Protein AF-0000000077404110 (afdb_homodimer)

Sequence (418 aa):
MSSVDLGHNFLLLPRNCQVRELQTILRDKTTSRSDFKFYADRLIRLVIEEGLNQLPYTQTVVTTPTNCEYAGVVFEKGNCGVSIVRSGEAMEQGLRDCCRSIRIGKILVDSDHDTHDARVVYAKFPEDIAKRKILLMYPIMSTGNTVIRSVKVLKDHQVPEENIILVNLFCTPQAAHSVVEHFPAMKILTSELHAVAPNHFGQKYFGTEMSSVDLGHNFLLLPRNCQVRELQTILRDKTTSRSDFKFYADRLIRLVIEEGLNQLPYTQTVVTTPTNCEYAGVVFEKGNCGVSIVRSGEAMEQGLRDCCRSIRIGKILVDSDHDTHDARVVYAKFPEDIAKRKILLMYPIMSTGNTVIRSVKVLKDHQVPEENIILVNLFCTPQAAHSVVEHFPAMKILTSELHAVAPNHFGQKYFGTE

Structure (mmCIF, N/CA/C/O backbone):
data_AF-0000000077404110-model_v1
#
loop_
_entity.id
_entity.type
_entity.pdbx_description
1 polymer 'Uracil phosphoribosyltransferase homolog'
#
loop_
_atom_site.group_PDB
_atom_site.id
_atom_site.type_symbol
_atom_site.label_atom_id
_atom_site.label_alt_id
_atom_site.label_comp_id
_atom_site.label_asym_id
_atom_site.label_entity_id
_atom_site.label_seq_id
_atom_site.pdbx_PDB_ins_code
_atom_site.Cartn_x
_atom_site.Cartn_y
_atom_site.Cartn_z
_atom_site.occupancy
_atom_site.B_iso_or_equiv
_atom_site.auth_seq_id
_atom_site.auth_comp_id
_atom_site.auth_asym_id
_atom_site.auth_atom_id
_atom_site.pdbx_PDB_model_num
ATOM 1 N N . MET A 1 1 ? -14.492 -27.156 10.125 1 28.22 1 MET A N 1
ATOM 2 C CA . MET A 1 1 ? -13.602 -26.844 9.008 1 28.22 1 MET A CA 1
ATOM 3 C C . MET A 1 1 ? -12.148 -26.844 9.453 1 28.22 1 MET A C 1
ATOM 5 O O . MET A 1 1 ? -11.773 -26.141 10.391 1 28.22 1 MET A O 1
ATOM 9 N N . SER A 1 2 ? -11.414 -27.875 9.344 1 35.84 2 SER A N 1
ATOM 10 C CA . SER A 1 2 ? -10.156 -28.188 10.023 1 35.84 2 SER A CA 1
ATOM 11 C C . SER A 1 2 ? -9.18 -27.016 9.938 1 35.84 2 SER A C 1
ATOM 13 O O . SER A 1 2 ? -8.984 -26.453 8.867 1 35.84 2 SER A O 1
ATOM 15 N N . SER A 1 3 ? -8.984 -26.203 10.797 1 43.97 3 SER A N 1
ATOM 16 C CA . SER A 1 3 ? -7.988 -25.141 10.969 1 43.97 3 SER A CA 1
ATOM 17 C C . SER A 1 3 ? -6.625 -25.578 10.438 1 43.97 3 SER A C 1
ATOM 19 O O . SER A 1 3 ? -5.875 -26.266 11.125 1 43.97 3 SER A O 1
ATOM 21 N N . VAL A 1 4 ? -6.621 -26.219 9.133 1 52.28 4 VAL A N 1
ATOM 22 C CA . VAL A 1 4 ? -5.398 -26.781 8.578 1 52.28 4 VAL A CA 1
ATOM 23 C C . VAL A 1 4 ? -4.23 -25.828 8.805 1 52.28 4 VAL A C 1
ATOM 25 O O . VAL A 1 4 ? -4.344 -24.625 8.555 1 52.28 4 VAL A O 1
ATOM 28 N N . ASP A 1 5 ? -3.279 -26.188 9.641 1 71.88 5 ASP A N 1
ATOM 29 C CA . ASP A 1 5 ? -2.02 -25.547 10.008 1 71.88 5 ASP A CA 1
ATOM 30 C C . ASP A 1 5 ? -1.143 -25.328 8.773 1 71.88 5 ASP A C 1
ATOM 32 O O . ASP A 1 5 ? -0.544 -26.266 8.258 1 71.88 5 ASP A O 1
ATOM 36 N N . LEU A 1 6 ? -1.406 -24.391 7.934 1 83.81 6 LEU A N 1
ATOM 37 C CA . LEU A 1 6 ? -0.666 -24.078 6.711 1 83.81 6 LEU A CA 1
ATOM 38 C C . LEU A 1 6 ? 0.768 -23.672 7.035 1 83.81 6 LEU A C 1
ATOM 40 O O . LEU A 1 6 ? 1.587 -23.5 6.129 1 83.81 6 LEU A O 1
ATOM 44 N N . GLY A 1 7 ? 1.109 -23.797 8.328 1 83.94 7 GLY A N 1
ATOM 45 C CA . GLY A 1 7 ? 2.486 -23.562 8.727 1 83.94 7 GLY A CA 1
ATOM 46 C C . GLY A 1 7 ? 2.852 -22.078 8.758 1 83.94 7 GLY A C 1
ATOM 47 O O . GLY A 1 7 ? 2.031 -21.234 8.414 1 83.94 7 GLY A O 1
ATOM 48 N N . HIS A 1 8 ? 4.09 -21.75 9.156 1 87.94 8 HIS A N 1
ATOM 49 C CA . HIS A 1 8 ? 4.566 -20.391 9.367 1 87.94 8 HIS A CA 1
ATOM 50 C C . HIS A 1 8 ? 4.887 -19.703 8.047 1 87.94 8 HIS A C 1
ATOM 52 O O . HIS A 1 8 ? 5.004 -18.484 7.992 1 87.94 8 HIS A O 1
ATOM 58 N N . ASN A 1 9 ? 4.941 -20.484 6.984 1 92.25 9 ASN A N 1
ATOM 59 C CA . ASN A 1 9 ? 5.328 -19.906 5.703 1 92.25 9 ASN A CA 1
ATOM 60 C C . ASN A 1 9 ? 4.113 -19.453 4.902 1 92.25 9 ASN A C 1
ATOM 62 O O . ASN A 1 9 ? 4.254 -18.875 3.824 1 92.25 9 ASN A O 1
ATOM 66 N N . PHE A 1 10 ? 2.988 -19.75 5.484 1 95.69 10 PHE A N 1
ATOM 67 C CA . PHE A 1 10 ? 1.75 -19.25 4.898 1 95.69 10 PHE A CA 1
ATOM 68 C C . PHE A 1 10 ? 1.279 -17.984 5.609 1 95.69 10 PHE A C 1
ATOM 70 O O . PHE A 1 10 ? 0.949 -18.031 6.797 1 95.69 10 PHE A O 1
ATOM 77 N N . LEU A 1 11 ? 1.26 -16.922 4.836 1 95.06 11 LEU A N 1
ATOM 78 C CA . LEU A 1 11 ? 0.948 -15.625 5.43 1 95.06 11 LEU A CA 1
ATOM 79 C C . LEU A 1 11 ? -0.307 -15.031 4.801 1 95.06 11 LEU A C 1
ATOM 81 O O . LEU A 1 11 ? -0.448 -15.016 3.576 1 95.06 11 LEU A O 1
ATOM 85 N N . LEU A 1 12 ? -1.198 -14.57 5.648 1 94.94 12 LEU A N 1
ATOM 86 C CA . LEU A 1 12 ? -2.389 -13.836 5.234 1 94.94 12 LEU A CA 1
ATOM 87 C C . LEU A 1 12 ? -2.232 -12.344 5.516 1 94.94 12 LEU A C 1
ATOM 89 O O . LEU A 1 12 ? -1.74 -11.953 6.574 1 94.94 12 LEU A O 1
ATOM 93 N N . LEU A 1 13 ? -2.617 -11.523 4.484 1 93.69 13 LEU A N 1
ATOM 94 C CA . LEU A 1 13 ? -2.688 -10.102 4.801 1 93.69 13 LEU A CA 1
ATOM 95 C C . LEU A 1 13 ? -3.568 -9.852 6.02 1 93.69 13 LEU A C 1
ATOM 97 O O . LEU A 1 13 ? -4.578 -10.539 6.211 1 93.69 13 LEU A O 1
ATOM 101 N N . PRO A 1 14 ? -3.131 -8.906 6.781 1 87.62 14 PRO A N 1
ATOM 102 C CA . PRO A 1 14 ? -4.02 -8.562 7.895 1 87.62 14 PRO A CA 1
ATOM 103 C C . PRO A 1 14 ? -5.438 -8.234 7.441 1 87.62 14 PRO A C 1
ATOM 105 O O . PRO A 1 14 ? -5.625 -7.508 6.461 1 87.62 14 PRO A O 1
ATOM 108 N N . ARG A 1 15 ? -6.285 -8.828 8.148 1 85.12 15 ARG A N 1
ATOM 109 C CA . ARG A 1 15 ? -7.691 -8.617 7.812 1 85.12 15 ARG A CA 1
ATOM 110 C C . ARG A 1 15 ? -8.188 -7.277 8.344 1 85.12 15 ARG A C 1
ATOM 112 O O . ARG A 1 15 ? -8.219 -7.051 9.555 1 85.12 15 ARG A O 1
ATOM 119 N N . ASN A 1 16 ? -8.273 -6.332 7.457 1 90.62 16 ASN A N 1
ATOM 120 C CA . ASN A 1 16 ? -8.883 -5.055 7.812 1 90.62 16 ASN A CA 1
ATOM 121 C C . ASN A 1 16 ? -9.977 -4.66 6.824 1 90.62 16 ASN A C 1
ATOM 123 O O . ASN A 1 16 ? -10.219 -5.371 5.848 1 90.62 16 ASN A O 1
ATOM 127 N N . CYS A 1 17 ? -10.695 -3.674 7.188 1 90.75 17 CYS A N 1
ATOM 128 C CA . CYS A 1 17 ? -11.867 -3.312 6.398 1 90.75 17 CYS A CA 1
ATOM 129 C C . CYS A 1 17 ? -11.469 -2.873 4.996 1 90.75 17 CYS A C 1
ATOM 131 O O . CYS A 1 17 ? -12.203 -3.107 4.031 1 90.75 17 CYS A O 1
ATOM 133 N N . GLN A 1 18 ? -10.391 -2.299 4.934 1 91 18 GLN A N 1
ATOM 134 C CA . GLN A 1 18 ? -9.922 -1.848 3.631 1 91 18 GLN A CA 1
ATOM 135 C C . GLN A 1 18 ? -9.672 -3.027 2.693 1 91 18 GLN A C 1
ATOM 137 O O . GLN A 1 18 ? -10.18 -3.051 1.57 1 91 18 GLN A O 1
ATOM 142 N N . VAL A 1 19 ? -8.984 -4.043 3.148 1 95.25 19 VAL A N 1
ATOM 143 C CA . VAL A 1 19 ? -8.703 -5.23 2.35 1 95.25 19 VAL A CA 1
ATOM 144 C C . VAL A 1 19 ? -10.008 -5.973 2.043 1 95.25 19 VAL A C 1
ATOM 146 O O . VAL A 1 19 ? -10.234 -6.395 0.907 1 95.25 19 VAL A O 1
ATOM 149 N N . ARG A 1 20 ? -10.875 -6.066 3.02 1 96.12 20 ARG A N 1
ATOM 150 C CA . ARG A 1 20 ? -12.148 -6.762 2.854 1 96.12 20 ARG A CA 1
ATOM 151 C C . ARG A 1 20 ? -13.016 -6.074 1.805 1 96.12 20 ARG A C 1
ATOM 153 O O . ARG A 1 20 ? -13.75 -6.734 1.073 1 96.12 20 ARG A O 1
ATOM 160 N N . GLU A 1 21 ? -12.961 -4.762 1.838 1 96.38 21 GLU A N 1
ATOM 161 C CA . GLU A 1 21 ? -13.719 -4.027 0.829 1 96.38 21 GLU A CA 1
ATOM 162 C C . GLU A 1 21 ? -13.234 -4.363 -0.579 1 96.38 21 GLU A C 1
ATOM 164 O O . GLU A 1 21 ? -14.047 -4.562 -1.487 1 96.38 21 GLU A O 1
ATOM 169 N N . LEU A 1 22 ? -11.922 -4.383 -0.731 1 97.06 22 LEU A N 1
ATOM 170 C CA . LEU A 1 22 ? -11.359 -4.73 -2.031 1 97.06 22 LEU A CA 1
ATOM 171 C C . LEU A 1 22 ? -11.797 -6.133 -2.455 1 97.06 22 LEU A C 1
ATOM 173 O O . LEU A 1 22 ? -12.18 -6.344 -3.605 1 97.06 22 LEU A O 1
ATOM 177 N N . GLN A 1 23 ? -11.766 -7.086 -1.53 1 97.62 23 GLN A N 1
ATOM 178 C CA . GLN A 1 23 ? -12.211 -8.453 -1.793 1 97.62 23 GLN A CA 1
ATOM 179 C C . GLN A 1 23 ? -13.68 -8.492 -2.193 1 97.62 23 GLN A C 1
ATOM 181 O O . GLN A 1 23 ? -14.055 -9.195 -3.131 1 97.62 23 GLN A O 1
ATOM 186 N N . THR A 1 24 ? -14.461 -7.703 -1.502 1 97.62 24 THR A N 1
ATOM 187 C CA . THR A 1 24 ? -15.898 -7.633 -1.77 1 97.62 24 THR A CA 1
ATOM 188 C C . THR A 1 24 ? -16.156 -7.148 -3.193 1 97.62 24 THR A C 1
ATOM 190 O O . THR A 1 24 ? -16.922 -7.766 -3.932 1 97.62 24 THR A O 1
ATOM 193 N N . ILE A 1 25 ? -15.523 -6.09 -3.566 1 96.81 25 ILE A N 1
ATOM 194 C CA . ILE A 1 25 ? -15.711 -5.477 -4.875 1 96.81 25 ILE A CA 1
ATOM 195 C C . ILE A 1 25 ? -15.289 -6.453 -5.969 1 96.81 25 ILE A C 1
ATOM 197 O O . ILE A 1 25 ? -15.977 -6.602 -6.98 1 96.81 25 ILE A O 1
ATOM 201 N N . LEU A 1 26 ? -14.188 -7.195 -5.773 1 97.38 26 LEU A N 1
ATOM 202 C CA . LEU A 1 26 ? -13.633 -8.086 -6.785 1 97.38 26 LEU A CA 1
ATOM 203 C C . LEU A 1 26 ? -14.469 -9.352 -6.91 1 97.38 26 LEU A C 1
ATOM 205 O O . LEU A 1 26 ? -14.391 -10.055 -7.922 1 97.38 26 LEU A O 1
ATOM 209 N N . ARG A 1 27 ? -15.227 -9.633 -5.887 1 97.62 27 ARG A N 1
ATOM 210 C CA . ARG A 1 27 ? -16.078 -10.82 -5.91 1 97.62 27 ARG A CA 1
ATOM 211 C C . ARG A 1 27 ? -17.469 -10.477 -6.406 1 97.62 27 ARG A C 1
ATOM 213 O O . ARG A 1 27 ? -18.25 -11.367 -6.738 1 97.62 27 ARG A O 1
ATOM 220 N N . ASP A 1 28 ? -17.844 -9.195 -6.488 1 97 28 ASP A N 1
ATOM 221 C CA . ASP A 1 28 ? -19.172 -8.734 -6.887 1 97 28 ASP A CA 1
ATOM 222 C C . ASP A 1 28 ? -19.359 -8.844 -8.398 1 97 28 ASP A C 1
ATOM 224 O O . ASP A 1 28 ? -18.609 -8.234 -9.172 1 97 28 ASP A O 1
ATOM 228 N N . LYS A 1 29 ? -20.344 -9.484 -8.852 1 95.12 29 LYS A N 1
ATOM 229 C CA . LYS A 1 29 ? -20.562 -9.703 -10.273 1 95.12 29 LYS A CA 1
ATOM 230 C C . LYS A 1 29 ? -20.938 -8.406 -10.984 1 95.12 29 LYS A C 1
ATOM 232 O O . LYS A 1 29 ? -20.797 -8.289 -12.203 1 95.12 29 LYS A O 1
ATOM 237 N N . THR A 1 30 ? -21.406 -7.461 -10.211 1 95.75 30 THR A N 1
ATOM 238 C CA . THR A 1 30 ? -21.906 -6.238 -10.828 1 95.75 30 THR A CA 1
ATOM 239 C C . THR A 1 30 ? -20.797 -5.207 -10.977 1 95.75 30 THR A C 1
ATOM 241 O O . THR A 1 30 ? -21 -4.145 -11.57 1 95.75 30 THR A O 1
ATOM 244 N N . THR A 1 31 ? -19.594 -5.531 -10.43 1 95.56 31 THR A N 1
ATOM 245 C CA . THR A 1 31 ? -18.5 -4.59 -10.562 1 95.56 31 THR A CA 1
ATOM 246 C C . THR A 1 31 ? -18.094 -4.414 -12.023 1 95.56 31 THR A C 1
ATOM 248 O O . THR A 1 31 ? -17.875 -5.395 -12.734 1 95.56 31 THR A O 1
ATOM 251 N N . SER A 1 32 ? -18.062 -3.154 -12.453 1 95.38 32 SER A N 1
ATOM 252 C CA . SER A 1 32 ? -17.656 -2.875 -13.828 1 95.38 32 SER A CA 1
ATOM 253 C C . SER A 1 32 ? -16.203 -3.264 -14.055 1 95.38 32 SER A C 1
ATOM 255 O O . SER A 1 32 ? -15.422 -3.377 -13.102 1 95.38 32 SER A O 1
ATOM 257 N N . ARG A 1 33 ? -15.836 -3.445 -15.312 1 94.88 33 ARG A N 1
ATOM 258 C CA . ARG A 1 33 ? -14.469 -3.818 -15.656 1 94.88 33 ARG A CA 1
ATOM 259 C C . ARG A 1 33 ? -13.477 -2.766 -15.18 1 94.88 33 ARG A C 1
ATOM 261 O O . ARG A 1 33 ? -12.43 -3.1 -14.625 1 94.88 33 ARG A O 1
ATOM 268 N N . SER A 1 34 ? -13.797 -1.526 -15.438 1 95 34 SER A N 1
ATOM 269 C CA . SER A 1 34 ? -12.914 -0.432 -15.039 1 95 34 SER A CA 1
ATOM 270 C C . SER A 1 34 ? -12.695 -0.42 -13.523 1 95 34 SER A C 1
ATOM 272 O O . SER A 1 34 ? -11.562 -0.3 -13.062 1 95 34 SER A O 1
ATOM 274 N N . ASP A 1 35 ? -13.805 -0.582 -12.836 1 95.12 35 ASP A N 1
ATOM 275 C CA . ASP A 1 35 ? -13.703 -0.635 -11.383 1 95.12 35 ASP A CA 1
ATOM 276 C C . ASP A 1 35 ? -12.93 -1.874 -10.93 1 95.12 35 ASP A C 1
ATOM 278 O O . ASP A 1 35 ? -12.117 -1.805 -10.008 1 95.12 35 ASP A O 1
ATOM 282 N N . PHE A 1 36 ? -13.203 -2.982 -11.609 1 97 36 PHE A N 1
ATOM 283 C CA . PHE A 1 36 ? -12.516 -4.219 -11.258 1 97 36 PHE A CA 1
ATOM 284 C C . PHE A 1 36 ? -11.008 -4.047 -11.359 1 97 36 PHE A C 1
ATOM 286 O O . PHE A 1 36 ? -10.273 -4.371 -10.43 1 97 36 PHE A O 1
ATOM 293 N N . LYS A 1 37 ? -10.57 -3.477 -12.445 1 97.06 37 LYS A N 1
ATOM 294 C CA . LYS A 1 37 ? -9.141 -3.271 -12.664 1 97.06 37 LYS A CA 1
ATOM 295 C C . LYS A 1 37 ? -8.555 -2.332 -11.617 1 97.06 37 LYS A C 1
ATOM 297 O O . LYS A 1 37 ? -7.48 -2.596 -11.07 1 97.06 37 LYS A O 1
ATOM 302 N N . PHE A 1 38 ? -9.266 -1.293 -11.336 1 96.62 38 PHE A N 1
ATOM 303 C CA . PHE A 1 38 ? -8.812 -0.293 -10.375 1 96.62 38 PHE A CA 1
ATOM 304 C C . PHE A 1 38 ? -8.594 -0.921 -9 1 96.62 38 PHE A C 1
ATOM 306 O O . PHE A 1 38 ? -7.527 -0.758 -8.398 1 96.62 38 PHE A O 1
ATOM 313 N N . TYR A 1 39 ? -9.531 -1.637 -8.531 1 96.88 39 TYR A N 1
ATOM 314 C CA . TYR A 1 39 ? -9.469 -2.18 -7.18 1 96.88 39 TYR A CA 1
ATOM 315 C C . TYR A 1 39 ? -8.57 -3.408 -7.129 1 96.88 39 TYR A C 1
ATOM 317 O O . TYR A 1 39 ? -7.93 -3.672 -6.105 1 96.88 39 TYR A O 1
ATOM 325 N N . ALA A 1 40 ? -8.547 -4.141 -8.234 1 97.88 40 ALA A N 1
ATOM 326 C CA . ALA A 1 40 ? -7.586 -5.242 -8.312 1 97.88 40 ALA A CA 1
ATOM 327 C C . ALA A 1 40 ? -6.156 -4.727 -8.188 1 97.88 40 ALA A C 1
ATOM 329 O O . ALA A 1 40 ? -5.344 -5.301 -7.461 1 97.88 40 ALA A O 1
ATOM 330 N N . ASP A 1 41 ? -5.863 -3.633 -8.867 1 97.56 41 ASP A N 1
ATOM 331 C CA . ASP A 1 41 ? -4.531 -3.039 -8.812 1 97.56 41 ASP A CA 1
ATOM 332 C C . ASP A 1 41 ? -4.18 -2.602 -7.391 1 97.56 41 ASP A C 1
ATOM 334 O O . ASP A 1 41 ? -3.029 -2.725 -6.965 1 97.56 41 ASP A O 1
ATOM 338 N N . ARG A 1 42 ? -5.141 -2.053 -6.742 1 97 42 ARG A N 1
ATOM 339 C CA . ARG A 1 42 ? -4.918 -1.649 -5.355 1 97 42 ARG A CA 1
ATOM 340 C C . ARG A 1 42 ? -4.578 -2.854 -4.484 1 97 42 ARG A C 1
ATOM 342 O O . ARG A 1 42 ? -3.633 -2.807 -3.693 1 97 42 ARG A O 1
ATOM 349 N N . LEU A 1 43 ? -5.367 -3.914 -4.602 1 97.62 43 LEU A N 1
ATOM 350 C CA . LEU A 1 43 ? -5.125 -5.117 -3.812 1 97.62 43 LEU A CA 1
ATOM 351 C C . LEU A 1 43 ? -3.773 -5.734 -4.164 1 97.62 43 LEU A C 1
ATOM 353 O O . LEU A 1 43 ? -3.035 -6.168 -3.275 1 97.62 43 LEU A O 1
ATOM 357 N N . ILE A 1 44 ? -3.457 -5.777 -5.438 1 98.12 44 ILE A N 1
ATOM 358 C CA . ILE A 1 44 ? -2.178 -6.297 -5.91 1 98.12 44 ILE A CA 1
ATOM 359 C C . ILE A 1 44 ? -1.033 -5.539 -5.242 1 98.12 44 ILE A C 1
ATOM 361 O O . ILE A 1 44 ? -0.08 -6.148 -4.75 1 98.12 44 ILE A O 1
ATOM 365 N N . ARG A 1 45 ? -1.183 -4.266 -5.242 1 96.44 45 ARG A N 1
ATOM 366 C CA . ARG A 1 45 ? -0.124 -3.453 -4.652 1 96.44 45 ARG A CA 1
ATOM 367 C C . ARG A 1 45 ? 0.055 -3.773 -3.174 1 96.44 45 ARG A C 1
ATOM 369 O O . ARG A 1 45 ? 1.184 -3.859 -2.684 1 96.44 45 ARG A O 1
ATOM 376 N N . LEU A 1 46 ? -1.014 -3.914 -2.469 1 96.19 46 LEU A N 1
ATOM 377 C CA . LEU A 1 46 ? -0.94 -4.238 -1.049 1 96.19 46 LEU A CA 1
ATOM 378 C C . LEU A 1 46 ? -0.224 -5.566 -0.83 1 96.19 46 LEU A C 1
ATOM 380 O O . LEU A 1 46 ? 0.621 -5.68 0.061 1 96.19 46 LEU A O 1
ATOM 384 N N . VAL A 1 47 ? -0.504 -6.527 -1.627 1 97.19 47 VAL A N 1
ATOM 385 C CA . VAL A 1 47 ? 0.082 -7.855 -1.479 1 97.19 47 VAL A CA 1
ATOM 386 C C . VAL A 1 47 ? 1.559 -7.816 -1.868 1 97.19 47 VAL A C 1
ATOM 388 O O . VAL A 1 47 ? 2.396 -8.438 -1.213 1 97.19 47 VAL A O 1
ATOM 391 N N . ILE A 1 48 ? 1.854 -7.066 -2.928 1 96.88 48 ILE A N 1
ATOM 392 C CA . ILE A 1 48 ? 3.234 -6.941 -3.383 1 96.88 48 ILE A CA 1
ATOM 393 C C . ILE A 1 48 ? 4.078 -6.285 -2.295 1 96.88 48 ILE A C 1
ATOM 395 O O . ILE A 1 48 ? 5.188 -6.742 -1.999 1 96.88 48 ILE A O 1
ATOM 399 N N . GLU A 1 49 ? 3.549 -5.246 -1.7 1 95.06 49 GLU A N 1
ATOM 400 C CA . GLU A 1 49 ? 4.266 -4.582 -0.616 1 95.06 49 GLU A CA 1
ATOM 401 C C . GLU A 1 49 ? 4.555 -5.551 0.529 1 95.06 49 GLU A C 1
ATOM 403 O O . GLU A 1 49 ? 5.652 -5.547 1.09 1 95.06 49 GLU A O 1
ATOM 408 N N . GLU A 1 50 ? 3.607 -6.336 0.838 1 94 50 GLU A N 1
ATOM 409 C CA . GLU A 1 50 ? 3.822 -7.332 1.883 1 94 50 GLU A CA 1
ATOM 410 C C . GLU A 1 50 ? 4.855 -8.367 1.453 1 94 50 GLU A C 1
ATOM 412 O O . GLU A 1 50 ? 5.645 -8.844 2.273 1 94 50 GLU A O 1
ATOM 417 N N . GLY A 1 51 ? 4.801 -8.773 0.192 1 94.69 51 GLY A N 1
ATOM 418 C CA . GLY A 1 51 ? 5.816 -9.664 -0.342 1 94.69 51 GLY A CA 1
ATOM 419 C C . GLY A 1 51 ? 7.227 -9.117 -0.215 1 94.69 51 GLY A C 1
ATOM 420 O O . GLY A 1 51 ? 8.148 -9.844 0.16 1 94.69 51 GLY A O 1
ATOM 421 N N . LEU A 1 52 ? 7.348 -7.844 -0.501 1 93.19 52 LEU A N 1
ATOM 422 C CA . LEU A 1 52 ? 8.648 -7.191 -0.402 1 93.19 52 LEU A CA 1
ATOM 423 C C . LEU A 1 52 ? 9.141 -7.172 1.042 1 93.19 52 LEU A C 1
ATOM 425 O O . LEU A 1 52 ? 10.344 -7.258 1.295 1 93.19 52 LEU A O 1
ATOM 429 N N . ASN A 1 53 ? 8.219 -7.109 1.934 1 92.44 53 ASN A N 1
ATOM 430 C CA . ASN A 1 53 ? 8.555 -7.133 3.354 1 92.44 53 ASN A CA 1
ATOM 431 C C . ASN A 1 53 ? 9.188 -8.469 3.756 1 92.44 53 ASN A C 1
ATOM 433 O O . ASN A 1 53 ? 9.828 -8.562 4.805 1 92.44 53 ASN A O 1
ATOM 437 N N . GLN A 1 54 ? 8.961 -9.508 2.975 1 92.69 54 GLN A N 1
ATOM 438 C CA . GLN A 1 54 ? 9.469 -10.844 3.291 1 92.69 54 GLN A CA 1
ATOM 439 C C . GLN A 1 54 ? 10.891 -11.023 2.77 1 92.69 54 GLN A C 1
ATOM 441 O O . GLN A 1 54 ? 11.523 -12.047 3.029 1 92.69 54 GLN A O 1
ATOM 446 N N . LEU A 1 55 ? 11.383 -10.078 2.027 1 92.31 55 LEU A N 1
ATOM 447 C CA . LEU A 1 55 ? 12.711 -10.156 1.433 1 92.31 55 LEU A CA 1
ATOM 448 C C . LEU A 1 55 ? 13.773 -9.688 2.418 1 92.31 55 LEU A C 1
ATOM 450 O O . LEU A 1 55 ? 13.461 -9.016 3.402 1 92.31 55 LEU A O 1
ATOM 454 N N . PRO A 1 56 ? 14.977 -10.086 2.174 1 91.56 56 PRO A N 1
ATOM 455 C CA . PRO A 1 56 ? 16.031 -9.75 3.131 1 91.56 56 PRO A CA 1
ATOM 456 C C . PRO A 1 56 ? 16.438 -8.281 3.068 1 91.56 56 PRO A C 1
ATOM 458 O O . PRO A 1 56 ? 16.453 -7.684 1.988 1 91.56 56 PRO A O 1
ATOM 461 N N . TYR A 1 57 ? 16.766 -7.727 4.211 1 94.31 57 TYR A N 1
ATOM 462 C CA . TYR A 1 57 ? 17.25 -6.359 4.398 1 94.31 57 TYR A CA 1
ATOM 463 C C . TYR A 1 57 ? 18.547 -6.348 5.195 1 94.31 57 TYR A C 1
ATOM 465 O O . TYR A 1 57 ? 18.828 -7.273 5.961 1 94.31 57 TYR A O 1
ATOM 473 N N . THR A 1 58 ? 19.344 -5.41 4.988 1 95.81 58 THR A N 1
ATOM 474 C CA . THR A 1 58 ? 20.578 -5.246 5.734 1 95.81 58 THR A CA 1
ATOM 475 C C . THR A 1 58 ? 20.609 -3.904 6.457 1 95.81 58 THR A C 1
ATOM 477 O O . THR A 1 58 ? 20.172 -2.891 5.914 1 95.81 58 THR A O 1
ATOM 480 N N . GLN A 1 59 ? 21.172 -3.924 7.699 1 95.81 59 GLN A N 1
ATOM 481 C CA . GLN A 1 59 ? 21.312 -2.682 8.453 1 95.81 59 GLN A CA 1
ATOM 482 C C . GLN A 1 59 ? 22.281 -1.729 7.766 1 95.81 59 GLN A C 1
ATOM 484 O O . GLN A 1 59 ? 23.281 -2.166 7.18 1 95.81 59 GLN A O 1
ATOM 489 N N . THR A 1 60 ? 21.938 -0.461 7.773 1 96.44 60 THR A N 1
ATOM 490 C CA . THR A 1 60 ? 22.812 0.562 7.207 1 96.44 60 THR A CA 1
ATOM 491 C C . THR A 1 60 ? 22.672 1.874 7.977 1 96.44 60 THR A C 1
ATOM 493 O O . THR A 1 60 ? 21.766 2.033 8.781 1 96.44 60 THR A O 1
ATOM 496 N N . VAL A 1 61 ? 23.672 2.684 7.914 1 97.38 61 VAL A N 1
ATOM 497 C CA . VAL A 1 61 ? 23.625 4.031 8.469 1 97.38 61 VAL A CA 1
ATOM 498 C C . VAL A 1 61 ? 23.781 5.059 7.352 1 97.38 61 VAL A C 1
ATOM 500 O O . VAL A 1 61 ? 24.672 4.945 6.516 1 97.38 61 VAL A O 1
ATOM 503 N N . VAL A 1 62 ? 22.859 5.957 7.27 1 96.88 62 VAL A N 1
ATOM 504 C CA . VAL A 1 62 ? 22.953 6.98 6.234 1 96.88 62 VAL A CA 1
ATOM 505 C C . VAL A 1 62 ? 23.141 8.352 6.879 1 96.88 62 VAL A C 1
ATOM 507 O O . VAL A 1 62 ? 22.859 8.531 8.07 1 96.88 62 VAL A O 1
ATOM 510 N N . THR A 1 63 ? 23.641 9.289 6.102 1 97.19 63 THR A N 1
ATOM 511 C CA . THR A 1 63 ? 23.781 10.672 6.535 1 97.19 63 THR A CA 1
ATOM 512 C C . THR A 1 63 ? 22.625 11.523 6.012 1 97.19 63 THR A C 1
ATOM 514 O O . THR A 1 63 ? 22.312 11.477 4.82 1 97.19 63 THR A O 1
ATOM 517 N N . THR A 1 64 ? 22 12.227 6.895 1 95.06 64 THR A N 1
ATOM 518 C CA . THR A 1 64 ? 20.875 13.062 6.527 1 95.06 64 THR A CA 1
ATOM 519 C C . THR A 1 64 ? 21.344 14.414 6 1 95.06 64 THR A C 1
ATOM 521 O O . THR A 1 64 ? 22.516 14.773 6.16 1 95.06 64 THR A O 1
ATOM 524 N N . PRO A 1 65 ? 20.453 15.102 5.371 1 91.69 65 PRO A N 1
ATOM 525 C CA . PRO A 1 65 ? 20.844 16.422 4.859 1 91.69 65 PRO A CA 1
ATOM 526 C C . PRO A 1 65 ? 21.344 17.359 5.961 1 91.69 65 PR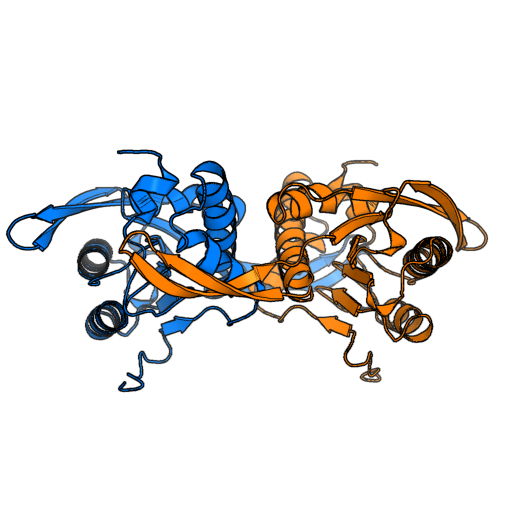O A C 1
ATOM 528 O O . PRO A 1 65 ? 22.094 18.297 5.684 1 91.69 65 PRO A O 1
ATOM 531 N N . THR A 1 66 ? 20.906 17.188 7.211 1 90.25 66 THR A N 1
ATOM 532 C CA . THR A 1 66 ? 21.375 17.969 8.352 1 90.25 66 THR A CA 1
ATOM 533 C C . THR A 1 66 ? 22.703 17.406 8.883 1 90.25 66 THR A C 1
ATOM 535 O O . THR A 1 66 ? 23.156 17.797 9.961 1 90.25 66 THR A O 1
ATOM 538 N N . ASN A 1 67 ? 23.219 16.406 8.281 1 92.81 67 ASN A N 1
ATOM 539 C CA . ASN A 1 67 ? 24.516 15.789 8.578 1 92.81 67 ASN A CA 1
ATOM 540 C C . ASN A 1 67 ? 24.438 14.914 9.828 1 92.81 67 ASN A C 1
ATOM 542 O O . ASN A 1 67 ? 25.453 14.727 10.516 1 92.81 67 ASN A O 1
ATOM 546 N N . CYS A 1 68 ? 23.359 14.508 10.164 1 92.62 68 CYS A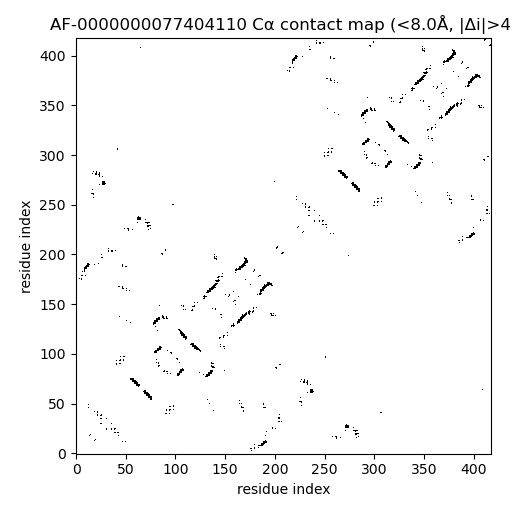 N 1
ATOM 547 C CA . CYS A 1 68 ? 23.172 13.547 11.242 1 92.62 68 CYS A CA 1
ATOM 548 C C . CYS A 1 68 ? 23.078 12.125 10.703 1 92.62 68 CYS A C 1
ATOM 550 O O . CYS A 1 68 ? 22.672 11.914 9.555 1 92.62 68 CYS A O 1
ATOM 552 N N . GLU A 1 69 ? 23.484 11.25 11.547 1 95.81 69 GLU A N 1
ATOM 553 C CA . GLU A 1 69 ? 23.391 9.844 11.172 1 95.81 69 GLU A CA 1
ATOM 554 C C . GLU A 1 69 ? 22 9.281 11.461 1 95.81 69 GLU A C 1
ATOM 556 O O . GLU A 1 69 ? 21.375 9.641 12.453 1 95.81 69 GLU A O 1
ATOM 561 N N . TYR A 1 70 ? 21.594 8.469 10.578 1 96.12 70 TYR A N 1
ATOM 562 C CA . TYR A 1 70 ? 20.328 7.762 10.734 1 96.12 70 TYR A CA 1
ATOM 563 C C . TYR A 1 70 ? 20.516 6.266 10.523 1 96.12 70 TYR A C 1
ATOM 565 O O . TYR A 1 70 ? 20.969 5.828 9.469 1 96.12 70 TYR A O 1
ATOM 573 N N . ALA A 1 71 ? 20.188 5.48 11.547 1 96.25 71 ALA A N 1
ATOM 574 C CA . ALA A 1 71 ? 20.281 4.027 11.469 1 96.25 71 ALA A CA 1
ATOM 575 C C . ALA A 1 71 ? 19.047 3.428 10.82 1 96.25 71 ALA A C 1
ATOM 577 O O . ALA A 1 71 ? 17.953 3.473 11.398 1 96.25 71 ALA A O 1
ATOM 578 N N . GLY A 1 72 ? 19.234 2.879 9.578 1 96.06 72 GLY A N 1
ATOM 579 C CA . GLY A 1 72 ? 18.109 2.301 8.836 1 96.06 72 GLY A CA 1
ATOM 580 C C . GLY A 1 72 ? 18.438 0.95 8.227 1 96.06 72 GLY A C 1
ATOM 581 O O . GLY A 1 72 ? 19.219 0.181 8.797 1 96.06 72 GLY A O 1
ATOM 582 N N . VAL A 1 73 ? 17.688 0.583 7.266 1 95.5 73 VAL A N 1
ATOM 583 C CA . VAL A 1 73 ? 17.891 -0.682 6.566 1 95.5 73 VAL A CA 1
ATOM 584 C C . VAL A 1 73 ? 17.844 -0.449 5.055 1 95.5 73 VAL A C 1
ATOM 586 O O . VAL A 1 73 ? 17.359 0.585 4.594 1 95.5 73 VAL A O 1
ATOM 589 N N . VAL A 1 74 ? 18.422 -1.352 4.324 1 93.44 74 VAL A N 1
ATOM 590 C CA . VAL A 1 74 ? 18.422 -1.282 2.867 1 93.44 74 VAL A CA 1
ATOM 591 C C . VAL A 1 74 ? 18.031 -2.639 2.287 1 93.44 74 VAL A C 1
ATOM 593 O O . VAL A 1 74 ? 18.422 -3.684 2.814 1 93.44 74 VAL A O 1
ATOM 596 N N . PHE A 1 75 ? 17.266 -2.523 1.25 1 88.44 75 PHE A N 1
ATOM 597 C CA . PHE A 1 75 ? 16.781 -3.684 0.507 1 88.44 75 PHE A CA 1
ATOM 598 C C . PHE A 1 75 ? 17.953 -4.422 -0.144 1 88.44 75 PHE A C 1
ATOM 600 O O . PHE A 1 75 ? 18.844 -3.801 -0.731 1 88.44 75 PHE A O 1
ATOM 607 N N . GLU A 1 76 ? 17.953 -5.73 0.05 1 88 76 GLU A N 1
ATOM 608 C CA . GLU A 1 76 ? 19 -6.5 -0.619 1 88 76 GLU A CA 1
ATOM 609 C C . GLU A 1 76 ? 18.688 -6.691 -2.1 1 88 76 GLU A C 1
ATOM 611 O O . GLU A 1 76 ? 17.547 -7.043 -2.457 1 88 76 GLU A O 1
ATOM 616 N N . LYS A 1 77 ? 19.703 -6.469 -2.9 1 83.19 77 LYS A N 1
ATOM 617 C CA . LYS A 1 77 ? 19.531 -6.617 -4.344 1 83.19 77 LYS A CA 1
ATOM 618 C C . LYS A 1 77 ? 19.469 -8.086 -4.742 1 83.19 77 LYS A C 1
ATOM 620 O O . LYS A 1 77 ? 19.766 -8.969 -3.936 1 83.19 77 LYS A O 1
ATOM 625 N N . GLY A 1 78 ? 19.047 -8.305 -5.98 1 88.81 78 GLY A N 1
ATOM 626 C CA . GLY A 1 78 ? 19.016 -9.656 -6.52 1 88.81 78 GLY A CA 1
ATOM 627 C C . GLY A 1 78 ? 17.656 -10.305 -6.453 1 88.81 78 GLY A C 1
ATOM 628 O O . GLY A 1 78 ? 17.531 -11.508 -6.227 1 88.81 78 GLY A O 1
ATOM 629 N N . ASN A 1 79 ? 16.672 -9.5 -6.488 1 93.56 79 ASN A N 1
ATOM 630 C CA . ASN A 1 79 ? 15.312 -10.016 -6.531 1 93.56 79 ASN A CA 1
ATOM 631 C C . ASN A 1 79 ? 14.773 -10.055 -7.957 1 93.56 79 ASN A C 1
ATOM 633 O O . ASN A 1 79 ? 15.234 -9.305 -8.82 1 93.56 79 ASN A O 1
ATOM 637 N N . CYS A 1 80 ? 13.906 -10.961 -8.195 1 97.5 80 CYS A N 1
ATOM 638 C CA . CYS A 1 80 ? 13.297 -11.125 -9.508 1 97.5 80 CYS A CA 1
ATOM 639 C C . CYS A 1 80 ? 11.812 -11.453 -9.383 1 97.5 80 CYS A C 1
ATOM 641 O O . CYS A 1 80 ? 11.422 -12.242 -8.523 1 97.5 80 CYS A O 1
ATOM 643 N N . GLY A 1 81 ? 11.016 -10.68 -10.148 1 98.19 81 GLY A N 1
ATOM 644 C CA . GLY A 1 81 ? 9.633 -11.109 -10.305 1 98.19 81 GLY A CA 1
ATOM 645 C C . GLY A 1 81 ? 9.453 -12.156 -11.391 1 98.19 81 GLY A C 1
ATOM 646 O O . GLY A 1 81 ? 10.086 -12.078 -12.445 1 98.19 81 GLY A O 1
ATOM 647 N N . VAL A 1 82 ? 8.648 -13.133 -11.125 1 98.69 82 VAL A N 1
ATOM 648 C CA . VAL A 1 82 ? 8.289 -14.102 -12.148 1 98.69 82 VAL A CA 1
ATOM 649 C C . VAL A 1 82 ? 6.77 -14.211 -12.25 1 98.69 82 VAL A C 1
ATOM 651 O O . VAL A 1 82 ? 6.094 -14.516 -11.266 1 98.69 82 VAL A O 1
ATOM 654 N N . SER A 1 83 ? 6.254 -13.961 -13.375 1 98.31 83 SER A N 1
ATOM 655 C CA . SER A 1 83 ? 4.812 -14 -13.578 1 98.31 83 SER A CA 1
ATOM 656 C C . SER A 1 83 ? 4.371 -15.312 -14.211 1 98.31 83 SER A C 1
ATOM 658 O O . SER A 1 83 ? 4.973 -15.773 -15.18 1 98.31 83 SER A O 1
ATOM 660 N N . ILE A 1 84 ? 3.414 -15.906 -13.602 1 97.44 84 ILE A N 1
ATOM 661 C CA . ILE A 1 84 ? 2.756 -17.016 -14.273 1 97.44 84 ILE A CA 1
ATOM 662 C C . ILE A 1 84 ? 1.713 -16.484 -15.258 1 97.44 84 ILE A C 1
ATOM 664 O O . ILE A 1 84 ? 0.687 -15.938 -14.844 1 97.44 84 ILE A O 1
ATOM 668 N N . VAL A 1 85 ? 2.014 -16.641 -16.484 1 94.75 85 VAL A N 1
ATOM 669 C CA . VAL A 1 85 ? 1.168 -16.109 -17.547 1 94.75 85 VAL A CA 1
ATOM 670 C C . VAL A 1 85 ? -0.06 -17 -17.734 1 94.75 85 VAL A C 1
ATOM 672 O O . VAL A 1 85 ? 0.035 -18.234 -17.641 1 94.75 85 VAL A O 1
ATOM 675 N N . ARG A 1 86 ? -1.286 -16.297 -17.953 1 92.62 86 ARG A N 1
ATOM 676 C CA . ARG A 1 86 ? -1.481 -14.914 -18.344 1 92.62 86 ARG A CA 1
ATOM 677 C C . ARG A 1 86 ? -1.851 -14.047 -17.141 1 92.62 86 ARG A C 1
ATOM 679 O O . ARG A 1 86 ? -1.369 -12.922 -17.016 1 92.62 86 ARG A O 1
ATOM 686 N N . SER A 1 87 ? -2.551 -14.547 -16.062 1 94.44 87 SER A N 1
ATOM 687 C CA . SER A 1 87 ? -3.105 -13.766 -14.969 1 94.44 87 SER A CA 1
ATOM 688 C C . SER A 1 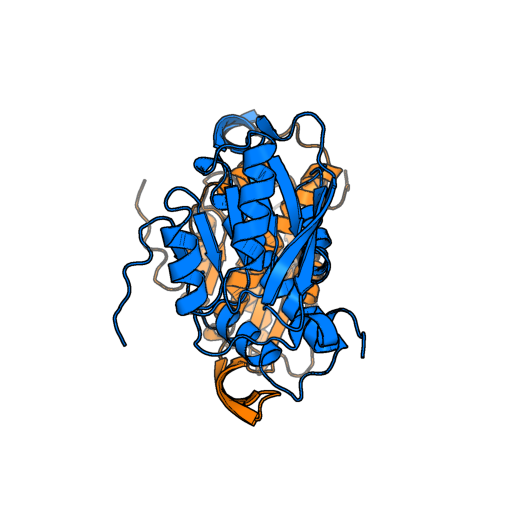87 ? -2.002 -13.094 -14.156 1 94.44 87 SER A C 1
ATOM 690 O O . SER A 1 87 ? -2.189 -12 -13.633 1 94.44 87 SER A O 1
ATOM 692 N N . GLY A 1 88 ? -0.867 -13.75 -14.109 1 97.19 88 GLY A N 1
ATOM 693 C CA . GLY A 1 88 ? 0.246 -13.18 -13.359 1 97.19 88 GLY A CA 1
ATOM 694 C C . GLY A 1 88 ? 0.729 -11.859 -13.922 1 97.19 88 GLY A C 1
ATOM 695 O O . GLY A 1 88 ? 1.363 -11.07 -13.211 1 97.19 88 GLY A O 1
ATOM 696 N N . GLU A 1 89 ? 0.466 -11.617 -15.172 1 97.5 89 GLU A N 1
ATOM 697 C CA . GLU A 1 89 ? 0.897 -10.383 -15.82 1 97.5 89 GLU A CA 1
ATOM 698 C C . GLU A 1 89 ? 0.18 -9.172 -15.234 1 97.5 89 GLU A C 1
ATOM 700 O O . GLU A 1 89 ? 0.679 -8.047 -15.32 1 97.5 89 GLU A O 1
ATOM 705 N N . ALA A 1 90 ? -1.006 -9.375 -14.734 1 97.56 90 ALA A N 1
ATOM 706 C CA . ALA A 1 90 ? -1.769 -8.297 -14.109 1 97.56 90 ALA A CA 1
ATOM 707 C C . ALA A 1 90 ? -0.99 -7.676 -12.953 1 97.56 90 ALA A C 1
ATOM 709 O O . ALA A 1 90 ? -1.259 -6.539 -12.555 1 97.56 90 ALA A O 1
ATOM 710 N N . MET A 1 91 ? 0.029 -8.367 -12.43 1 98.38 91 MET A N 1
ATOM 711 C CA . MET A 1 91 ? 0.691 -7.941 -11.195 1 98.38 91 MET A CA 1
ATOM 712 C C . MET A 1 91 ? 2.041 -7.301 -11.5 1 98.38 91 MET A C 1
ATOM 714 O O . MET A 1 91 ? 2.701 -6.781 -10.594 1 98.38 91 MET A O 1
ATOM 718 N N . GLU A 1 92 ? 2.439 -7.336 -12.766 1 98.12 92 GLU A N 1
ATOM 719 C CA . GLU A 1 92 ? 3.781 -6.887 -13.133 1 98.12 92 GLU A CA 1
ATOM 720 C C . GLU A 1 92 ? 3.947 -5.391 -12.891 1 98.12 92 GLU A C 1
ATOM 722 O O . GLU A 1 92 ? 4.949 -4.957 -12.312 1 98.12 92 GLU A O 1
ATOM 727 N N . GLN A 1 93 ? 2.938 -4.691 -13.312 1 96.31 93 GLN A N 1
ATOM 728 C CA . GLN A 1 93 ? 3.045 -3.244 -13.141 1 96.31 93 GLN A CA 1
ATOM 729 C C . GLN A 1 93 ? 3.072 -2.863 -11.664 1 96.31 93 GLN A C 1
ATOM 731 O O . GLN A 1 93 ? 3.814 -1.966 -11.266 1 96.31 93 GLN A O 1
ATOM 736 N N . GLY A 1 94 ? 2.242 -3.486 -10.883 1 96.62 94 GLY A N 1
ATOM 737 C CA . GLY A 1 94 ? 2.281 -3.248 -9.453 1 96.62 94 GLY A CA 1
ATOM 738 C C . GLY A 1 94 ? 3.654 -3.477 -8.844 1 96.62 94 GLY A C 1
ATOM 739 O O . GLY A 1 94 ? 4.102 -2.697 -8 1 96.62 94 GLY A O 1
ATOM 740 N N . LEU A 1 95 ? 4.328 -4.516 -9.281 1 97.38 95 LEU A N 1
ATOM 741 C CA . LEU A 1 95 ? 5.668 -4.809 -8.789 1 97.38 95 LEU A CA 1
ATOM 742 C C . LEU A 1 95 ? 6.656 -3.736 -9.234 1 97.38 95 LEU A C 1
ATOM 744 O O . LEU A 1 95 ? 7.48 -3.277 -8.438 1 97.38 95 LEU A O 1
ATOM 748 N N . ARG A 1 96 ? 6.566 -3.287 -10.461 1 95.81 96 ARG A N 1
ATOM 749 C CA . ARG A 1 96 ? 7.465 -2.266 -10.984 1 95.81 96 ARG A CA 1
ATOM 750 C C . ARG A 1 96 ? 7.281 -0.945 -10.242 1 95.81 96 ARG A C 1
ATOM 752 O O . ARG A 1 96 ? 8.234 -0.182 -10.078 1 95.81 96 ARG A O 1
ATOM 759 N N . ASP A 1 97 ? 6.07 -0.714 -9.812 1 94.12 97 ASP A N 1
ATOM 760 C CA . ASP A 1 97 ? 5.762 0.507 -9.078 1 94.12 97 ASP A CA 1
ATOM 761 C C . ASP A 1 97 ? 6.352 0.465 -7.668 1 94.12 97 ASP A C 1
ATOM 763 O O . ASP A 1 97 ? 6.43 1.492 -6.992 1 94.12 97 ASP A O 1
ATOM 767 N N . CYS A 1 98 ? 6.734 -0.689 -7.207 1 93.56 98 CYS A N 1
ATOM 768 C CA . CYS A 1 98 ? 7.23 -0.836 -5.844 1 93.56 98 CYS A CA 1
ATOM 769 C C . CYS A 1 98 ? 8.734 -1.1 -5.832 1 93.56 98 CYS A C 1
ATOM 771 O O . CYS A 1 98 ? 9.391 -0.926 -4.805 1 93.56 98 CYS A O 1
ATOM 773 N N . CYS A 1 99 ? 9.25 -1.607 -6.883 1 90.56 99 CYS A N 1
ATOM 774 C CA . CYS A 1 99 ? 10.656 -1.953 -6.992 1 90.56 99 CYS A CA 1
ATOM 775 C C . CYS A 1 99 ? 11.242 -1.474 -8.32 1 90.56 99 CYS A C 1
ATOM 777 O O . CYS A 1 99 ? 10.961 -2.053 -9.367 1 90.56 99 CYS A O 1
ATOM 779 N N . ARG A 1 100 ? 12.188 -0.538 -8.117 1 84.81 100 ARG A N 1
ATOM 780 C CA . ARG A 1 100 ? 12.812 0.002 -9.32 1 84.81 100 ARG A CA 1
ATOM 781 C C . ARG A 1 100 ? 13.727 -1.026 -9.969 1 84.81 100 ARG A C 1
ATOM 783 O O . ARG A 1 100 ? 14.414 -1.781 -9.273 1 84.81 100 ARG A O 1
ATOM 790 N N . SER A 1 101 ? 13.828 -1.136 -11.242 1 83.94 101 SER A N 1
ATOM 791 C CA . SER A 1 101 ? 14.773 -1.925 -12.023 1 83.94 101 SER A CA 1
ATOM 792 C C . SER A 1 101 ? 14.617 -3.416 -11.742 1 83.94 101 SER A C 1
ATOM 794 O O . SER A 1 101 ? 15.594 -4.164 -11.773 1 83.94 101 SER A O 1
ATOM 796 N N . ILE A 1 102 ? 13.484 -3.842 -11.344 1 91.56 102 ILE A N 1
ATOM 797 C CA . ILE A 1 102 ? 13.273 -5.266 -11.102 1 91.56 102 ILE A CA 1
ATOM 798 C C . ILE A 1 102 ? 13.18 -6.004 -12.438 1 91.56 102 ILE A C 1
ATOM 800 O O . ILE A 1 102 ? 12.594 -5.496 -13.398 1 91.56 102 ILE A O 1
ATOM 804 N N . ARG A 1 103 ? 13.906 -7.156 -12.523 1 95.25 103 ARG A N 1
ATOM 805 C CA . ARG A 1 103 ? 13.758 -8.047 -13.672 1 95.25 103 ARG A CA 1
ATOM 806 C C . ARG A 1 103 ? 12.523 -8.922 -13.531 1 95.25 103 ARG A C 1
ATOM 808 O O . ARG A 1 103 ? 12.148 -9.305 -12.422 1 95.25 103 ARG A O 1
ATOM 815 N N . ILE A 1 104 ? 11.938 -9.156 -14.68 1 97.69 104 ILE A N 1
ATOM 816 C CA . ILE A 1 104 ? 10.727 -9.969 -14.68 1 97.69 104 ILE A CA 1
ATOM 817 C C . ILE A 1 104 ? 10.914 -11.188 -15.578 1 97.69 104 ILE A C 1
ATOM 819 O O . ILE A 1 104 ? 11.297 -11.047 -16.75 1 97.69 104 ILE A O 1
ATOM 823 N N . GLY A 1 105 ? 10.812 -12.344 -15.031 1 98.06 105 GLY A N 1
ATOM 824 C CA . GLY A 1 105 ? 10.68 -13.57 -15.805 1 98.06 105 GLY A CA 1
ATOM 825 C C . GLY A 1 105 ? 9.234 -13.984 -16.016 1 98.06 105 GLY A C 1
ATOM 826 O O . GLY A 1 105 ? 8.32 -13.398 -15.438 1 98.06 105 GLY A O 1
ATOM 827 N N . LYS A 1 106 ? 9.062 -15.016 -16.891 1 98.19 106 LYS A N 1
ATOM 828 C CA . LYS A 1 106 ? 7.711 -15.469 -17.203 1 98.19 106 LYS A CA 1
ATOM 829 C C . LYS A 1 106 ? 7.656 -16.984 -17.344 1 98.19 106 LYS A C 1
ATOM 831 O O . LYS A 1 106 ? 8.609 -17.609 -17.844 1 98.19 106 LYS A O 1
ATOM 836 N N . ILE A 1 107 ? 6.602 -17.547 -16.891 1 97.5 107 ILE A N 1
ATOM 837 C CA . ILE A 1 107 ? 6.297 -18.969 -17.062 1 97.5 107 ILE A CA 1
ATOM 838 C C . ILE A 1 107 ? 4.891 -19.125 -17.641 1 97.5 107 ILE A C 1
ATOM 840 O O . ILE A 1 107 ? 3.934 -18.531 -17.125 1 97.5 107 ILE A O 1
ATOM 844 N N . LEU A 1 108 ? 4.742 -19.812 -18.656 1 95.81 108 LEU A N 1
ATOM 845 C CA . LEU A 1 108 ? 3.443 -20.172 -19.203 1 95.81 108 LEU A CA 1
ATOM 846 C C . LEU A 1 108 ? 3.133 -21.641 -18.984 1 95.81 108 LEU A C 1
ATOM 848 O O . LEU A 1 108 ? 3.877 -22.516 -19.422 1 95.81 108 LEU A O 1
ATOM 852 N N . VAL A 1 109 ? 2.113 -21.797 -18.219 1 90.44 109 VAL A N 1
ATOM 853 C CA . VAL A 1 109 ? 1.659 -23.156 -17.906 1 90.44 109 VAL A CA 1
ATOM 854 C C . VAL A 1 109 ? 0.325 -23.422 -18.594 1 90.44 109 VAL A C 1
ATOM 856 O O . VAL A 1 109 ? -0.598 -22.594 -18.516 1 90.44 109 VAL A O 1
ATOM 859 N N . ASP A 1 110 ? 0.254 -24.312 -19.422 1 85.5 110 ASP A N 1
ATOM 860 C CA . ASP A 1 110 ? -0.976 -24.719 -20.094 1 85.5 110 ASP A CA 1
ATOM 861 C C . ASP A 1 110 ? -1.65 -25.875 -19.359 1 85.5 110 ASP A C 1
ATOM 863 O O . ASP A 1 110 ? -0.981 -26.812 -18.922 1 85.5 110 ASP A O 1
ATOM 867 N N . SER A 1 111 ? -2.877 -25.641 -19.016 1 76 111 SER A N 1
ATOM 868 C CA . SER A 1 111 ? -3.609 -26.734 -18.375 1 76 111 SER A CA 1
ATOM 869 C C . SER A 1 111 ? -4.441 -27.516 -19.391 1 76 111 SER A C 1
ATOM 871 O O . SER A 1 111 ? -5.109 -26.922 -20.234 1 76 111 SER A O 1
ATOM 873 N N . ASP A 1 112 ? -4.098 -28.844 -19.453 1 72 112 ASP A N 1
ATOM 874 C CA . ASP A 1 112 ? -4.895 -29.703 -20.328 1 72 112 ASP A CA 1
ATOM 875 C C . ASP A 1 112 ? -6.359 -29.719 -19.891 1 72 112 ASP A C 1
ATOM 877 O O . ASP A 1 112 ? -6.664 -29.984 -18.719 1 72 112 ASP A O 1
ATOM 881 N N . HIS A 1 113 ? -7.191 -29.391 -20.734 1 66 113 HIS A N 1
ATOM 882 C CA . HIS A 1 113 ? -8.617 -29.328 -20.469 1 66 113 HIS A CA 1
ATOM 883 C C . HIS A 1 113 ? -9.164 -30.672 -20.016 1 66 113 HIS A C 1
ATOM 885 O O . HIS A 1 113 ? -10.055 -30.734 -19.156 1 66 113 HIS A O 1
ATOM 891 N N . ASP A 1 114 ? -8.664 -31.75 -20.516 1 66.06 114 ASP A N 1
ATOM 892 C CA . ASP A 1 114 ? -9.195 -33.094 -20.25 1 66.06 114 ASP A CA 1
ATOM 893 C C . ASP A 1 114 ? -8.602 -33.656 -18.969 1 66.06 114 ASP A C 1
ATOM 895 O O . ASP A 1 114 ? -9.32 -34.25 -18.141 1 66.06 114 ASP A O 1
ATOM 899 N N . THR A 1 115 ? -7.328 -33.5 -18.719 1 64.69 115 THR A N 1
ATOM 900 C CA . THR A 1 115 ? -6.633 -34.188 -17.625 1 64.69 115 THR A CA 1
ATOM 901 C C . THR A 1 115 ? -6.355 -33.219 -16.469 1 64.69 115 THR A C 1
ATOM 903 O O . THR A 1 115 ? -6.02 -33.656 -15.367 1 64.69 115 THR A O 1
ATOM 906 N N . HIS A 1 116 ? -6.531 -32.031 -16.719 1 65 116 HIS A N 1
ATOM 907 C CA . HIS A 1 116 ? -6.246 -30.953 -15.789 1 65 116 HIS A CA 1
ATOM 908 C C . HIS A 1 116 ? -4.777 -30.938 -15.391 1 65 116 HIS A C 1
ATOM 910 O O . HIS A 1 116 ? -4.41 -30.359 -14.359 1 65 116 HIS A O 1
ATOM 916 N N . ASP A 1 117 ? -4.039 -31.703 -16.219 1 72.69 117 ASP A N 1
ATOM 917 C CA . ASP A 1 117 ? -2.6 -31.688 -15.977 1 72.69 117 ASP A CA 1
ATOM 918 C C . ASP A 1 117 ? -1.974 -30.406 -16.516 1 72.69 117 ASP A C 1
ATOM 920 O O . ASP A 1 117 ? -2.311 -29.953 -17.609 1 72.69 117 ASP A O 1
ATOM 924 N N . ALA A 1 118 ? -1.182 -29.719 -15.578 1 73.88 118 ALA A N 1
ATOM 925 C CA . ALA A 1 118 ? -0.486 -28.484 -15.969 1 73.88 118 ALA A CA 1
ATOM 926 C C . ALA A 1 118 ? 0.873 -28.812 -16.594 1 73.88 118 ALA A C 1
ATOM 928 O O . ALA A 1 118 ? 1.625 -29.625 -16.062 1 73.88 118 ALA A O 1
ATOM 929 N N . ARG A 1 119 ? 1.007 -28.328 -17.922 1 82.38 119 ARG A N 1
ATOM 930 C CA . ARG A 1 119 ? 2.303 -28.484 -18.578 1 82.38 119 ARG A CA 1
ATOM 931 C C . ARG A 1 119 ? 2.928 -27.125 -18.859 1 82.38 119 ARG A C 1
ATOM 933 O O . ARG A 1 119 ? 2.229 -26.188 -19.25 1 82.38 119 ARG A O 1
ATOM 940 N N . VAL A 1 120 ? 4.176 -27.062 -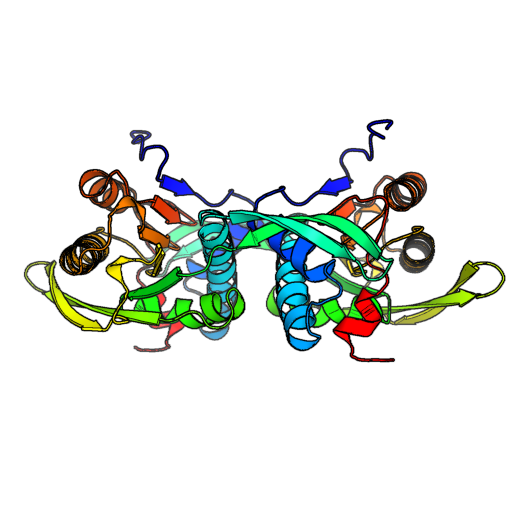18.625 1 84.38 120 VAL A N 1
ATOM 941 C CA . VAL A 1 120 ? 4.891 -25.828 -18.906 1 84.38 120 VAL A CA 1
ATOM 942 C C . VAL A 1 120 ? 5.086 -25.656 -20.406 1 84.38 120 VAL A C 1
ATOM 944 O O . VAL A 1 120 ? 5.633 -26.547 -21.078 1 84.38 120 VAL A O 1
ATOM 947 N N . VAL A 1 121 ? 4.602 -24.625 -20.922 1 86.31 121 VAL A N 1
ATOM 948 C CA . VAL A 1 121 ? 4.723 -24.328 -22.344 1 86.31 121 VAL A CA 1
ATOM 949 C C . VAL A 1 121 ? 6.023 -23.562 -22.609 1 86.31 121 VAL A C 1
ATOM 951 O O . VAL A 1 121 ? 6.766 -23.891 -23.531 1 86.31 121 VAL A O 1
ATOM 954 N N . TYR A 1 122 ? 6.25 -22.578 -21.766 1 91.88 122 TYR A N 1
ATOM 955 C CA . TYR A 1 122 ? 7.527 -21.875 -21.891 1 91.88 122 TYR A CA 1
ATOM 956 C C . TYR A 1 122 ? 7.926 -21.234 -20.578 1 91.88 122 TYR A C 1
ATOM 958 O O . TYR A 1 122 ? 7.078 -20.984 -19.719 1 91.88 122 TYR A O 1
ATOM 966 N N . ALA A 1 123 ? 9.297 -21.078 -20.406 1 94.81 123 ALA A N 1
ATOM 967 C CA . ALA A 1 123 ? 9.891 -20.375 -19.281 1 94.81 123 ALA A CA 1
ATOM 968 C C . ALA A 1 123 ? 11.047 -19.484 -19.734 1 94.81 123 ALA A C 1
ATOM 970 O O . ALA A 1 123 ? 11.945 -19.938 -20.453 1 94.81 123 ALA A O 1
ATOM 971 N N . LYS A 1 124 ? 10.969 -18.188 -19.438 1 96.62 124 LYS A N 1
ATOM 972 C CA . LYS A 1 124 ? 12.023 -17.219 -19.734 1 96.62 124 LYS A CA 1
ATOM 973 C C . LYS A 1 124 ? 12.477 -16.5 -18.469 1 96.62 124 LYS A C 1
ATOM 975 O O . LYS A 1 124 ? 11.688 -15.789 -17.828 1 96.62 124 LYS A O 1
ATOM 980 N N . PHE A 1 125 ? 13.773 -16.719 -18.094 1 97.56 125 PHE A N 1
ATOM 981 C CA . PHE A 1 125 ? 14.328 -16.141 -16.859 1 97.56 125 PHE A CA 1
ATOM 982 C C . PHE A 1 125 ? 15.625 -15.398 -17.156 1 97.56 125 PHE A C 1
ATOM 984 O O . PHE A 1 125 ? 16.297 -15.68 -18.156 1 97.56 125 PHE A O 1
ATOM 991 N N . PRO A 1 126 ? 15.914 -14.453 -16.297 1 96.12 126 PRO A N 1
ATOM 992 C CA . PRO A 1 126 ? 17.297 -13.953 -16.328 1 96.12 126 PRO A CA 1
ATOM 993 C C . PRO A 1 126 ? 18.328 -15.062 -16.125 1 96.12 126 PRO A C 1
ATOM 995 O O . PRO A 1 126 ? 18.031 -16.078 -15.484 1 96.12 126 PRO A O 1
ATOM 998 N N . GLU A 1 127 ? 19.484 -14.828 -16.641 1 95.38 127 GLU A N 1
ATOM 999 C CA . GLU A 1 127 ? 20.531 -15.844 -16.609 1 95.38 127 GLU A CA 1
ATOM 1000 C C . GLU A 1 127 ? 20.938 -16.188 -15.18 1 95.38 127 GLU A C 1
ATOM 1002 O O . GLU A 1 127 ? 21.312 -17.328 -14.891 1 95.38 127 GLU A O 1
ATOM 1007 N N . ASP A 1 128 ? 20.812 -15.266 -14.281 1 96.56 128 ASP A N 1
ATOM 1008 C CA . ASP A 1 128 ? 21.297 -15.477 -12.914 1 96.56 128 ASP A CA 1
ATOM 1009 C C . ASP A 1 128 ? 20.125 -15.734 -11.961 1 96.56 128 ASP A C 1
ATOM 1011 O O . ASP A 1 128 ? 20.203 -15.398 -10.781 1 96.56 128 ASP A O 1
ATOM 1015 N N . ILE A 1 129 ? 19.062 -16.375 -12.422 1 97.5 129 ILE A N 1
ATOM 1016 C CA . ILE A 1 129 ? 17.844 -16.562 -11.648 1 97.5 129 ILE A CA 1
ATOM 1017 C C . ILE A 1 129 ? 18.125 -17.438 -10.43 1 97.5 129 ILE A C 1
ATOM 1019 O O . ILE A 1 129 ? 17.484 -17.281 -9.391 1 97.5 129 ILE A O 1
ATOM 1023 N N . ALA A 1 130 ? 19.078 -18.281 -10.523 1 97.44 130 ALA A N 1
ATOM 1024 C CA . ALA A 1 130 ? 19.391 -19.234 -9.469 1 97.44 130 ALA A CA 1
ATOM 1025 C C . ALA A 1 130 ? 19.844 -18.531 -8.195 1 97.44 130 ALA A C 1
ATOM 1027 O O . ALA A 1 130 ? 19.703 -19.062 -7.094 1 97.44 130 ALA A O 1
ATOM 1028 N N . LYS A 1 131 ? 20.344 -17.328 -8.32 1 96.06 131 LYS A N 1
ATOM 1029 C CA . LYS A 1 131 ? 20.922 -16.594 -7.191 1 96.06 131 LYS A CA 1
ATOM 1030 C C . LYS A 1 131 ? 19.922 -15.57 -6.648 1 96.06 131 LYS A C 1
ATOM 1032 O O . LYS A 1 131 ? 20.219 -14.867 -5.676 1 96.06 131 LYS A O 1
ATOM 1037 N N . ARG A 1 132 ? 18.766 -15.523 -7.188 1 96.5 132 ARG A N 1
ATOM 1038 C CA . ARG A 1 132 ? 17.844 -14.438 -6.871 1 96.5 132 ARG A CA 1
ATOM 1039 C C . ARG A 1 132 ? 16.734 -14.914 -5.934 1 96.5 132 ARG A C 1
ATOM 1041 O O . ARG A 1 132 ? 16.469 -16.109 -5.848 1 96.5 132 ARG A O 1
ATOM 1048 N N . LYS A 1 133 ? 16.219 -13.961 -5.18 1 97.19 133 LYS A N 1
ATOM 1049 C CA . LYS A 1 133 ? 14.945 -14.141 -4.496 1 97.19 133 LYS A CA 1
ATOM 1050 C C . LYS A 1 133 ? 13.773 -13.891 -5.441 1 97.19 133 LYS A C 1
ATOM 1052 O O . LYS A 1 133 ? 13.758 -12.891 -6.164 1 97.19 133 LYS A O 1
ATOM 1057 N N . ILE A 1 134 ? 12.828 -14.828 -5.441 1 98.25 134 ILE A N 1
ATOM 1058 C CA . ILE A 1 134 ? 11.797 -14.797 -6.473 1 98.25 134 ILE A CA 1
ATOM 1059 C C . ILE A 1 134 ? 10.453 -14.398 -5.852 1 98.25 134 ILE A C 1
ATOM 1061 O O . ILE A 1 134 ? 10.016 -14.992 -4.867 1 98.25 134 ILE A O 1
ATOM 1065 N N . LEU A 1 135 ? 9.883 -13.406 -6.395 1 98.31 135 LEU A N 1
ATOM 1066 C CA . LEU A 1 135 ? 8.461 -13.156 -6.18 1 98.31 135 LEU A CA 1
ATOM 1067 C C . LEU A 1 135 ? 7.633 -13.773 -7.301 1 98.31 135 LEU A C 1
ATOM 1069 O O . LEU A 1 135 ? 7.523 -13.203 -8.391 1 98.31 135 LEU A O 1
ATOM 1073 N N . LEU A 1 136 ? 7.102 -14.969 -7.051 1 98.75 136 LEU A N 1
ATOM 1074 C CA . LEU A 1 136 ? 6.246 -15.664 -8.008 1 98.75 136 LEU A CA 1
ATOM 1075 C C . LEU A 1 136 ? 4.828 -15.094 -7.977 1 98.75 136 LEU A C 1
ATOM 1077 O O . LEU A 1 136 ? 4.156 -15.148 -6.945 1 98.75 136 LEU A O 1
ATOM 1081 N N . MET A 1 137 ? 4.398 -14.508 -9.094 1 98.75 137 MET A N 1
ATOM 1082 C CA . MET A 1 137 ? 3.156 -13.734 -9.133 1 98.75 137 MET A CA 1
ATOM 1083 C C . MET A 1 137 ? 2.049 -14.523 -9.82 1 98.75 137 MET A C 1
ATOM 1085 O O . MET A 1 137 ? 2.154 -14.844 -11.008 1 98.75 137 MET A O 1
ATOM 1089 N N . TYR A 1 138 ? 0.999 -14.82 -9.047 1 98.31 138 TYR A N 1
ATOM 1090 C CA . TYR A 1 138 ? -0.18 -15.516 -9.547 1 98.31 138 TYR A CA 1
ATOM 1091 C C . TYR A 1 138 ? -1.407 -15.188 -8.703 1 98.31 138 TYR A C 1
ATOM 1093 O O . TYR A 1 138 ? -1.552 -15.68 -7.582 1 98.31 138 TYR A O 1
ATOM 1101 N N . PRO A 1 139 ? -2.342 -14.398 -9.266 1 98.12 139 PRO A N 1
ATOM 1102 C CA . PRO A 1 139 ? -3.375 -13.781 -8.43 1 98.12 139 PRO A CA 1
ATOM 1103 C C . PRO A 1 139 ? -4.395 -14.797 -7.91 1 98.12 139 PRO A C 1
ATOM 1105 O O . PRO A 1 139 ? -4.906 -14.648 -6.797 1 98.12 139 PRO A O 1
ATOM 1108 N N . ILE A 1 140 ? -4.68 -15.789 -8.719 1 97.19 140 ILE A N 1
ATOM 1109 C CA . ILE A 1 140 ? -5.766 -16.688 -8.352 1 97.19 140 ILE A CA 1
ATOM 1110 C C . ILE A 1 140 ? -5.254 -18.125 -8.297 1 97.19 140 ILE A C 1
ATOM 1112 O O . ILE A 1 140 ? -4.75 -18.641 -9.289 1 97.19 140 ILE A O 1
ATOM 1116 N N . MET A 1 141 ? -5.484 -18.703 -7.18 1 95.62 141 MET A N 1
ATOM 1117 C CA . MET A 1 141 ? -5.051 -20.094 -7.012 1 95.62 141 MET A CA 1
ATOM 1118 C C . MET A 1 141 ? -6.199 -20.969 -6.523 1 95.62 141 MET A C 1
ATOM 1120 O O . MET A 1 141 ? -6.539 -20.953 -5.34 1 95.62 141 MET A O 1
ATOM 1124 N N . SER A 1 142 ? -6.754 -21.781 -7.387 1 93.75 142 SER A N 1
ATOM 1125 C CA . SER A 1 142 ? -7.914 -22.609 -7.078 1 93.75 142 SER A CA 1
ATOM 1126 C C . SER A 1 142 ? -7.492 -24.031 -6.68 1 93.75 142 SER A C 1
ATOM 1128 O O . SER A 1 142 ? -7.977 -24.562 -5.684 1 93.75 142 SER A O 1
ATOM 1130 N N . THR A 1 143 ? -6.609 -24.641 -7.398 1 92.44 143 THR A N 1
ATOM 1131 C CA . THR A 1 143 ? -6.238 -26.016 -7.141 1 92.44 143 THR A CA 1
ATOM 1132 C C . THR A 1 143 ? -4.781 -26.125 -6.695 1 92.44 143 THR A C 1
ATOM 1134 O O . THR A 1 143 ? -4.379 -27.109 -6.082 1 92.44 143 THR A O 1
ATOM 1137 N N . GLY A 1 144 ? -4 -25.172 -7.098 1 94.62 144 GLY A N 1
ATOM 1138 C CA . GLY A 1 144 ? -2.592 -25.172 -6.73 1 94.62 144 GLY A CA 1
ATOM 1139 C C . GLY A 1 144 ? -1.699 -25.812 -7.77 1 94.62 144 GLY A C 1
ATOM 1140 O O . GLY A 1 144 ? -0.475 -25.672 -7.715 1 94.62 144 GLY A O 1
ATOM 1141 N N . ASN A 1 145 ? -2.262 -26.469 -8.789 1 93.44 145 ASN A N 1
ATOM 1142 C CA . ASN A 1 145 ? -1.501 -27.234 -9.773 1 93.44 145 ASN A CA 1
ATOM 1143 C C . ASN A 1 145 ? -0.58 -26.344 -10.594 1 93.44 145 ASN A C 1
ATOM 1145 O O . ASN A 1 145 ? 0.585 -26.672 -10.812 1 93.44 145 ASN A O 1
ATOM 1149 N N . THR A 1 146 ? -1.151 -25.203 -11.023 1 94.06 146 THR A N 1
ATOM 1150 C CA . THR A 1 146 ? -0.375 -24.266 -11.828 1 94.06 146 THR A CA 1
ATOM 1151 C C . THR A 1 146 ? 0.847 -23.781 -11.062 1 94.06 146 THR A C 1
ATOM 1153 O O . THR A 1 146 ? 1.951 -23.734 -11.609 1 94.06 146 THR A O 1
ATOM 1156 N N . VAL A 1 147 ? 0.675 -23.469 -9.82 1 96.94 147 VAL A N 1
ATOM 1157 C CA . VAL A 1 147 ? 1.757 -22.969 -8.977 1 96.94 147 VAL A CA 1
ATOM 1158 C C . VAL A 1 147 ? 2.789 -24.062 -8.75 1 96.94 147 VAL A C 1
ATOM 1160 O O . VAL A 1 147 ? 3.992 -23.828 -8.875 1 96.94 147 VAL A O 1
ATOM 1163 N N . ILE A 1 148 ? 2.328 -25.266 -8.477 1 97.25 148 ILE A N 1
ATOM 1164 C CA . ILE A 1 148 ? 3.221 -26.391 -8.219 1 97.25 148 ILE A CA 1
ATOM 1165 C C . ILE A 1 148 ? 4.117 -26.625 -9.43 1 97.25 148 ILE A C 1
ATOM 1167 O O . ILE A 1 148 ? 5.336 -26.766 -9.289 1 97.25 148 ILE A O 1
ATOM 1171 N N . ARG A 1 149 ? 3.547 -26.641 -10.609 1 96.19 149 ARG A N 1
ATOM 1172 C CA . ARG A 1 149 ? 4.324 -26.844 -11.828 1 96.19 149 ARG A CA 1
ATOM 1173 C C . ARG A 1 149 ? 5.32 -25.703 -12.031 1 96.19 149 ARG A C 1
ATOM 1175 O O . ARG A 1 149 ? 6.461 -25.938 -12.445 1 96.19 149 ARG A O 1
ATOM 1182 N N . SER A 1 150 ? 4.891 -24.5 -11.758 1 97.62 150 SER A N 1
ATOM 1183 C CA . SER A 1 150 ? 5.758 -23.344 -11.93 1 97.62 150 SER A CA 1
ATOM 1184 C C . SER A 1 150 ? 6.953 -23.391 -10.984 1 97.62 150 SER A C 1
ATOM 1186 O O . SER A 1 150 ? 8.078 -23.094 -11.375 1 97.62 150 SER A O 1
ATOM 1188 N N . VAL A 1 151 ? 6.73 -23.734 -9.75 1 98.12 151 VAL A N 1
ATOM 1189 C CA . VAL A 1 151 ? 7.801 -23.844 -8.766 1 98.12 151 VAL A CA 1
ATOM 1190 C C . VAL A 1 151 ? 8.781 -24.938 -9.172 1 98.12 151 VAL A C 1
ATOM 1192 O O . VAL A 1 151 ? 10 -24.766 -9.031 1 98.12 151 VAL A O 1
ATOM 1195 N N . LYS A 1 152 ? 8.266 -26.062 -9.727 1 97.25 152 LYS A N 1
ATOM 1196 C CA . LYS A 1 152 ? 9.141 -27.125 -10.219 1 97.25 152 LYS A CA 1
ATOM 1197 C C . LYS A 1 152 ? 10.055 -26.609 -11.328 1 97.25 152 LYS A C 1
ATOM 1199 O O . LYS A 1 152 ? 11.234 -26.969 -11.383 1 97.25 152 LYS A O 1
ATOM 1204 N N . VAL A 1 153 ? 9.492 -25.781 -12.188 1 97.12 153 VAL A N 1
ATOM 1205 C CA . VAL A 1 153 ? 10.289 -25.188 -13.258 1 97.12 153 VAL A CA 1
ATOM 1206 C C . VAL A 1 153 ? 11.398 -24.328 -12.656 1 97.12 153 VAL A C 1
ATOM 1208 O O . VAL A 1 153 ? 12.547 -24.391 -13.102 1 97.12 153 VAL A O 1
ATOM 1211 N N . LEU A 1 154 ? 11.078 -23.531 -11.68 1 98.38 154 LEU A N 1
ATOM 1212 C CA . LEU A 1 154 ? 12.07 -22.688 -11.016 1 98.38 154 LEU A CA 1
ATOM 1213 C C . LEU A 1 154 ? 13.156 -23.531 -10.359 1 98.38 154 LEU A C 1
ATOM 1215 O O . LEU A 1 154 ? 14.344 -23.219 -10.453 1 98.38 154 LEU A O 1
ATOM 1219 N N . LYS A 1 155 ? 12.734 -24.594 -9.75 1 97.94 155 LYS A N 1
ATOM 1220 C CA . LYS A 1 155 ? 13.688 -25.5 -9.109 1 97.94 155 LYS A CA 1
ATOM 1221 C C . LYS A 1 155 ? 14.609 -26.141 -10.141 1 97.94 155 LYS A C 1
ATOM 1223 O O . LYS A 1 155 ? 15.797 -26.344 -9.883 1 97.94 155 LYS A O 1
ATOM 1228 N N . ASP A 1 156 ? 14.039 -26.516 -11.266 1 96.62 156 ASP A N 1
ATOM 1229 C CA . ASP A 1 156 ? 14.828 -27.062 -12.367 1 96.62 156 ASP A CA 1
ATOM 1230 C C . ASP A 1 156 ? 15.891 -26.078 -12.836 1 96.62 156 ASP A C 1
ATOM 1232 O O . ASP A 1 156 ? 16.891 -26.469 -13.438 1 96.62 156 ASP A O 1
ATOM 1236 N N . HIS A 1 157 ? 15.688 -24.812 -12.609 1 97.19 157 HIS A N 1
ATOM 1237 C CA . HIS A 1 157 ? 16.656 -23.781 -12.922 1 97.19 157 HIS A CA 1
ATOM 1238 C C . HIS A 1 157 ? 17.5 -23.438 -11.703 1 97.19 157 HIS A C 1
ATOM 1240 O O . HIS A 1 157 ? 18.078 -22.344 -11.633 1 97.19 157 HIS A O 1
ATOM 1246 N N . GLN A 1 158 ? 17.391 -24.266 -10.656 1 98 158 GLN A N 1
ATOM 1247 C CA . GLN A 1 158 ? 18.281 -24.266 -9.484 1 98 158 GLN A CA 1
ATOM 1248 C C . GLN A 1 158 ? 17.906 -23.141 -8.516 1 98 158 GLN A C 1
ATOM 1250 O O . GLN A 1 158 ? 18.734 -22.688 -7.734 1 98 158 GLN A O 1
ATOM 1255 N N . VAL A 1 159 ? 16.734 -22.672 -8.555 1 98.31 159 VAL A N 1
ATOM 1256 C CA . VAL A 1 159 ? 16.25 -21.734 -7.539 1 98.31 159 VAL A CA 1
ATOM 1257 C C . VAL A 1 159 ? 15.875 -22.5 -6.27 1 98.31 159 VAL A C 1
ATOM 1259 O O . VAL A 1 159 ? 15.008 -23.375 -6.301 1 98.31 159 VAL A O 1
ATOM 1262 N N . PRO A 1 160 ? 16.547 -22.141 -5.219 1 97.88 160 PRO A N 1
ATOM 1263 C CA . PRO A 1 160 ? 16.141 -22.797 -3.973 1 97.88 160 PRO A CA 1
ATOM 1264 C C . PRO A 1 160 ? 14.695 -22.484 -3.576 1 97.88 160 PRO A C 1
ATOM 1266 O O . PRO A 1 160 ? 14.242 -21.344 -3.764 1 97.88 160 PRO A O 1
ATOM 1269 N N . GLU A 1 161 ? 13.992 -23.453 -3.023 1 97.31 161 GLU A N 1
ATOM 1270 C CA . GLU A 1 161 ? 12.594 -23.312 -2.611 1 97.31 161 GLU A CA 1
ATOM 1271 C C . GLU A 1 161 ? 12.422 -22.172 -1.618 1 97.31 161 GLU A C 1
ATOM 1273 O O . GLU A 1 161 ? 11.445 -21.422 -1.689 1 97.31 161 GLU A O 1
ATOM 1278 N N . GLU A 1 162 ? 13.414 -22.016 -0.721 1 96.81 162 GLU A N 1
ATOM 1279 C CA . GLU A 1 162 ? 13.352 -21 0.336 1 96.81 162 GLU A CA 1
ATOM 1280 C C . GLU A 1 162 ? 13.477 -19.594 -0.233 1 96.81 162 GLU A C 1
ATOM 1282 O O . GLU A 1 162 ? 13.195 -18.609 0.458 1 96.81 162 GLU A O 1
ATOM 1287 N N . ASN A 1 163 ? 13.875 -19.516 -1.507 1 97.44 163 ASN A N 1
ATOM 1288 C CA . ASN A 1 163 ? 14.031 -18.219 -2.146 1 97.44 163 ASN A CA 1
ATOM 1289 C C . ASN A 1 163 ? 12.773 -17.812 -2.906 1 97.44 163 ASN A C 1
ATOM 1291 O O . ASN A 1 163 ? 12.727 -16.734 -3.51 1 97.44 163 ASN A O 1
ATOM 1295 N N . ILE A 1 164 ? 11.766 -18.625 -2.85 1 98.44 164 ILE A N 1
ATOM 1296 C CA . ILE A 1 164 ? 10.555 -18.359 -3.611 1 98.44 164 ILE A CA 1
ATOM 1297 C C . ILE A 1 164 ? 9.445 -17.891 -2.67 1 98.44 164 ILE A C 1
ATOM 1299 O O . ILE A 1 164 ? 9.156 -18.547 -1.668 1 98.44 164 ILE A O 1
ATOM 1303 N N . ILE A 1 165 ? 8.898 -16.766 -2.992 1 98.25 165 ILE A N 1
ATOM 1304 C CA . ILE A 1 165 ? 7.715 -16.25 -2.311 1 98.25 165 ILE A CA 1
ATOM 1305 C C . ILE A 1 165 ? 6.562 -16.125 -3.303 1 98.25 165 ILE A C 1
ATOM 1307 O O . ILE A 1 165 ? 6.648 -15.359 -4.27 1 98.25 165 ILE A O 1
ATOM 1311 N N . LEU A 1 166 ? 5.547 -16.875 -3.064 1 98.62 166 LEU A N 1
ATOM 1312 C CA . LEU A 1 166 ? 4.348 -16.734 -3.885 1 98.62 166 LEU A CA 1
ATOM 1313 C C . LEU A 1 166 ? 3.514 -15.539 -3.428 1 98.62 166 LEU A C 1
ATOM 1315 O O . LEU A 1 166 ? 3.104 -15.469 -2.268 1 98.62 166 LEU A O 1
ATOM 1319 N N . VAL A 1 167 ? 3.309 -14.602 -4.328 1 98.31 167 VAL A N 1
ATOM 1320 C CA . VAL A 1 167 ? 2.412 -13.477 -4.121 1 98.31 167 VAL A CA 1
ATOM 1321 C C . VAL A 1 167 ? 1.076 -13.742 -4.812 1 98.31 167 VAL A C 1
ATOM 1323 O O . VAL A 1 167 ? 1.015 -13.828 -6.043 1 98.31 167 VAL A O 1
ATOM 1326 N N . ASN A 1 168 ? 0.076 -13.797 -4.055 1 98.38 168 ASN A N 1
ATOM 1327 C CA . ASN A 1 168 ? -1.233 -14.289 -4.473 1 98.38 168 ASN A CA 1
ATOM 1328 C C . ASN A 1 168 ? -2.361 -13.43 -3.904 1 98.38 168 ASN A C 1
ATOM 1330 O O . ASN A 1 168 ? -2.17 -12.727 -2.916 1 98.38 168 ASN A O 1
ATOM 1334 N N . LEU A 1 169 ? -3.537 -13.391 -4.582 1 98.44 169 LEU A N 1
ATOM 1335 C CA . LEU A 1 169 ? -4.645 -12.578 -4.09 1 98.44 169 LEU A CA 1
ATOM 1336 C C . LEU A 1 169 ? -5.707 -13.453 -3.426 1 98.44 169 LEU A C 1
ATOM 1338 O O . LEU A 1 169 ? -6.18 -13.133 -2.332 1 98.44 169 LEU A O 1
ATOM 1342 N N . PHE A 1 170 ? -6.086 -14.508 -4.16 1 98.06 170 PHE A N 1
ATOM 1343 C CA . PHE A 1 170 ? -7.16 -15.375 -3.693 1 98.06 170 PHE A CA 1
ATOM 1344 C C . PHE A 1 170 ? -6.77 -16.844 -3.828 1 98.06 170 PHE A C 1
ATOM 1346 O O . PHE A 1 170 ? -6.344 -17.281 -4.898 1 98.06 170 PHE A O 1
ATOM 1353 N N . CYS A 1 171 ? -6.934 -17.578 -2.801 1 96.56 171 CYS A N 1
ATOM 1354 C CA . CYS A 1 171 ? -6.637 -19 -2.928 1 96.56 171 CYS A CA 1
ATOM 1355 C C . CYS A 1 171 ? -7.602 -19.844 -2.098 1 96.56 171 CYS A C 1
ATOM 1357 O O . CYS A 1 171 ? -8.188 -19.344 -1.13 1 96.56 171 CYS A O 1
ATOM 1359 N N . THR A 1 172 ? -7.82 -21.047 -2.486 1 96.75 172 THR A N 1
ATOM 1360 C CA . THR A 1 172 ? -8.648 -22 -1.748 1 96.75 172 THR A CA 1
ATOM 1361 C C . THR A 1 172 ? -7.824 -22.75 -0.712 1 96.75 172 THR A C 1
ATOM 1363 O O . THR A 1 172 ? -6.617 -22.938 -0.884 1 96.75 172 THR A O 1
ATOM 1366 N N . PRO A 1 173 ? -8.5 -23.188 0.283 1 96.44 173 PRO A N 1
ATOM 1367 C CA . PRO A 1 173 ? -7.777 -23.984 1.276 1 96.44 173 PRO A CA 1
ATOM 1368 C C . PRO A 1 173 ? -7.129 -25.219 0.676 1 96.44 173 PRO A C 1
ATOM 1370 O O . PRO A 1 173 ? -6 -25.578 1.03 1 96.44 173 PRO A O 1
ATOM 1373 N N . GLN A 1 174 ? -7.828 -25.859 -0.18 1 95.31 174 GLN A N 1
ATOM 1374 C CA . GLN A 1 174 ? -7.297 -27.047 -0.842 1 95.31 174 GLN A CA 1
ATOM 1375 C C . GLN A 1 174 ? -6.012 -26.719 -1.601 1 95.31 174 GLN A C 1
ATOM 1377 O O . GLN A 1 174 ? -5.023 -27.453 -1.494 1 95.31 174 GLN A O 1
ATOM 1382 N N . ALA A 1 175 ? -6.051 -25.656 -2.316 1 96 175 ALA A N 1
ATOM 1383 C CA . ALA A 1 175 ? -4.875 -25.25 -3.084 1 96 175 ALA A CA 1
ATOM 1384 C C . ALA A 1 175 ? -3.707 -24.922 -2.16 1 96 175 ALA A C 1
ATOM 1386 O O . ALA A 1 175 ? -2.574 -25.344 -2.408 1 96 175 ALA A O 1
ATOM 1387 N N . ALA A 1 176 ? -3.984 -24.141 -1.12 1 97.12 176 ALA A N 1
ATOM 1388 C CA . ALA A 1 176 ? -2.961 -23.766 -0.149 1 97.12 176 ALA A CA 1
ATOM 1389 C C . ALA A 1 176 ? -2.307 -25 0.463 1 97.12 176 ALA A C 1
ATOM 1391 O O . ALA A 1 176 ? -1.078 -25.094 0.522 1 97.12 176 ALA A O 1
ATOM 1392 N N . HIS A 1 177 ? -3.098 -25.906 0.812 1 96.38 177 HIS A N 1
ATOM 1393 C CA . HIS A 1 177 ? -2.592 -27.125 1.413 1 96.38 177 HIS A CA 1
ATOM 1394 C C . HIS A 1 177 ? -1.707 -27.891 0.437 1 96.38 17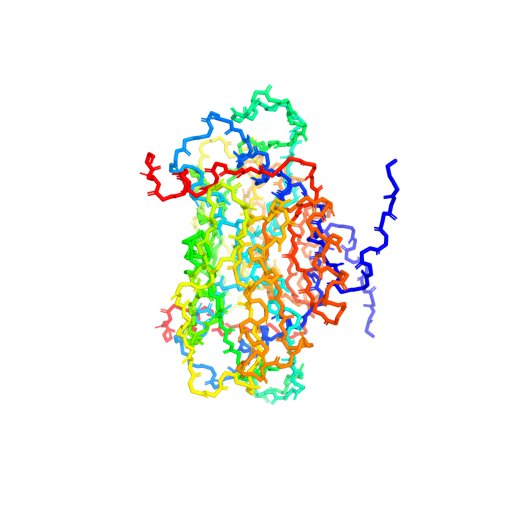7 HIS A C 1
ATOM 1396 O O . HIS A 1 177 ? -0.637 -28.375 0.812 1 96.38 177 HIS A O 1
ATOM 1402 N N . SER A 1 178 ? -2.188 -28.078 -0.713 1 95.81 178 SER A N 1
ATOM 1403 C CA . SER A 1 178 ? -1.451 -28.812 -1.736 1 95.81 178 SER A CA 1
ATOM 1404 C C . SER A 1 178 ? -0.079 -28.188 -1.98 1 95.81 178 SER A C 1
ATOM 1406 O O . SER A 1 178 ? 0.932 -28.906 -1.994 1 95.81 178 SER A O 1
ATOM 1408 N N . VAL A 1 179 ? 0 -26.891 -2.121 1 97.19 179 VAL A N 1
ATOM 1409 C CA . VAL A 1 179 ? 1.253 -26.203 -2.422 1 97.19 179 VAL A CA 1
ATOM 1410 C C . VAL A 1 179 ? 2.193 -26.297 -1.223 1 97.19 179 VAL A C 1
ATOM 1412 O O . VAL A 1 179 ? 3.385 -26.562 -1.38 1 97.19 179 VAL A O 1
ATOM 1415 N N . VAL A 1 180 ? 1.674 -26.094 -0.035 1 97.06 180 VAL A N 1
ATOM 1416 C CA . VAL A 1 180 ? 2.482 -26.141 1.18 1 97.06 180 VAL A CA 1
ATOM 1417 C C . VAL A 1 180 ? 3.049 -27.547 1.374 1 97.06 180 VAL A C 1
ATOM 1419 O O . VAL A 1 180 ? 4.188 -27.703 1.822 1 97.06 180 VAL A O 1
ATOM 1422 N N . GLU A 1 181 ? 2.266 -28.5 1.062 1 96.19 181 GLU A N 1
ATOM 1423 C CA . GLU A 1 181 ? 2.721 -29.891 1.186 1 96.19 181 GLU A CA 1
ATOM 1424 C C . GLU A 1 181 ? 3.865 -30.172 0.22 1 96.19 181 GLU A C 1
ATOM 1426 O O . GLU A 1 181 ? 4.828 -30.859 0.578 1 96.19 181 GLU A O 1
ATOM 1431 N N . HIS A 1 182 ? 3.758 -29.734 -0.944 1 96.62 182 HIS A N 1
ATOM 1432 C CA . HIS A 1 182 ? 4.781 -29.969 -1.955 1 96.62 182 HIS A CA 1
ATOM 1433 C C . HIS A 1 182 ? 6.039 -29.141 -1.667 1 96.62 182 HIS A C 1
ATOM 1435 O O . HIS A 1 182 ? 7.152 -29.609 -1.928 1 96.62 182 HIS A O 1
ATOM 1441 N N . PHE A 1 183 ? 5.816 -27.906 -1.222 1 97.81 183 PHE A N 1
ATOM 1442 C CA . PHE A 1 183 ? 6.918 -26.984 -1.012 1 97.81 183 PHE A CA 1
ATOM 1443 C C . PHE A 1 183 ? 6.809 -26.312 0.354 1 97.81 183 PHE A C 1
ATOM 1445 O O . PHE A 1 183 ? 6.523 -25.109 0.445 1 97.81 183 PHE A O 1
ATOM 1452 N N . PRO A 1 184 ? 7.156 -26.969 1.418 1 96.38 184 PRO A N 1
ATOM 1453 C CA . PRO A 1 184 ? 6.957 -26.469 2.775 1 96.38 184 PRO A CA 1
ATOM 1454 C C . PRO A 1 184 ? 7.879 -25.297 3.102 1 96.38 184 PRO A C 1
ATOM 1456 O O . PRO A 1 184 ? 7.594 -24.516 4.012 1 96.38 184 PRO A O 1
ATOM 1459 N N . ALA A 1 185 ? 8.969 -25.156 2.385 1 96.75 185 ALA A N 1
ATOM 1460 C CA . ALA A 1 185 ? 9.922 -24.094 2.678 1 96.75 185 ALA A CA 1
ATOM 1461 C C . ALA A 1 185 ? 9.57 -22.812 1.93 1 96.75 185 ALA A C 1
ATOM 1463 O O . ALA A 1 185 ? 10.133 -21.75 2.201 1 96.75 185 ALA A O 1
ATOM 1464 N N . MET A 1 186 ? 8.656 -22.859 0.985 1 97.5 186 MET A N 1
ATOM 1465 C CA . MET A 1 186 ? 8.242 -21.703 0.205 1 97.5 186 MET A CA 1
ATOM 1466 C C . MET A 1 186 ? 7.254 -20.844 0.989 1 97.5 186 MET A C 1
ATOM 1468 O O . MET A 1 186 ? 6.363 -21.375 1.661 1 97.5 186 MET A O 1
ATOM 1472 N N . LYS A 1 187 ? 7.395 -19.594 0.881 1 97.38 187 LYS A N 1
ATOM 1473 C CA . LYS A 1 187 ? 6.434 -18.703 1.511 1 97.38 187 LYS A CA 1
ATOM 1474 C C . LYS A 1 187 ? 5.27 -18.391 0.571 1 97.38 187 LYS A C 1
ATOM 1476 O O . LYS A 1 187 ? 5.465 -18.219 -0.634 1 97.38 187 LYS A O 1
ATOM 1481 N N . ILE A 1 188 ? 4.164 -18.359 1.1 1 97.94 188 ILE A N 1
ATOM 1482 C CA . ILE A 1 188 ? 2.957 -18.016 0.361 1 97.94 188 ILE A CA 1
ATOM 1483 C C . ILE A 1 188 ? 2.266 -16.828 1.031 1 97.94 188 ILE A C 1
ATOM 1485 O O . ILE A 1 188 ? 1.956 -16.875 2.225 1 97.94 188 ILE A O 1
ATOM 1489 N N . LEU A 1 189 ? 2.084 -15.781 0.278 1 97.56 189 LEU A N 1
ATOM 1490 C CA . LEU A 1 189 ? 1.349 -14.602 0.729 1 97.56 189 LEU A CA 1
ATOM 1491 C C . LEU A 1 189 ? 0.052 -14.438 -0.056 1 97.56 189 LEU A C 1
ATOM 1493 O O . LEU A 1 189 ? 0.062 -14.445 -1.289 1 97.56 189 LEU A O 1
ATOM 1497 N N . THR A 1 190 ? -1.074 -14.328 0.644 1 98 190 THR A N 1
ATOM 1498 C CA . THR A 1 190 ? -2.359 -14.148 -0.022 1 98 190 THR A CA 1
ATOM 1499 C C . THR A 1 190 ? -3.268 -13.227 0.784 1 98 190 THR A C 1
ATOM 1501 O O . THR A 1 190 ? -3.037 -13.008 1.975 1 98 190 THR A O 1
ATOM 1504 N N . SER A 1 191 ? -4.234 -12.641 0.118 1 97.69 191 SER A N 1
ATOM 1505 C CA . SER A 1 191 ? -5.137 -11.734 0.814 1 97.69 191 SER A CA 1
ATOM 1506 C C . SER A 1 191 ? -6.301 -12.492 1.453 1 97.69 191 SER A C 1
ATOM 1508 O O . SER A 1 191 ? -6.875 -12.031 2.443 1 97.69 191 SER A O 1
ATOM 1510 N N . GLU A 1 192 ? -6.59 -13.695 0.829 1 97.44 192 GLU A N 1
ATOM 1511 C CA . GLU A 1 192 ? -7.801 -14.367 1.301 1 97.44 192 GLU A CA 1
ATOM 1512 C C . GLU A 1 192 ? -7.738 -15.867 1.043 1 97.44 192 GLU A C 1
ATOM 1514 O O . GLU A 1 192 ? -7.305 -16.297 -0.026 1 97.44 192 GLU A O 1
ATOM 1519 N N . LEU A 1 193 ? -8.125 -16.562 2.035 1 96 193 LEU A N 1
ATOM 1520 C CA . LEU A 1 193 ? -8.453 -17.984 1.921 1 96 193 LEU A CA 1
ATOM 1521 C C . LEU A 1 193 ? -9.961 -18.188 1.924 1 96 193 LEU A C 1
ATOM 1523 O O . LEU A 1 193 ? -10.641 -17.844 2.895 1 96 193 LEU A O 1
ATOM 1527 N N . HIS A 1 194 ? -10.461 -18.641 0.796 1 95.19 194 HIS A N 1
ATOM 1528 C CA . HIS A 1 194 ? -11.898 -18.844 0.643 1 95.19 194 HIS A CA 1
ATOM 1529 C C . HIS A 1 194 ? -12.195 -20.062 -0.229 1 95.19 194 HIS A C 1
ATOM 1531 O O . HIS A 1 194 ? -11.469 -20.328 -1.189 1 95.19 194 HIS A O 1
ATOM 1537 N N . ALA A 1 195 ? -13.203 -20.781 0.019 1 93.56 195 ALA A N 1
ATOM 1538 C CA . ALA A 1 195 ? -13.547 -22.016 -0.671 1 93.56 195 ALA A CA 1
ATOM 1539 C C . ALA A 1 195 ? -13.727 -21.781 -2.168 1 93.56 195 ALA A C 1
ATOM 1541 O O . ALA A 1 195 ? -13.445 -22.656 -2.98 1 93.56 195 ALA A O 1
ATOM 1542 N N . VAL A 1 196 ? -14.203 -20.609 -2.449 1 92.12 196 VAL A N 1
ATOM 1543 C CA . VAL A 1 196 ? -14.43 -20.266 -3.85 1 92.12 196 VAL A CA 1
ATOM 1544 C C . VAL A 1 196 ? -13.477 -19.141 -4.258 1 92.12 196 VAL A C 1
ATOM 1546 O O . VAL A 1 196 ? -13.477 -18.062 -3.654 1 92.12 196 VAL A O 1
ATOM 1549 N N . ALA A 1 197 ? -12.68 -19.406 -5.23 1 92.12 197 ALA A N 1
ATOM 1550 C CA . ALA A 1 197 ? -11.812 -18.359 -5.785 1 92.12 197 ALA A CA 1
ATOM 1551 C C . ALA A 1 197 ? -12.5 -17.641 -6.938 1 92.12 197 ALA A C 1
ATOM 1553 O O . ALA A 1 197 ? -13.227 -18.25 -7.723 1 92.12 197 ALA A O 1
ATOM 1554 N N . PRO A 1 198 ? -12.32 -16.328 -6.98 1 93.88 198 PRO A N 1
ATOM 1555 C CA . PRO A 1 198 ? -12.914 -15.578 -8.102 1 93.88 198 PRO A CA 1
ATOM 1556 C C . PRO A 1 198 ? -12.227 -15.883 -9.43 1 93.88 198 PRO A C 1
ATOM 1558 O O . PRO A 1 198 ? -11.508 -15.031 -9.961 1 93.88 198 PRO A O 1
ATOM 1561 N N . ASN A 1 199 ? -12.555 -16.906 -10.078 1 90.38 199 ASN A N 1
ATOM 1562 C CA . ASN A 1 199 ? -11.898 -17.406 -11.281 1 90.38 199 ASN A CA 1
ATOM 1563 C C . ASN A 1 199 ? -12.18 -16.5 -12.484 1 90.38 199 ASN A C 1
ATOM 1565 O O . ASN A 1 199 ? -11.531 -16.625 -13.523 1 90.38 199 ASN A O 1
ATOM 1569 N N . HIS A 1 200 ? -13.07 -15.586 -12.305 1 91.12 200 HIS A N 1
ATOM 1570 C CA . HIS A 1 200 ? -13.375 -14.641 -13.383 1 91.12 200 HIS A CA 1
ATOM 1571 C C . HIS A 1 200 ? -12.344 -13.516 -13.422 1 91.12 200 HIS A C 1
ATOM 1573 O O . HIS A 1 200 ? -12.453 -12.609 -14.258 1 91.12 200 HIS A O 1
ATOM 1579 N N . PHE A 1 201 ? -11.352 -13.5 -12.625 1 94.44 201 PHE A N 1
ATOM 1580 C CA . PHE A 1 201 ? -10.375 -12.43 -12.469 1 94.44 201 PHE A CA 1
ATOM 1581 C C . PHE A 1 201 ? -9.727 -12.094 -13.812 1 94.44 201 PHE A C 1
ATOM 1583 O O . PHE A 1 201 ? -9.727 -10.938 -14.227 1 94.44 201 PHE A O 1
ATOM 1590 N N . GLY A 1 202 ? -9.156 -13.109 -14.453 1 91.75 202 GLY A N 1
ATOM 1591 C CA . GLY A 1 202 ? -8.469 -12.859 -15.711 1 91.75 202 GLY A CA 1
ATOM 1592 C C . GLY A 1 202 ? -9.352 -12.211 -16.766 1 91.75 202 GLY A C 1
ATOM 1593 O O . GLY A 1 202 ? -8.945 -11.234 -17.406 1 91.75 202 GLY A O 1
ATOM 1594 N N . GLN A 1 203 ? -10.477 -12.734 -16.859 1 90.81 203 GLN A N 1
ATOM 1595 C CA . GLN A 1 203 ? -11.422 -12.219 -17.844 1 90.81 203 GLN A CA 1
ATOM 1596 C C . GLN A 1 203 ? -11.781 -10.766 -17.547 1 90.81 203 GLN A C 1
ATOM 1598 O O . GLN A 1 203 ? -11.766 -9.922 -18.453 1 90.81 203 GLN A O 1
ATOM 1603 N N . LYS A 1 204 ? -12.109 -10.422 -16.375 1 93.25 204 LYS A N 1
ATOM 1604 C CA . LYS A 1 204 ? -12.516 -9.078 -15.992 1 93.25 204 LYS A CA 1
ATOM 1605 C C . LYS A 1 204 ? -11.336 -8.102 -16.062 1 93.25 204 LYS A C 1
ATOM 1607 O O . LYS A 1 204 ? -11.484 -6.98 -16.547 1 93.25 204 LYS A O 1
ATOM 1612 N N . TYR A 1 205 ? -10.172 -8.562 -15.68 1 95.94 205 TYR A N 1
ATOM 1613 C CA . TYR A 1 205 ? -9.016 -7.672 -15.617 1 95.94 205 TYR A CA 1
ATOM 1614 C C . TYR A 1 205 ? -8.531 -7.305 -17.016 1 95.94 205 TYR A C 1
ATOM 1616 O O . TYR A 1 205 ? -8.258 -6.137 -17.297 1 95.94 205 TYR A O 1
ATOM 1624 N N . PHE A 1 206 ? -8.477 -8.305 -17.875 1 93.38 206 PHE A N 1
ATOM 1625 C CA . PHE A 1 206 ? -7.887 -8.078 -19.188 1 93.38 206 PHE A CA 1
ATOM 1626 C C . PHE A 1 206 ? -8.969 -7.773 -20.219 1 93.38 206 PHE A C 1
ATOM 1628 O O . PHE A 1 206 ? -8.672 -7.305 -21.328 1 93.38 206 PHE A O 1
ATOM 1635 N N . GLY A 1 207 ? -10.227 -7.914 -19.859 1 86.88 207 GLY A N 1
ATOM 1636 C CA . GLY A 1 207 ? -11.32 -7.668 -20.797 1 86.88 207 GLY A CA 1
ATOM 1637 C C . GLY A 1 207 ? -11.398 -8.688 -21.906 1 86.88 207 GLY A C 1
ATOM 1638 O O . GLY A 1 207 ? -11.688 -8.336 -23.062 1 86.88 207 GLY A O 1
ATOM 1639 N N . THR A 1 208 ? -10.859 -9.797 -21.656 1 74 208 THR A N 1
ATOM 1640 C CA . THR A 1 208 ? -10.922 -10.828 -22.688 1 74 208 THR A CA 1
ATOM 1641 C C . THR A 1 208 ? -12.117 -11.75 -22.469 1 74 208 THR A C 1
ATOM 1643 O O . THR A 1 208 ? -12.539 -11.953 -21.328 1 74 208 THR A O 1
ATOM 1646 N N . GLU A 1 209 ? -13.117 -11.812 -23.391 1 59.59 209 GLU A N 1
ATOM 1647 C CA . GLU A 1 209 ? -14.266 -12.719 -23.359 1 59.59 209 GLU A CA 1
ATOM 1648 C C . GLU A 1 209 ? -13.82 -14.172 -23.234 1 59.59 209 GLU A C 1
ATOM 1650 O O . GLU A 1 209 ? -12.727 -14.531 -23.672 1 59.59 209 GLU A O 1
ATOM 1655 N N . MET B 1 1 ? 13.469 8.734 27.812 1 27.73 1 MET B N 1
ATOM 1656 C CA . MET B 1 1 ? 12.68 9.469 26.828 1 27.73 1 MET B CA 1
ATOM 1657 C C . MET B 1 1 ? 11.195 9.156 27 1 27.73 1 MET B C 1
ATOM 1659 O O . MET B 1 1 ? 10.789 7.992 26.984 1 27.73 1 MET B O 1
ATOM 1663 N N . SER B 1 2 ? 10.43 9.906 27.703 1 34.94 2 SER B N 1
ATOM 1664 C CA . SER B 1 2 ? 9.133 9.594 28.297 1 34.94 2 SER B CA 1
ATOM 1665 C C . SER B 1 2 ? 8.195 8.969 27.266 1 34.94 2 SER B C 1
ATOM 1667 O O . SER B 1 2 ? 8.07 9.477 26.156 1 34.94 2 SER B O 1
ATOM 1669 N N . SER B 1 3 ? 7.949 7.793 27.125 1 43.38 3 SER B N 1
ATOM 1670 C CA . SER B 1 3 ? 6.973 7.039 26.359 1 43.38 3 SER B CA 1
ATOM 1671 C C . SER B 1 3 ? 5.637 7.773 26.297 1 43.38 3 SER B C 1
ATOM 1673 O O . SER B 1 3 ? 4.844 7.715 27.234 1 43.38 3 SER B O 1
ATOM 1675 N N . VAL B 1 4 ? 5.688 9.188 25.938 1 51.84 4 VAL B N 1
ATOM 1676 C CA . VAL B 1 4 ? 4.488 10.016 25.953 1 51.84 4 VAL B CA 1
ATOM 1677 C C . VAL B 1 4 ? 3.328 9.258 25.312 1 51.84 4 VAL B C 1
ATOM 1679 O O . VAL B 1 4 ? 3.475 8.672 24.234 1 51.84 4 VAL B O 1
ATOM 1682 N N . ASP B 1 5 ? 2.326 8.891 26.078 1 72.12 5 ASP B N 1
ATOM 1683 C CA . ASP B 1 5 ? 1.062 8.242 25.75 1 72.12 5 ASP B CA 1
ATOM 1684 C C . ASP B 1 5 ? 0.26 9.062 24.75 1 72.12 5 ASP B C 1
ATOM 1686 O O . ASP B 1 5 ? -0.322 10.094 25.109 1 72.12 5 ASP B O 1
ATOM 1690 N N . LEU B 1 6 ? 0.571 9.078 23.516 1 83.62 6 LEU B N 1
ATOM 1691 C CA . LEU B 1 6 ? -0.091 9.836 22.453 1 83.62 6 LEU B CA 1
ATOM 1692 C C . LEU B 1 6 ? -1.531 9.367 22.266 1 83.62 6 LEU B C 1
ATOM 1694 O O . LEU B 1 6 ? -2.293 9.969 21.516 1 83.62 6 LEU B O 1
ATOM 1698 N N . GLY B 1 7 ? -1.947 8.477 23.172 1 83.5 7 GLY B N 1
ATOM 1699 C CA . GLY B 1 7 ? -3.338 8.047 23.172 1 83.5 7 GLY B CA 1
ATOM 1700 C C . GLY B 1 7 ? -3.674 7.086 22.047 1 83.5 7 GLY B C 1
ATOM 1701 O O . GLY B 1 7 ? -2.822 6.773 21.219 1 83.5 7 GLY B O 1
ATOM 1702 N N . HIS B 1 8 ? -4.926 6.621 22 1 87.81 8 HIS B N 1
ATOM 1703 C CA . HIS B 1 8 ? -5.387 5.59 21.078 1 87.81 8 HIS B CA 1
ATOM 1704 C C . HIS B 1 8 ? -5.617 6.164 19.672 1 87.81 8 HIS B C 1
ATOM 1706 O O . HIS B 1 8 ? -5.703 5.418 18.703 1 87.81 8 HIS B O 1
ATOM 1712 N N . ASN B 1 9 ? -5.613 7.488 19.594 1 92.12 9 ASN B N 1
ATOM 1713 C CA . ASN B 1 9 ? -5.914 8.102 18.297 1 92.12 9 ASN B CA 1
ATOM 1714 C C . ASN B 1 9 ? -4.641 8.383 17.5 1 92.12 9 ASN B C 1
ATOM 1716 O O . ASN B 1 9 ? -4.707 8.828 16.359 1 92.12 9 ASN B O 1
ATOM 1720 N N . PHE B 1 10 ? -3.572 8.086 18.156 1 95.69 10 PHE B N 1
ATOM 1721 C CA . PHE B 1 10 ? -2.291 8.18 17.469 1 95.69 10 PHE B CA 1
ATOM 1722 C C . PHE B 1 10 ? -1.833 6.805 17 1 95.69 10 PHE B C 1
ATOM 1724 O O . PHE B 1 10 ? -1.576 5.914 17.812 1 95.69 10 PHE B O 1
ATOM 1731 N N . LEU B 1 11 ? -1.739 6.703 15.68 1 95.06 11 LEU B N 1
ATOM 1732 C CA . LEU B 1 11 ? -1.428 5.406 15.094 1 95.06 11 LEU B CA 1
ATOM 1733 C C . LEU B 1 11 ? -0.125 5.465 14.305 1 95.06 11 LEU B C 1
ATOM 1735 O O . LEU B 1 11 ? 0.085 6.391 13.516 1 95.06 11 LEU B O 1
ATOM 1739 N N . LEU B 1 12 ? 0.724 4.5 14.547 1 94.94 12 LEU B N 1
ATOM 1740 C CA . LEU B 1 12 ? 1.952 4.309 13.789 1 94.94 12 LEU B CA 1
ATOM 1741 C C . LEU B 1 12 ? 1.817 3.139 12.82 1 94.94 12 LEU B C 1
ATOM 1743 O O . LEU B 1 12 ? 1.275 2.092 13.18 1 94.94 12 LEU B O 1
ATOM 1747 N N . LEU B 1 13 ? 2.279 3.387 11.555 1 93.69 13 LEU B N 1
ATOM 1748 C CA . LEU B 1 13 ? 2.367 2.227 10.672 1 93.69 13 LEU B CA 1
ATOM 1749 C C . LEU B 1 13 ? 3.188 1.115 11.32 1 93.69 13 LEU B C 1
ATOM 1751 O O . LEU B 1 13 ? 4.168 1.387 12.016 1 93.69 13 LEU B O 1
ATOM 1755 N N . PRO B 1 14 ? 2.738 -0.074 11.047 1 87.56 14 PRO B N 1
ATOM 1756 C CA . PRO B 1 14 ? 3.576 -1.165 11.547 1 87.56 14 PRO B CA 1
ATOM 1757 C C . PRO B 1 14 ? 5.027 -1.059 11.086 1 87.56 14 PRO B C 1
ATOM 1759 O O . PRO B 1 14 ? 5.281 -0.781 9.906 1 87.56 14 PRO B O 1
ATOM 1762 N N . ARG B 1 15 ? 5.828 -1.229 12.039 1 84.75 15 ARG B N 1
ATOM 1763 C CA . ARG B 1 15 ? 7.254 -1.13 11.742 1 84.75 15 ARG B CA 1
ATOM 1764 C C . ARG B 1 15 ? 7.77 -2.412 11.094 1 84.75 15 ARG B C 1
ATOM 1766 O O . ARG B 1 15 ? 7.805 -3.465 11.734 1 84.75 15 ARG B O 1
ATOM 1773 N N . ASN B 1 16 ? 7.879 -2.381 9.805 1 90.62 16 ASN B N 1
ATOM 1774 C CA . ASN B 1 16 ? 8.508 -3.494 9.102 1 90.62 16 ASN B CA 1
ATOM 1775 C C . ASN B 1 16 ? 9.664 -3.021 8.227 1 90.62 16 ASN B C 1
ATOM 1777 O O . ASN B 1 16 ? 9.945 -1.824 8.156 1 90.62 16 ASN B O 1
ATOM 1781 N N . CYS B 1 17 ? 10.391 -3.953 7.75 1 90.75 17 CYS B N 1
ATOM 1782 C CA . CYS B 1 17 ? 11.617 -3.615 7.039 1 90.75 17 CYS B CA 1
ATOM 1783 C C . CYS B 1 17 ? 11.312 -2.82 5.773 1 90.75 17 CYS B C 1
ATOM 1785 O O . CYS B 1 17 ? 12.094 -1.954 5.379 1 90.75 17 CYS B O 1
ATOM 1787 N N . GLN B 1 18 ? 10.266 -3.117 5.238 1 91.12 18 GLN B N 1
ATOM 1788 C CA . GLN B 1 18 ? 9.883 -2.4 4.023 1 91.12 18 GLN B CA 1
ATOM 1789 C C . GLN B 1 18 ? 9.664 -0.917 4.309 1 91.12 18 GLN B C 1
ATOM 1791 O O . GLN B 1 18 ? 10.227 -0.059 3.629 1 91.12 18 GLN B O 1
ATOM 1796 N N . VAL B 1 19 ? 8.914 -0.594 5.34 1 95.25 19 VAL B N 1
ATOM 1797 C CA . VAL B 1 19 ? 8.648 0.791 5.711 1 95.25 19 VAL B CA 1
ATOM 1798 C C . VAL B 1 19 ? 9.945 1.469 6.148 1 95.25 19 VAL B C 1
ATOM 1800 O O . VAL B 1 19 ? 10.227 2.602 5.754 1 95.25 19 VAL B O 1
ATOM 1803 N N . ARG B 1 20 ? 10.75 0.771 6.902 1 96.12 20 ARG B N 1
ATOM 1804 C CA . ARG B 1 20 ? 12.008 1.312 7.398 1 96.12 20 ARG B CA 1
ATOM 1805 C C . ARG B 1 20 ? 12.953 1.644 6.246 1 96.12 20 ARG B C 1
ATOM 1807 O O . ARG B 1 20 ? 13.719 2.609 6.32 1 96.12 20 ARG B O 1
ATOM 1814 N N . GLU B 1 21 ? 12.93 0.767 5.266 1 96.38 21 GLU B N 1
ATOM 1815 C CA . GLU B 1 21 ? 13.766 1.041 4.098 1 96.38 21 GLU B CA 1
ATOM 1816 C C . GLU B 1 21 ? 13.352 2.342 3.416 1 96.38 21 GLU B C 1
ATOM 1818 O O . GLU B 1 21 ? 14.203 3.145 3.027 1 96.38 21 GLU B O 1
ATOM 1823 N N . LEU B 1 22 ? 12.047 2.498 3.258 1 97.06 22 LEU B N 1
ATOM 1824 C CA . LEU B 1 22 ? 11.555 3.727 2.65 1 97.06 22 LEU B CA 1
ATOM 1825 C C . LEU B 1 22 ? 11.969 4.945 3.467 1 97.06 22 LEU B C 1
ATOM 1827 O O . LEU B 1 22 ? 12.414 5.949 2.906 1 97.06 22 LEU B O 1
ATOM 1831 N N . GLN B 1 23 ? 11.875 4.863 4.789 1 97.62 23 GLN B N 1
ATOM 1832 C CA . GLN B 1 23 ? 12.289 5.938 5.684 1 97.62 23 GLN B CA 1
ATOM 1833 C C . GLN B 1 23 ? 13.781 6.23 5.535 1 97.62 23 GLN B C 1
ATOM 1835 O O . GLN B 1 23 ? 14.188 7.391 5.488 1 97.62 23 GLN B O 1
ATOM 1840 N N . THR B 1 24 ? 14.547 5.176 5.43 1 97.62 24 THR B N 1
ATOM 1841 C CA . THR B 1 24 ? 15.992 5.297 5.285 1 97.62 24 THR B CA 1
ATOM 1842 C C . THR B 1 24 ? 16.344 6.059 4.012 1 97.62 24 THR B C 1
ATOM 1844 O O . THR B 1 24 ? 17.141 7 4.051 1 97.62 24 THR B O 1
ATOM 1847 N N . ILE B 1 25 ? 15.758 5.672 2.928 1 96.81 25 ILE B N 1
ATOM 1848 C CA . ILE B 1 25 ? 16.047 6.266 1.626 1 96.81 25 ILE B CA 1
ATOM 1849 C C . ILE B 1 25 ? 15.656 7.742 1.641 1 96.81 25 ILE B C 1
ATOM 1851 O O . ILE B 1 25 ? 16.406 8.594 1.142 1 96.81 25 ILE B O 1
ATOM 1855 N N . LEU B 1 26 ? 14.531 8.102 2.264 1 97.38 26 LEU B N 1
ATOM 1856 C CA . LEU B 1 26 ? 14.008 9.461 2.258 1 97.38 26 LEU B CA 1
ATOM 1857 C C . LEU B 1 26 ? 14.812 10.359 3.191 1 97.38 26 LEU B C 1
ATOM 1859 O O . LEU B 1 26 ? 14.781 11.586 3.064 1 97.38 26 LEU B O 1
ATOM 1863 N N . ARG B 1 27 ? 15.5 9.742 4.105 1 97.62 27 ARG B N 1
ATOM 1864 C CA . ARG B 1 27 ? 16.328 10.5 5.043 1 97.62 27 ARG B CA 1
ATOM 1865 C C . ARG B 1 27 ? 17.75 10.625 4.539 1 97.62 27 ARG B C 1
ATOM 1867 O O . ARG B 1 27 ? 18.531 11.43 5.051 1 97.62 27 ARG B O 1
ATOM 1874 N N . ASP B 1 28 ? 18.156 9.844 3.529 1 97 28 ASP B N 1
ATOM 1875 C CA . ASP B 1 28 ? 19.516 9.82 2.99 1 97 28 ASP B CA 1
ATOM 1876 C C . ASP B 1 28 ? 19.781 11.039 2.107 1 97 28 ASP B C 1
ATOM 1878 O O . ASP B 1 28 ? 19.094 11.242 1.105 1 97 28 ASP B O 1
ATOM 1882 N N . LYS B 1 29 ? 20.766 11.773 2.359 1 95.12 29 LYS B N 1
ATOM 1883 C CA . LYS B 1 29 ? 21.062 13 1.623 1 95.12 29 LYS B CA 1
ATOM 1884 C C . LYS B 1 29 ? 21.516 12.688 0.198 1 95.12 29 LYS B C 1
ATOM 1886 O O . LYS B 1 29 ? 21.438 13.547 -0.684 1 95.12 29 LYS B O 1
ATOM 1891 N N . THR B 1 30 ? 21.953 11.469 0 1 95.75 30 THR B N 1
ATOM 1892 C CA . THR B 1 30 ? 22.516 11.133 -1.3 1 95.75 30 THR B CA 1
ATOM 1893 C C . THR B 1 30 ? 21.438 10.609 -2.244 1 95.75 30 THR B C 1
ATOM 1895 O O . THR B 1 30 ? 21.703 10.367 -3.424 1 95.75 30 THR B O 1
ATOM 1898 N N . THR B 1 31 ? 20.219 10.422 -1.707 1 95.5 31 THR B N 1
ATOM 1899 C CA . THR B 1 31 ? 19.141 9.938 -2.568 1 95.5 31 THR B CA 1
ATOM 1900 C C . THR B 1 31 ? 18.844 10.953 -3.67 1 95.5 31 THR B C 1
ATOM 1902 O O . THR B 1 31 ? 18.641 12.133 -3.395 1 95.5 31 THR B O 1
ATOM 1905 N N . SER B 1 32 ? 18.859 10.477 -4.906 1 95.44 32 SER B N 1
ATOM 1906 C CA . SER B 1 32 ? 18.531 11.352 -6.027 1 95.44 32 SER B CA 1
ATOM 1907 C C . SER B 1 32 ? 17.078 11.812 -5.961 1 95.44 32 SER B C 1
ATOM 1909 O O . SER B 1 32 ? 16.25 11.18 -5.305 1 95.44 32 SER B O 1
ATOM 1911 N N . ARG B 1 33 ? 16.797 12.898 -6.656 1 94.94 33 ARG B N 1
ATOM 1912 C CA . ARG B 1 33 ? 15.438 13.438 -6.668 1 94.94 33 ARG B CA 1
ATOM 1913 C C . ARG B 1 33 ? 14.445 12.422 -7.215 1 94.94 33 ARG B C 1
ATOM 1915 O O . ARG B 1 33 ? 13.359 12.242 -6.66 1 94.94 33 ARG B O 1
ATOM 1922 N N . SER B 1 34 ? 14.812 11.805 -8.312 1 95 34 SER B N 1
ATOM 1923 C CA . SER B 1 34 ? 13.945 10.82 -8.938 1 95 34 SER B CA 1
ATOM 1924 C C . SER B 1 34 ? 13.641 9.664 -7.98 1 95 34 SER B C 1
ATOM 1926 O O . SER B 1 34 ? 12.484 9.266 -7.828 1 95 34 SER B O 1
ATOM 1928 N N . ASP B 1 35 ? 14.695 9.211 -7.355 1 95.06 35 ASP B N 1
ATOM 1929 C CA . ASP B 1 35 ? 14.508 8.141 -6.383 1 95.06 35 ASP B CA 1
ATOM 1930 C C . ASP B 1 35 ? 13.688 8.617 -5.191 1 95.06 35 ASP B C 1
ATOM 1932 O O . ASP B 1 35 ? 12.828 7.891 -4.691 1 95.06 35 ASP B O 1
ATOM 1936 N N . PHE B 1 36 ? 13.977 9.844 -4.77 1 97 36 PHE B N 1
ATOM 1937 C CA . PHE B 1 36 ? 13.242 10.391 -3.635 1 97 36 PHE B CA 1
ATOM 1938 C C . PHE B 1 36 ? 11.742 10.398 -3.914 1 97 36 PHE B C 1
ATOM 1940 O O . PHE B 1 36 ? 10.945 9.914 -3.104 1 97 36 PHE B O 1
ATOM 1947 N N . LYS B 1 37 ? 11.375 10.875 -5.07 1 97 37 LYS B N 1
ATOM 1948 C CA . LYS B 1 37 ? 9.961 10.953 -5.445 1 97 37 LYS B CA 1
ATOM 1949 C C . LYS B 1 37 ? 9.336 9.562 -5.52 1 97 37 LYS B C 1
ATOM 1951 O O . LYS B 1 37 ? 8.234 9.344 -5.023 1 97 37 LYS B O 1
ATOM 1956 N N . PHE B 1 38 ? 10.07 8.656 -6.09 1 96.62 38 PHE B N 1
ATOM 1957 C CA . PHE B 1 38 ? 9.586 7.289 -6.258 1 96.62 38 PHE B CA 1
ATOM 1958 C C . PHE B 1 38 ? 9.273 6.66 -4.906 1 96.62 38 PHE B C 1
ATOM 1960 O O . PHE B 1 38 ? 8.188 6.125 -4.703 1 96.62 38 PHE B O 1
ATOM 1967 N N . TYR B 1 39 ? 10.172 6.73 -4.012 1 96.88 39 TYR B N 1
ATOM 1968 C CA . TYR B 1 39 ? 10.023 6.051 -2.729 1 96.88 39 TYR B CA 1
ATOM 1969 C C . TYR B 1 39 ? 9.086 6.828 -1.806 1 96.88 39 TYR B C 1
ATOM 1971 O O . TYR B 1 39 ? 8.391 6.238 -0.98 1 96.88 39 TYR B O 1
ATOM 1979 N N . ALA B 1 40 ? 9.109 8.156 -1.96 1 97.88 40 ALA B N 1
ATOM 1980 C CA . ALA B 1 40 ? 8.125 8.953 -1.228 1 97.88 40 ALA B CA 1
ATOM 1981 C C . ALA B 1 40 ? 6.703 8.562 -1.621 1 97.88 40 ALA B C 1
ATOM 1983 O O . ALA B 1 40 ? 5.84 8.398 -0.758 1 97.88 40 ALA B O 1
ATOM 1984 N N . ASP B 1 41 ? 6.477 8.375 -2.904 1 97.56 41 ASP B N 1
ATOM 1985 C CA . ASP B 1 41 ? 5.16 7.988 -3.395 1 97.56 41 ASP B CA 1
ATOM 1986 C C . ASP B 1 41 ? 4.742 6.629 -2.832 1 97.56 41 ASP B C 1
ATOM 1988 O O . ASP B 1 41 ? 3.57 6.41 -2.527 1 97.56 41 ASP B O 1
ATOM 1992 N N . ARG B 1 42 ? 5.68 5.758 -2.779 1 97 42 ARG B N 1
ATOM 1993 C CA . ARG B 1 42 ? 5.395 4.445 -2.209 1 97 42 ARG B CA 1
ATOM 1994 C C . ARG B 1 42 ? 4.977 4.562 -0.746 1 97 42 ARG B C 1
ATOM 1996 O O . ARG B 1 42 ? 3.994 3.953 -0.325 1 97 42 ARG B O 1
ATOM 2003 N N . LEU B 1 43 ? 5.742 5.316 0.032 1 97.62 43 LEU B N 1
ATOM 2004 C CA . LEU B 1 43 ? 5.426 5.5 1.444 1 97.62 43 LEU B CA 1
ATOM 2005 C C . LEU B 1 43 ? 4.082 6.199 1.613 1 97.62 43 LEU B C 1
ATOM 2007 O O . LEU B 1 43 ? 3.285 5.82 2.477 1 97.62 43 LEU B O 1
ATOM 2011 N N . ILE B 1 44 ? 3.832 7.215 0.807 1 98.12 44 ILE B N 1
ATOM 2012 C CA . ILE B 1 44 ? 2.566 7.941 0.826 1 98.12 44 ILE B CA 1
ATOM 2013 C C . ILE B 1 44 ? 1.409 6.969 0.615 1 98.12 44 ILE B C 1
ATOM 2015 O O . ILE B 1 44 ? 0.414 7.012 1.342 1 98.12 44 ILE B O 1
ATOM 2019 N N . ARG B 1 45 ? 1.595 6.141 -0.341 1 96.38 45 ARG B N 1
ATOM 2020 C CA . ARG B 1 45 ? 0.53 5.188 -0.641 1 96.38 45 ARG B CA 1
ATOM 2021 C C . ARG B 1 45 ? 0.256 4.277 0.553 1 96.38 45 ARG B C 1
ATOM 2023 O O . ARG B 1 45 ? -0.901 3.996 0.872 1 96.38 45 ARG B O 1
ATOM 2030 N N . LEU B 1 46 ? 1.274 3.803 1.172 1 96.19 46 LEU B N 1
ATOM 2031 C CA . LEU B 1 46 ? 1.112 2.932 2.33 1 96.19 46 LEU B CA 1
ATOM 2032 C C . LEU B 1 46 ? 0.353 3.645 3.443 1 96.19 46 LEU B C 1
ATOM 2034 O O . LEU B 1 46 ? -0.543 3.064 4.062 1 96.19 46 LEU B O 1
ATOM 2038 N N . VAL B 1 47 ? 0.658 4.871 3.676 1 97.19 47 VAL B N 1
ATOM 2039 C CA . VAL B 1 47 ? 0.03 5.633 4.75 1 97.19 47 VAL B CA 1
ATOM 2040 C C . VAL B 1 47 ? -1.422 5.938 4.387 1 97.19 47 VAL B C 1
ATOM 2042 O O . VAL B 1 47 ? -2.311 5.863 5.234 1 97.19 47 VAL B O 1
ATOM 2045 N N . ILE B 1 48 ? -1.643 6.27 3.117 1 96.88 48 ILE B N 1
ATOM 2046 C CA . ILE B 1 48 ? -2.992 6.57 2.652 1 96.88 48 ILE B CA 1
ATOM 2047 C C . ILE B 1 48 ? -3.879 5.34 2.809 1 96.88 48 ILE B C 1
ATOM 2049 O O . ILE B 1 48 ? -5.012 5.438 3.285 1 96.88 48 ILE B O 1
ATOM 2053 N N . GLU B 1 49 ? -3.355 4.195 2.428 1 95.06 49 GLU B N 1
ATOM 2054 C CA . GLU B 1 49 ? -4.117 2.961 2.582 1 95.06 49 GLU B CA 1
ATOM 2055 C C . GLU B 1 49 ? -4.496 2.725 4.043 1 95.06 49 GLU B C 1
ATOM 2057 O O . GLU B 1 49 ? -5.625 2.326 4.34 1 95.06 49 GLU B O 1
ATOM 2062 N N . GLU B 1 50 ? -3.586 2.969 4.895 1 94.06 50 GLU B N 1
ATOM 2063 C CA . GLU B 1 50 ? -3.887 2.824 6.316 1 94.06 50 GLU B CA 1
ATOM 2064 C C . GLU B 1 50 ? -4.922 3.852 6.77 1 94.06 50 GLU B C 1
ATOM 2066 O O . GLU B 1 50 ? -5.766 3.557 7.613 1 94.06 50 GLU B O 1
ATOM 2071 N N . GLY B 1 51 ? -4.805 5.07 6.262 1 94.69 51 GLY B N 1
ATOM 2072 C CA . GLY B 1 51 ? -5.812 6.082 6.543 1 94.69 51 GLY B CA 1
ATOM 2073 C C . GLY B 1 51 ? -7.211 5.664 6.125 1 94.69 51 GLY B C 1
ATOM 2074 O O . GLY B 1 51 ? -8.172 5.871 6.863 1 94.69 51 GLY B O 1
ATOM 2075 N N . LEU B 1 52 ? -7.285 5.059 4.965 1 93.19 52 LEU B N 1
ATOM 2076 C CA . LEU B 1 52 ? -8.57 4.598 4.461 1 93.19 52 LEU B CA 1
ATOM 2077 C C . LEU B 1 52 ? -9.141 3.496 5.352 1 93.19 52 LEU B C 1
ATOM 2079 O O . LEU B 1 52 ? -10.359 3.389 5.508 1 93.19 52 LEU B O 1
ATOM 2083 N N . ASN B 1 53 ? -8.266 2.754 5.926 1 92.44 53 ASN B N 1
ATOM 2084 C CA . ASN B 1 53 ? -8.68 1.696 6.84 1 92.44 53 ASN B CA 1
ATOM 2085 C C . ASN B 1 53 ? -9.367 2.264 8.078 1 92.44 53 ASN B C 1
ATOM 2087 O O . ASN B 1 53 ? -10.062 1.542 8.797 1 92.44 53 ASN B O 1
ATOM 2091 N N . GLN B 1 54 ? -9.117 3.527 8.383 1 92.69 54 GLN B N 1
ATOM 2092 C CA . GLN B 1 54 ? -9.68 4.156 9.578 1 92.69 54 GLN B CA 1
ATOM 2093 C C . GLN B 1 54 ? -11.078 4.711 9.305 1 92.69 54 GLN B C 1
ATOM 2095 O O . GLN B 1 54 ? -11.75 5.184 10.219 1 92.69 54 GLN B O 1
ATOM 2100 N N . LEU B 1 55 ? -11.492 4.684 8.078 1 92.44 55 LEU B N 1
ATOM 2101 C CA . LEU B 1 55 ? -12.789 5.227 7.688 1 92.44 55 LEU B CA 1
ATOM 2102 C C . LEU B 1 55 ? -13.898 4.199 7.906 1 92.44 55 LEU B C 1
ATOM 2104 O O . LEU B 1 55 ? -13.625 3.008 8.047 1 92.44 55 LEU B O 1
ATOM 2108 N N . PRO B 1 56 ? -15.094 4.676 7.992 1 91.62 56 PRO B N 1
ATOM 2109 C CA . PRO B 1 56 ? -16.188 3.754 8.297 1 91.62 56 PRO B CA 1
ATOM 2110 C C . PRO B 1 56 ? -16.562 2.861 7.117 1 91.62 56 PRO B C 1
ATOM 2112 O O . PRO B 1 56 ? -16.5 3.301 5.965 1 91.62 56 PRO B O 1
ATOM 2115 N N . TYR B 1 57 ? -16.938 1.639 7.406 1 94.38 57 TYR B N 1
ATOM 2116 C CA . TYR B 1 57 ? -17.391 0.625 6.465 1 94.38 57 TYR B CA 1
ATOM 2117 C C . TYR B 1 57 ? -18.734 0.044 6.898 1 94.38 57 TYR B C 1
ATOM 2119 O O . TYR B 1 57 ? -19.078 0.067 8.086 1 94.38 57 TYR B O 1
ATOM 2127 N N . THR B 1 58 ? -19.484 -0.385 6.012 1 95.88 58 THR B N 1
ATOM 2128 C CA . THR B 1 58 ? -20.766 -1.025 6.305 1 95.88 58 THR B CA 1
ATOM 2129 C C . THR B 1 58 ? -20.797 -2.445 5.746 1 95.88 58 THR B C 1
ATOM 2131 O O . THR B 1 58 ? -20.312 -2.695 4.641 1 95.88 58 THR B O 1
ATOM 2134 N N . GLN B 1 59 ? -21.438 -3.369 6.52 1 95.75 59 GLN B N 1
ATOM 2135 C CA . GLN B 1 59 ? -21.594 -4.742 6.055 1 95.75 59 GLN B CA 1
ATOM 2136 C C . GLN B 1 59 ? -22.5 -4.812 4.832 1 95.75 59 GLN B C 1
ATOM 2138 O O . GLN B 1 59 ? -23.469 -4.051 4.73 1 95.75 59 GLN B O 1
ATOM 2143 N N . THR B 1 60 ? -22.125 -5.648 3.895 1 96.44 60 THR B N 1
ATOM 2144 C CA . THR B 1 60 ? -22.938 -5.859 2.701 1 96.44 60 THR B CA 1
ATOM 2145 C C . THR B 1 60 ? -22.812 -7.297 2.207 1 96.44 60 THR B C 1
ATOM 2147 O O . THR B 1 60 ? -21.938 -8.039 2.662 1 96.44 60 THR B O 1
ATOM 2150 N N . VAL B 1 61 ? -23.781 -7.758 1.493 1 97.38 61 VAL B N 1
ATOM 2151 C CA . V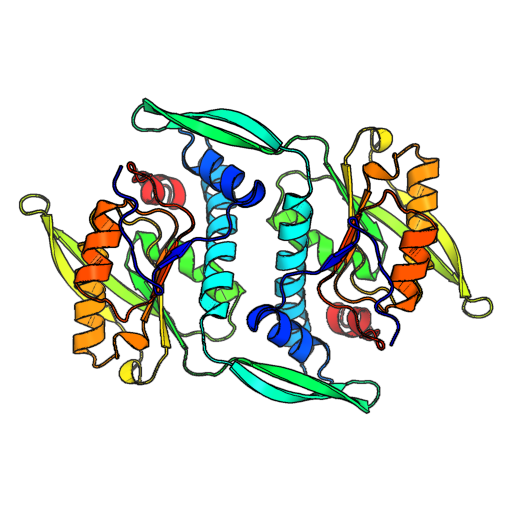AL B 1 61 ? -23.734 -9.055 0.828 1 97.38 61 VAL B CA 1
ATOM 2152 C C . VAL B 1 61 ? -23.797 -8.859 -0.686 1 97.38 61 VAL B C 1
ATOM 2154 O O . VAL B 1 61 ? -24.656 -8.125 -1.19 1 97.38 61 VAL B O 1
ATOM 2157 N N . VAL B 1 62 ? -22.859 -9.406 -1.369 1 96.81 62 VAL B N 1
ATOM 2158 C CA . VAL B 1 62 ? -22.859 -9.281 -2.822 1 96.81 62 VAL B CA 1
ATOM 2159 C C . VAL B 1 62 ? -23.047 -10.656 -3.461 1 96.81 62 VAL B C 1
ATOM 2161 O O . VAL B 1 62 ? -22.828 -11.68 -2.812 1 96.81 62 VAL B O 1
ATOM 2164 N N . THR B 1 63 ? -23.484 -10.656 -4.703 1 97.12 63 THR B N 1
ATOM 2165 C CA . THR B 1 63 ? -23.609 -11.883 -5.488 1 97.12 63 THR B CA 1
ATOM 2166 C C . THR B 1 63 ? -22.406 -12.062 -6.406 1 97.12 63 THR B C 1
ATOM 2168 O O . THR B 1 63 ? -22.016 -11.133 -7.125 1 97.12 63 THR B O 1
ATOM 2171 N N . THR B 1 64 ? -21.812 -13.203 -6.336 1 95 64 THR B N 1
ATOM 2172 C CA . THR B 1 64 ? -20.625 -13.484 -7.148 1 95 64 THR B CA 1
ATOM 2173 C C . THR B 1 64 ? -21.031 -13.945 -8.547 1 95 64 THR B C 1
ATOM 2175 O O . THR B 1 64 ? -22.203 -14.273 -8.781 1 95 64 THR B O 1
ATOM 2178 N N . PRO B 1 65 ? -20.109 -13.93 -9.438 1 91.69 65 PRO B N 1
ATOM 2179 C CA . PRO B 1 65 ? -20.438 -14.383 -10.789 1 91.69 65 PRO B CA 1
ATOM 2180 C C . PRO B 1 65 ? -20.953 -15.812 -10.82 1 91.69 65 PRO B C 1
ATOM 2182 O O . PRO B 1 65 ? -21.656 -16.203 -11.766 1 91.69 65 PRO B O 1
ATOM 2185 N N . THR B 1 66 ? -20.594 -16.672 -9.867 1 90.31 66 THR B N 1
ATOM 2186 C CA . THR B 1 66 ? -21.094 -18.031 -9.75 1 90.31 66 THR B CA 1
ATOM 2187 C C . THR B 1 66 ? -22.453 -18.047 -9.055 1 90.31 66 THR B C 1
ATOM 2189 O O . THR B 1 66 ? -22.953 -19.125 -8.68 1 90.31 66 THR B O 1
ATOM 2192 N N . ASN B 1 67 ? -22.969 -16.938 -8.711 1 92.75 67 ASN B N 1
ATOM 2193 C CA . ASN B 1 67 ? -24.281 -16.734 -8.117 1 92.75 67 ASN B CA 1
ATOM 2194 C C . ASN B 1 67 ? -24.312 -17.125 -6.641 1 92.75 67 ASN B C 1
ATOM 2196 O O . ASN B 1 67 ? -25.344 -17.516 -6.113 1 92.75 67 ASN B O 1
ATOM 2200 N N . CYS B 1 68 ? -23.266 -17.125 -6.043 1 92.56 68 CYS B N 1
ATOM 2201 C CA . CYS B 1 68 ? -23.172 -17.328 -4.602 1 92.56 68 CYS B CA 1
ATOM 2202 C C . CYS B 1 68 ? -23.094 -16 -3.867 1 92.56 68 CYS B C 1
ATOM 2204 O O . CYS B 1 68 ? -22.641 -15 -4.426 1 92.56 68 CYS B O 1
ATOM 2206 N N . GLU B 1 69 ? -23.562 -16.078 -2.676 1 95.75 69 GLU B N 1
ATOM 2207 C CA . GLU B 1 69 ? -23.5 -14.891 -1.84 1 95.75 69 GLU B CA 1
ATOM 2208 C C . GLU B 1 69 ? -22.141 -14.773 -1.147 1 95.75 69 GLU B C 1
ATOM 2210 O O . GLU B 1 69 ? -21.547 -15.781 -0.753 1 95.75 69 GLU B O 1
ATOM 2215 N N . TYR B 1 70 ? -21.703 -13.594 -1.078 1 96.06 70 TYR B N 1
ATOM 2216 C CA . TYR B 1 70 ? -20.453 -13.281 -0.368 1 96.06 70 TYR B CA 1
ATOM 2217 C C . TYR B 1 70 ? -20.672 -12.148 0.629 1 96.06 70 TYR B C 1
ATOM 2219 O O . TYR B 1 70 ? -21.094 -11.047 0.251 1 96.06 70 TYR B O 1
ATOM 2227 N N . ALA B 1 71 ? -20.438 -12.414 1.901 1 96.25 71 ALA B N 1
ATOM 2228 C CA . ALA B 1 71 ? -20.562 -11.414 2.955 1 96.25 71 ALA B CA 1
ATOM 2229 C C . ALA B 1 71 ? -19.297 -10.562 3.059 1 96.25 71 ALA B C 1
ATOM 2231 O O . ALA B 1 71 ? -18.234 -11.055 3.451 1 96.25 71 ALA B O 1
ATOM 2232 N N . GLY B 1 72 ? -19.438 -9.258 2.666 1 96.12 72 GLY B N 1
ATOM 2233 C CA . GLY B 1 72 ? -18.297 -8.352 2.693 1 96.12 72 GLY B CA 1
ATOM 2234 C C . GLY B 1 72 ? -18.625 -7.004 3.309 1 96.12 72 GLY B C 1
ATOM 2235 O O . GLY B 1 72 ? -19.453 -6.914 4.215 1 96.12 72 GLY B O 1
ATOM 2236 N N . VAL B 1 73 ? -17.828 -6.035 3.006 1 95.56 73 VAL B N 1
ATOM 2237 C CA . VAL B 1 73 ? -18.016 -4.676 3.504 1 95.56 73 VAL B CA 1
ATOM 2238 C C . VAL B 1 73 ? -17.891 -3.68 2.354 1 95.56 73 VAL B C 1
ATOM 2240 O O . VAL B 1 73 ? -17.359 -4.012 1.294 1 95.56 73 VAL B O 1
ATOM 2243 N N . VAL B 1 74 ? -18.453 -2.529 2.539 1 93.44 74 VAL B N 1
ATOM 2244 C CA . VAL B 1 74 ? -18.359 -1.465 1.545 1 93.44 74 VAL B CA 1
ATOM 2245 C C . VAL B 1 74 ? -17.969 -0.154 2.225 1 93.44 74 VAL B C 1
ATOM 2247 O O . VAL B 1 74 ? -18.406 0.132 3.338 1 93.44 74 VAL B O 1
ATOM 2250 N N . PHE B 1 75 ? -17.141 0.539 1.515 1 88.56 75 PHE B N 1
ATOM 2251 C CA . PHE B 1 75 ? -16.656 1.845 1.943 1 88.56 75 PHE B CA 1
ATOM 2252 C C . PHE B 1 75 ? -17.797 2.852 2.02 1 88.56 75 PHE B C 1
ATOM 2254 O O . PHE B 1 75 ? -18.625 2.924 1.114 1 88.56 75 PHE B O 1
ATOM 2261 N N . GLU B 1 76 ? -17.844 3.551 3.143 1 88.19 76 GLU B N 1
ATOM 2262 C CA . GLU B 1 76 ? -18.875 4.582 3.242 1 88.19 76 GLU B CA 1
ATOM 2263 C C . GLU B 1 76 ? -18.484 5.828 2.451 1 88.19 76 GLU B C 1
ATOM 2265 O O . GLU B 1 76 ? -17.344 6.297 2.547 1 88.19 76 GLU B O 1
ATOM 2270 N N . LYS B 1 77 ? -19.453 6.324 1.71 1 83.19 77 LYS B N 1
ATOM 2271 C CA . LYS B 1 77 ? -19.203 7.516 0.902 1 83.19 77 LYS B CA 1
ATOM 2272 C C . LYS B 1 77 ? -19.156 8.766 1.771 1 83.19 77 LYS B C 1
ATOM 2274 O O . LYS B 1 77 ? -19.516 8.727 2.951 1 83.19 77 LYS B O 1
ATOM 2279 N N . GLY B 1 78 ? -18.672 9.852 1.159 1 88.88 78 GLY B N 1
ATOM 2280 C CA . GLY B 1 78 ? -18.656 11.133 1.844 1 88.88 78 GLY B CA 1
ATOM 2281 C C . GLY B 1 78 ? -17.312 11.461 2.455 1 88.88 78 GLY B C 1
ATOM 2282 O O . GLY B 1 78 ? -17.234 12.062 3.531 1 88.88 78 GLY B O 1
ATOM 2283 N N . ASN B 1 79 ? -16.312 10.945 1.873 1 93.56 79 ASN B N 1
ATOM 2284 C CA . ASN B 1 79 ? -14.969 11.281 2.318 1 93.56 79 ASN B CA 1
ATOM 2285 C C . ASN B 1 79 ? -14.352 12.375 1.454 1 93.56 79 ASN B C 1
ATOM 2287 O O . ASN B 1 79 ? -14.742 12.562 0.302 1 93.56 79 ASN B O 1
ATOM 2291 N N . CYS B 1 80 ? -13.492 13.117 2.033 1 97.56 80 CYS B N 1
ATOM 2292 C CA . CYS B 1 80 ? -12.812 14.211 1.341 1 97.56 80 CYS B CA 1
ATOM 2293 C C . CYS B 1 80 ? -11.352 14.281 1.756 1 97.56 80 CYS B C 1
ATOM 2295 O O . CYS B 1 80 ? -11.023 14.133 2.936 1 97.56 80 CYS B O 1
ATOM 2297 N N . GLY B 1 81 ? -10.492 14.328 0.72 1 98.25 81 GLY B N 1
ATOM 2298 C CA . GLY B 1 81 ? -9.109 14.688 1.022 1 98.25 81 GLY B CA 1
ATOM 2299 C C . GLY B 1 81 ? -8.898 16.188 1.126 1 98.25 81 GLY B C 1
ATOM 2300 O O . GLY B 1 81 ? -9.469 16.953 0.35 1 98.25 81 GLY B O 1
ATOM 2301 N N . VAL B 1 82 ? -8.141 16.609 2.088 1 98.69 82 VAL B N 1
ATOM 2302 C CA . VAL B 1 82 ? -7.746 18.016 2.191 1 98.69 82 VAL B CA 1
ATOM 2303 C C . VAL B 1 82 ? -6.227 18.109 2.283 1 98.69 82 VAL B C 1
ATOM 2305 O O . VAL B 1 82 ? -5.613 17.547 3.191 1 98.69 82 VAL B O 1
ATOM 2308 N N . SER B 1 83 ? -5.645 18.797 1.4 1 98.31 83 SER B N 1
ATOM 2309 C CA . SER B 1 83 ? -4.195 18.938 1.368 1 98.31 83 SER B CA 1
ATOM 2310 C C . SER B 1 83 ? -3.754 20.266 1.989 1 98.31 83 SER B C 1
ATOM 2312 O O . SER B 1 83 ? -4.312 21.312 1.679 1 98.31 83 SER B O 1
ATOM 2314 N N . ILE B 1 84 ? -2.842 20.156 2.889 1 97.31 84 ILE B N 1
ATOM 2315 C CA . ILE B 1 84 ? -2.178 21.375 3.34 1 97.31 84 ILE B CA 1
ATOM 2316 C C . ILE B 1 84 ? -1.071 21.75 2.357 1 97.31 84 ILE B C 1
ATOM 2318 O O . ILE B 1 84 ? -0.053 21.062 2.262 1 97.31 84 ILE B O 1
ATOM 2322 N N . VAL B 1 85 ? -1.313 22.797 1.669 1 94.75 85 VAL B N 1
ATOM 2323 C CA . VAL B 1 85 ? -0.395 23.234 0.625 1 94.75 85 VAL B CA 1
ATOM 2324 C C . VAL B 1 85 ? 0.811 23.938 1.257 1 94.75 85 VAL B C 1
ATOM 2326 O O . VAL B 1 85 ? 0.671 24.656 2.24 1 94.75 85 VAL B O 1
ATOM 2329 N N . ARG B 1 86 ? 2.059 23.625 0.659 1 92.44 86 ARG B N 1
ATOM 2330 C CA . ARG B 1 86 ? 2.312 23.031 -0.648 1 92.44 86 ARG B CA 1
ATOM 2331 C C . ARG B 1 86 ? 2.648 21.547 -0.518 1 92.44 86 ARG B C 1
ATOM 2333 O O . ARG B 1 86 ? 2.191 20.719 -1.318 1 92.44 86 ARG B O 1
ATOM 2340 N N . SER B 1 87 ? 3.273 21.016 0.595 1 94.31 87 SER B N 1
ATOM 2341 C CA . SER B 1 87 ? 3.791 19.656 0.734 1 94.31 87 SER B CA 1
ATOM 2342 C C . SER B 1 87 ? 2.664 18.641 0.688 1 94.31 87 SER B C 1
ATOM 2344 O O . SER B 1 87 ? 2.855 17.516 0.202 1 94.31 87 SER B O 1
ATOM 2346 N N . GLY B 1 88 ? 1.514 19.047 1.15 1 97.12 88 GLY B N 1
ATOM 2347 C CA . GLY B 1 88 ? 0.38 18.141 1.141 1 97.12 88 GLY B CA 1
ATOM 2348 C C . GLY B 1 88 ? -0.034 17.719 -0.257 1 97.12 88 GLY B C 1
ATOM 2349 O O . GLY B 1 88 ? -0.681 16.672 -0.433 1 97.12 88 GLY B O 1
ATOM 2350 N N . GLU B 1 89 ? 0.288 18.5 -1.231 1 97.44 89 GLU B N 1
ATOM 2351 C CA . GLU B 1 89 ? -0.07 18.203 -2.615 1 97.44 89 GLU B CA 1
ATOM 2352 C C . GLU B 1 89 ? 0.648 16.953 -3.115 1 97.44 89 GLU B C 1
ATOM 2354 O O . GLU B 1 89 ? 0.188 16.297 -4.055 1 97.44 89 GLU B O 1
ATOM 2359 N N . ALA B 1 90 ? 1.797 16.672 -2.566 1 97.5 90 ALA B N 1
ATOM 2360 C CA . ALA B 1 90 ? 2.553 15.484 -2.934 1 97.5 90 ALA B CA 1
ATOM 2361 C C . ALA B 1 90 ? 1.729 14.219 -2.705 1 97.5 90 ALA B C 1
ATOM 2363 O O . ALA B 1 90 ? 2.008 13.172 -3.295 1 97.5 90 ALA B O 1
ATOM 2364 N N . MET B 1 91 ? 0.665 14.289 -1.907 1 98.38 91 MET B N 1
ATOM 2365 C CA . MET B 1 91 ? -0.052 13.094 -1.474 1 98.38 91 MET B CA 1
ATOM 2366 C C . MET B 1 91 ? -1.368 12.945 -2.23 1 98.38 91 MET B C 1
ATOM 2368 O O . MET B 1 91 ? -2.064 11.938 -2.078 1 98.38 91 MET B O 1
ATOM 2372 N N . GLU B 1 92 ? -1.693 13.945 -3.041 1 98.12 92 GLU B N 1
ATOM 2373 C CA . GLU B 1 92 ? -3 13.969 -3.691 1 98.12 92 GLU B CA 1
ATOM 2374 C C . GLU B 1 92 ? -3.141 12.82 -4.688 1 98.12 92 GLU B C 1
ATOM 2376 O O . GLU B 1 92 ? -4.16 12.125 -4.703 1 98.12 92 GLU B O 1
ATOM 2381 N N . GLN B 1 93 ? -2.098 12.672 -5.438 1 96.31 93 GLN B N 1
ATOM 2382 C CA . GLN B 1 93 ? -2.176 11.609 -6.438 1 96.31 93 GLN B CA 1
ATOM 2383 C C . GLN B 1 93 ? -2.27 10.234 -5.773 1 96.31 93 GLN B C 1
ATOM 2385 O O . GLN B 1 93 ? -3.008 9.367 -6.242 1 96.31 93 GLN B O 1
ATOM 2390 N N . GLY B 1 94 ? -1.503 10.016 -4.754 1 96.56 94 GLY B N 1
ATOM 2391 C CA . GLY B 1 94 ? -1.613 8.773 -4.012 1 96.56 94 GLY B CA 1
ATOM 2392 C C . GLY B 1 94 ? -3.023 8.492 -3.525 1 96.56 94 GLY B C 1
ATOM 2393 O O . GLY B 1 94 ? -3.494 7.355 -3.6 1 96.56 94 GLY B O 1
ATOM 2394 N N . LEU B 1 95 ? -3.695 9.516 -3.045 1 97.38 95 LEU B N 1
ATOM 2395 C CA . LEU B 1 95 ? -5.07 9.359 -2.58 1 97.38 95 LEU B CA 1
ATOM 2396 C C . LEU B 1 95 ? -6 9.023 -3.74 1 97.38 95 LEU B C 1
ATOM 2398 O O . LEU B 1 95 ? -6.855 8.141 -3.623 1 97.38 95 LEU B O 1
ATOM 2402 N N . ARG B 1 96 ? -5.828 9.672 -4.871 1 95.81 96 ARG B N 1
ATOM 2403 C CA . ARG B 1 96 ? -6.672 9.43 -6.035 1 95.81 96 ARG B CA 1
ATOM 2404 C C . ARG B 1 96 ? -6.492 8.008 -6.559 1 95.81 96 ARG B C 1
ATOM 2406 O O . ARG B 1 96 ? -7.434 7.414 -7.09 1 95.81 96 ARG B O 1
ATOM 2413 N N . ASP B 1 97 ? -5.312 7.5 -6.391 1 94.19 97 ASP B N 1
ATOM 2414 C CA . ASP B 1 97 ? -5.012 6.141 -6.832 1 94.19 97 ASP B CA 1
ATOM 2415 C C . ASP B 1 97 ? -5.68 5.109 -5.922 1 94.19 97 ASP B C 1
ATOM 2417 O O . ASP B 1 97 ? -5.766 3.932 -6.27 1 94.19 97 ASP B O 1
ATOM 2421 N N . CYS B 1 98 ? -6.117 5.508 -4.762 1 93.69 98 CYS B N 1
ATOM 2422 C CA . CYS B 1 98 ? -6.688 4.574 -3.797 1 93.69 98 CYS B CA 1
ATOM 2423 C C . CYS B 1 98 ? -8.195 4.773 -3.674 1 93.69 98 CYS B C 1
ATOM 2425 O O . CYS B 1 98 ? -8.906 3.889 -3.186 1 93.69 98 CYS B O 1
ATOM 2427 N N . CYS B 1 99 ? -8.664 5.914 -3.977 1 90.69 99 CYS B N 1
ATOM 2428 C CA . CYS B 1 99 ? -10.078 6.25 -3.859 1 90.69 99 CYS B CA 1
ATOM 2429 C C . CYS B 1 99 ? -10.578 6.969 -5.109 1 90.69 99 CYS B C 1
ATOM 2431 O O . CYS B 1 99 ? -10.258 8.141 -5.328 1 90.69 99 CYS B O 1
ATOM 2433 N N . ARG B 1 100 ? -11.508 6.23 -5.742 1 84.69 100 ARG B N 1
ATOM 2434 C CA . ARG B 1 100 ? -12.055 6.812 -6.965 1 84.69 100 ARG B CA 1
ATOM 2435 C C . ARG B 1 100 ? -12.969 7.992 -6.645 1 84.69 100 ARG B C 1
ATOM 2437 O O . ARG B 1 100 ? -13.703 7.969 -5.656 1 84.69 100 ARG B O 1
ATOM 2444 N N . SER B 1 101 ? -13.016 9.047 -7.387 1 83.94 101 SER B N 1
ATOM 2445 C CA . SER B 1 101 ? -13.938 10.18 -7.34 1 83.94 101 SER B CA 1
ATOM 2446 C C . SER B 1 101 ? -13.828 10.922 -6.012 1 83.94 101 SER B C 1
ATOM 2448 O O . SER B 1 101 ? -14.828 11.422 -5.492 1 83.94 101 SER B O 1
ATOM 2450 N N . ILE B 1 102 ? -12.734 10.875 -5.371 1 91.5 102 ILE B N 1
ATOM 2451 C CA . ILE B 1 102 ? -12.562 11.609 -4.121 1 91.5 102 ILE B CA 1
ATOM 2452 C C . ILE B 1 102 ? -12.414 13.094 -4.418 1 91.5 102 ILE B C 1
ATOM 2454 O O . ILE B 1 102 ? -11.758 13.477 -5.395 1 91.5 102 ILE B O 1
ATOM 2458 N N . ARG B 1 103 ? -13.156 13.93 -3.643 1 95.25 103 ARG B N 1
ATOM 2459 C CA . ARG B 1 103 ? -12.969 15.375 -3.707 1 95.25 103 ARG B CA 1
ATOM 2460 C C . ARG B 1 103 ? -11.758 15.812 -2.881 1 95.25 103 ARG B C 1
ATOM 2462 O O . ARG B 1 103 ? -11.461 15.203 -1.852 1 95.25 103 ARG B O 1
ATOM 2469 N N . ILE B 1 104 ? -11.117 16.812 -3.43 1 97.69 104 ILE B N 1
ATOM 2470 C CA . ILE B 1 104 ? -9.93 17.297 -2.742 1 97.69 104 ILE B CA 1
ATOM 2471 C C . ILE B 1 104 ? -10.102 18.781 -2.41 1 97.69 104 ILE B C 1
ATOM 2473 O O . ILE B 1 104 ? -10.414 19.594 -3.289 1 97.69 104 ILE B O 1
ATOM 2477 N N . GLY B 1 105 ? -10.055 19.109 -1.159 1 98 105 GLY B N 1
ATOM 2478 C CA . GLY B 1 105 ? -9.914 20.5 -0.718 1 98 105 GLY B CA 1
ATOM 2479 C C . GLY B 1 105 ? -8.477 20.891 -0.462 1 98 105 GLY B C 1
ATOM 2480 O O . GLY B 1 105 ? -7.578 20.047 -0.485 1 98 105 GLY B O 1
ATOM 2481 N N . LYS B 1 106 ? -8.281 22.219 -0.227 1 98.12 106 LYS B N 1
ATOM 2482 C CA . LYS B 1 106 ? -6.926 22.719 -0.01 1 98.12 106 LYS B CA 1
ATOM 2483 C C . LYS B 1 106 ? -6.906 23.812 1.058 1 98.12 106 LYS B C 1
ATOM 2485 O O . LYS B 1 106 ? -7.844 24.609 1.159 1 98.12 106 LYS B O 1
ATOM 2490 N N . ILE B 1 107 ? -5.883 23.797 1.844 1 97.44 107 ILE B N 1
ATOM 2491 C CA . ILE B 1 107 ? -5.605 24.844 2.822 1 97.44 107 ILE B CA 1
ATOM 2492 C C . ILE B 1 107 ? -4.176 25.359 2.646 1 97.44 107 ILE B C 1
ATOM 2494 O O . ILE B 1 107 ? -3.234 24.562 2.59 1 97.44 107 ILE B O 1
ATOM 2498 N N . LEU B 1 108 ? -3.988 26.562 2.541 1 95.69 108 LEU B N 1
ATOM 2499 C CA . LEU B 1 108 ? -2.67 27.188 2.521 1 95.69 108 LEU B CA 1
ATOM 2500 C C . LEU B 1 108 ? -2.416 27.953 3.812 1 95.69 108 LEU B C 1
ATOM 2502 O O . LEU B 1 108 ? -3.16 28.891 4.145 1 95.69 108 LEU B O 1
ATOM 2506 N N . VAL B 1 109 ? -1.441 27.453 4.48 1 90.19 109 VAL B N 1
ATOM 2507 C CA . VAL B 1 109 ? -1.046 28.094 5.73 1 90.19 109 VAL B CA 1
ATOM 2508 C C . VAL B 1 109 ? 0.319 28.75 5.562 1 90.19 109 VAL B C 1
ATOM 2510 O O . VAL B 1 109 ? 1.258 28.141 5.055 1 90.19 109 VAL B O 1
ATOM 2513 N N . ASP B 1 110 ? 0.404 29.969 5.727 1 84.94 110 ASP B N 1
ATOM 2514 C CA . ASP B 1 110 ? 1.659 30.703 5.672 1 84.94 110 ASP B CA 1
ATOM 2515 C C . ASP B 1 110 ? 2.258 30.891 7.066 1 84.94 110 ASP B C 1
ATOM 2517 O O . ASP B 1 110 ? 1.537 31.172 8.023 1 84.94 110 ASP B O 1
ATOM 2521 N N . SER B 1 111 ? 3.469 30.438 7.176 1 75.81 111 SER B N 1
ATOM 2522 C CA . SER B 1 111 ? 4.133 30.641 8.461 1 75.81 111 SER B CA 1
ATOM 2523 C C . SER B 1 111 ? 4.988 31.891 8.453 1 75.81 111 SER B C 1
ATOM 2525 O O . SER B 1 111 ? 5.73 32.156 7.496 1 75.81 111 SER B O 1
ATOM 2527 N N . ASP B 1 112 ? 4.613 32.812 9.406 1 71.81 112 ASP B N 1
ATOM 2528 C CA . ASP B 1 112 ? 5.434 34 9.547 1 71.81 112 ASP B CA 1
ATOM 2529 C C . ASP B 1 112 ? 6.871 33.656 9.914 1 71.81 112 ASP B C 1
ATOM 2531 O O . ASP B 1 112 ? 7.105 32.906 10.883 1 71.81 112 ASP B O 1
ATOM 2535 N N . HIS B 1 113 ? 7.75 34.062 9.164 1 66 113 HIS B N 1
ATOM 2536 C CA . HIS B 1 113 ? 9.164 33.75 9.352 1 66 113 HIS B CA 1
ATOM 2537 C C . HIS B 1 113 ? 9.648 34.25 10.711 1 66 113 HIS B C 1
ATOM 2539 O O . HIS B 1 113 ? 10.508 33.625 11.344 1 66 113 HIS B O 1
ATOM 2545 N N . ASP B 1 114 ? 9.148 35.344 11.203 1 65.94 114 ASP B N 1
ATOM 2546 C CA . ASP B 1 114 ? 9.633 35.969 12.422 1 65.94 114 ASP B CA 1
ATOM 2547 C C . ASP B 1 114 ? 8.953 35.375 13.656 1 65.94 114 ASP B C 1
ATOM 2549 O O . ASP B 1 114 ? 9.609 35.094 14.656 1 65.94 114 ASP B O 1
ATOM 2553 N N . THR B 1 115 ? 7.684 35.125 13.641 1 64.5 115 THR B N 1
ATOM 2554 C CA . THR B 1 115 ? 6.914 34.75 14.82 1 64.5 115 THR B CA 1
ATOM 2555 C C . THR B 1 115 ? 6.594 33.25 14.789 1 64.5 115 THR B C 1
ATOM 2557 O O . THR B 1 115 ? 6.188 32.688 15.805 1 64.5 115 THR B O 1
ATOM 2560 N N . HIS B 1 116 ? 6.812 32.688 13.727 1 64.88 116 HIS B N 1
ATOM 2561 C CA . HIS B 1 116 ? 6.5 31.297 13.477 1 64.88 116 HIS B CA 1
ATOM 2562 C C . HIS B 1 116 ? 5.008 31.016 13.648 1 64.88 116 HIS B C 1
ATOM 2564 O O . HIS B 1 116 ? 4.602 29.875 13.852 1 64.88 116 HIS B O 1
ATOM 2570 N N . ASP B 1 117 ? 4.305 32.156 13.656 1 72.38 117 ASP B N 1
ATOM 2571 C CA . ASP B 1 117 ? 2.854 32.031 13.711 1 72.38 117 ASP B CA 1
ATOM 2572 C C . ASP B 1 117 ? 2.289 31.625 12.352 1 72.38 117 ASP B C 1
ATOM 2574 O O . ASP B 1 117 ? 2.699 32.156 11.32 1 72.38 117 ASP B O 1
ATOM 2578 N N . ALA B 1 118 ? 1.473 30.469 12.391 1 72.88 118 ALA B N 1
ATOM 2579 C CA . ALA B 1 118 ? 0.833 30 11.172 1 72.88 118 ALA B CA 1
ATOM 2580 C C . ALA B 1 118 ? -0.496 30.703 10.93 1 72.88 118 ALA B C 1
ATOM 2582 O O . ALA B 1 118 ? -1.297 30.859 11.859 1 72.88 118 ALA B O 1
ATOM 2583 N N . ARG B 1 119 ? -0.528 31.422 9.711 1 82 119 ARG B N 1
ATOM 2584 C CA . ARG B 1 119 ? -1.79 32.062 9.328 1 82 119 ARG B CA 1
ATOM 2585 C C . ARG B 1 119 ? -2.355 31.406 8.07 1 82 119 ARG B C 1
ATOM 2587 O O . ARG B 1 119 ? -1.607 31.078 7.145 1 82 119 ARG B O 1
ATOM 2594 N N . VAL B 1 120 ? -3.617 31.219 8.102 1 83.75 120 VAL B N 1
ATOM 2595 C CA . VAL B 1 120 ? -4.281 30.641 6.938 1 83.75 120 VAL B CA 1
ATOM 2596 C C . VAL B 1 120 ? -4.395 31.688 5.832 1 83.75 120 VAL B C 1
ATOM 2598 O O . VAL B 1 120 ? -4.934 32.781 6.055 1 83.75 120 VAL B O 1
ATOM 2601 N N . VAL B 1 121 ? -3.848 31.406 4.746 1 85.44 121 VAL B N 1
ATOM 2602 C CA . VAL B 1 121 ? -3.887 32.281 3.594 1 85.44 121 VAL B CA 1
ATOM 2603 C C . VAL B 1 121 ? -5.148 32.031 2.775 1 85.44 121 VAL B C 1
ATOM 2605 O O . VAL B 1 121 ? -5.852 32.969 2.387 1 85.44 121 VAL B O 1
ATOM 2608 N N . TYR B 1 122 ? -5.383 30.766 2.541 1 91.56 122 TYR B N 1
ATOM 2609 C CA . TYR B 1 122 ? -6.625 30.438 1.852 1 91.56 122 TYR B CA 1
ATOM 2610 C C . TYR B 1 122 ? -7.086 29.031 2.199 1 91.56 122 TYR B C 1
ATOM 2612 O O . TYR B 1 122 ? -6.285 28.188 2.623 1 91.56 122 TYR B O 1
ATOM 2620 N N . ALA B 1 123 ? -8.469 28.828 2.104 1 94.56 123 ALA B N 1
ATOM 2621 C CA . ALA B 1 123 ? -9.117 27.531 2.266 1 94.56 123 ALA B CA 1
ATOM 2622 C C . ALA B 1 123 ? -10.219 27.328 1.231 1 94.56 123 ALA B C 1
ATOM 2624 O O . ALA B 1 123 ? -11.078 28.203 1.056 1 94.56 123 ALA B O 1
ATOM 2625 N N . LYS B 1 124 ? -10.117 26.266 0.446 1 96.5 124 LYS B N 1
ATOM 2626 C CA . LYS B 1 124 ? -11.133 25.891 -0.538 1 96.5 124 LYS B CA 1
ATOM 2627 C C . LYS B 1 124 ? -11.641 24.469 -0.299 1 96.5 124 LYS B C 1
ATOM 2629 O O . LYS B 1 124 ? -10.867 23.516 -0.386 1 96.5 124 LYS B O 1
ATOM 2634 N N . PHE B 1 125 ? -12.961 24.359 0.047 1 97.5 125 PHE B N 1
ATOM 2635 C CA . PHE B 1 125 ? -13.57 23.078 0.37 1 97.5 125 PHE B CA 1
ATOM 2636 C C . PHE B 1 125 ? -14.836 22.859 -0.457 1 97.5 125 PHE B C 1
ATOM 2638 O O . PHE B 1 125 ? -15.453 23.812 -0.925 1 97.5 125 PHE B O 1
ATOM 2645 N N . PRO B 1 126 ? -15.148 21.594 -0.635 1 96.12 126 PRO B N 1
ATOM 2646 C CA . PRO B 1 126 ? -16.516 21.344 -1.112 1 96.12 126 PRO B CA 1
ATOM 2647 C C . PRO B 1 126 ? -17.578 21.922 -0.191 1 96.12 126 PRO B C 1
ATOM 2649 O O . PRO B 1 126 ? -17.344 22.078 1.013 1 96.12 126 PRO B O 1
ATOM 2652 N N . GLU B 1 127 ? -18.703 22.203 -0.756 1 95.31 127 GLU B N 1
ATOM 2653 C CA . GLU B 1 127 ? -19.781 22.859 -0.019 1 95.31 127 GLU B CA 1
ATOM 2654 C C . GLU B 1 127 ? -20.266 22 1.142 1 95.31 127 GLU B C 1
ATOM 2656 O O . GLU B 1 127 ? -20.672 22.516 2.178 1 95.31 127 GLU B O 1
ATOM 2661 N N . ASP B 1 128 ? -20.172 20.719 1.018 1 96.5 128 ASP B N 1
ATOM 2662 C CA . ASP B 1 128 ? -20.719 19.812 2.027 1 96.5 128 ASP B CA 1
ATOM 2663 C C . ASP B 1 128 ? -19.625 19.234 2.904 1 96.5 128 ASP B C 1
ATOM 2665 O O . ASP B 1 128 ? -19.75 18.109 3.41 1 96.5 128 ASP B O 1
ATOM 2669 N N . ILE B 1 129 ? -18.547 19.969 3.152 1 97.5 129 ILE B N 1
ATOM 2670 C CA . ILE B 1 129 ? -17.359 19.469 3.859 1 97.5 129 ILE B CA 1
ATOM 2671 C C . ILE B 1 129 ? -17.734 19.109 5.297 1 97.5 129 ILE B C 1
ATOM 2673 O O . ILE B 1 129 ? -17.156 18.203 5.891 1 97.5 129 ILE B O 1
ATOM 2677 N N . ALA B 1 130 ? -18.719 19.75 5.828 1 97.44 130 ALA B N 1
ATOM 2678 C CA . ALA B 1 130 ? -19.109 19.578 7.227 1 97.44 130 ALA B CA 1
ATOM 2679 C C . ALA B 1 130 ? -19.609 18.156 7.48 1 97.44 130 ALA B C 1
ATOM 2681 O O . ALA B 1 130 ? -19.547 17.672 8.609 1 97.44 130 ALA B O 1
ATOM 2682 N N . LYS B 1 131 ? -20.062 17.484 6.461 1 96.06 131 LYS B N 1
ATOM 2683 C CA . LYS B 1 131 ? -20.672 16.172 6.602 1 96.06 131 LYS B CA 1
ATOM 2684 C C . LYS B 1 131 ? -19.688 15.07 6.227 1 96.06 131 LYS B C 1
ATOM 2686 O O . LYS B 1 131 ? -20.016 13.883 6.305 1 96.06 131 LYS B O 1
ATOM 2691 N N . ARG B 1 132 ? -18.516 15.414 5.898 1 96.5 132 ARG B N 1
ATOM 2692 C CA . ARG B 1 132 ? -17.578 14.445 5.328 1 96.5 132 ARG B CA 1
ATOM 2693 C C . ARG B 1 132 ? -16.547 14.016 6.355 1 96.5 132 ARG B C 1
ATOM 2695 O O . ARG B 1 132 ? -16.312 14.719 7.34 1 96.5 132 ARG B O 1
ATOM 2702 N N . LYS B 1 133 ? -16.047 12.805 6.141 1 97.12 133 LYS B N 1
ATOM 2703 C CA . LYS B 1 133 ? -14.812 12.367 6.789 1 97.12 133 LYS B CA 1
ATOM 2704 C C . LYS B 1 133 ? -13.586 12.906 6.051 1 97.12 133 LYS B C 1
ATOM 2706 O O . LYS B 1 133 ? -13.508 12.812 4.824 1 97.12 133 LYS B O 1
ATOM 2711 N N . ILE B 1 134 ? -12.664 13.484 6.812 1 98.25 134 ILE B N 1
ATOM 2712 C CA . ILE B 1 134 ? -11.57 14.227 6.184 1 98.25 134 ILE B CA 1
ATOM 2713 C C . ILE B 1 134 ? -10.266 13.461 6.355 1 98.25 134 ILE B C 1
ATOM 2715 O O . ILE B 1 134 ? -9.898 13.078 7.469 1 98.25 134 ILE B O 1
ATOM 2719 N N . LEU B 1 135 ? -9.633 13.211 5.285 1 98.31 135 LEU B N 1
ATOM 2720 C CA . LEU B 1 135 ? -8.219 12.852 5.316 1 98.31 135 LEU B CA 1
ATOM 2721 C C . LEU B 1 135 ? -7.344 14.086 5.109 1 98.31 135 LEU B C 1
ATOM 2723 O O . LEU B 1 135 ? -7.164 14.539 3.977 1 98.31 135 LEU B O 1
ATOM 2727 N N . LEU B 1 136 ? -6.855 14.656 6.207 1 98.75 136 LEU B N 1
ATOM 2728 C CA . LEU B 1 136 ? -5.965 15.812 6.164 1 98.75 136 LEU B CA 1
ATOM 2729 C C . LEU B 1 136 ? -4.539 15.383 5.832 1 98.75 136 LEU B C 1
ATOM 2731 O O . LEU B 1 136 ? -3.928 14.617 6.574 1 98.75 136 LEU B O 1
ATOM 2735 N N . MET B 1 137 ? -4.035 15.844 4.68 1 98.75 137 MET B N 1
ATOM 2736 C CA . MET B 1 137 ? -2.775 15.336 4.141 1 98.75 137 MET B CA 1
ATOM 2737 C C . MET B 1 137 ? -1.65 16.344 4.355 1 98.75 137 MET B C 1
ATOM 2739 O O . MET B 1 137 ? -1.696 17.453 3.822 1 98.75 137 MET B O 1
ATOM 2743 N N . TYR B 1 138 ? -0.654 15.93 5.141 1 98.25 138 TYR B N 1
ATOM 2744 C CA . TYR B 1 138 ? 0.532 16.734 5.418 1 98.25 138 TYR B CA 1
ATOM 2745 C C . TYR B 1 138 ? 1.72 15.844 5.773 1 98.25 138 TYR B C 1
ATOM 2747 O O . TYR B 1 138 ? 1.793 15.312 6.883 1 98.25 138 TYR B O 1
ATOM 2755 N N . PRO B 1 139 ? 2.707 15.734 4.855 1 98.12 139 PRO B N 1
ATOM 2756 C CA . PRO B 1 139 ? 3.705 14.672 4.984 1 98.12 139 PRO B CA 1
ATOM 2757 C C . PRO B 1 1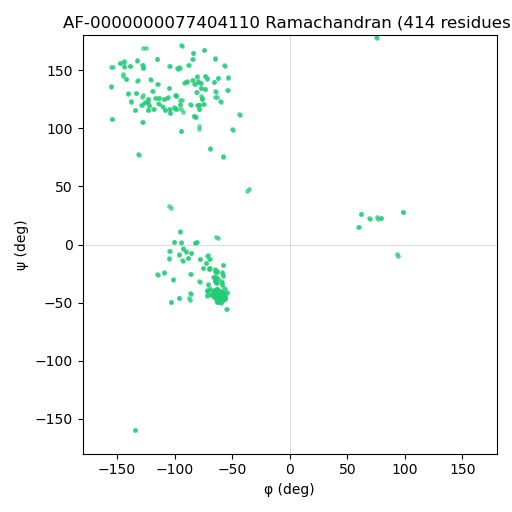39 ? 4.664 14.906 6.148 1 98.12 139 PRO B C 1
ATOM 2759 O O . PRO B 1 139 ? 5.105 13.945 6.789 1 98.12 139 PRO B O 1
ATOM 2762 N N . ILE B 1 140 ? 4.98 16.156 6.398 1 97.19 140 ILE B N 1
ATOM 2763 C CA . ILE B 1 140 ? 6.023 16.422 7.379 1 97.19 140 ILE B CA 1
ATOM 2764 C C . ILE B 1 140 ? 5.477 17.328 8.484 1 97.19 140 ILE B C 1
ATOM 2766 O O . ILE B 1 140 ? 5.016 18.438 8.211 1 97.19 140 ILE B O 1
ATOM 2770 N N . MET B 1 141 ? 5.617 16.844 9.648 1 95.56 141 MET B N 1
ATOM 2771 C CA . MET B 1 141 ? 5.145 17.625 10.789 1 95.56 141 MET B CA 1
ATOM 2772 C C . MET B 1 141 ? 6.242 17.781 11.836 1 95.56 141 MET B C 1
ATOM 2774 O O . MET B 1 141 ? 6.512 16.859 12.602 1 95.56 141 MET B O 1
ATOM 2778 N N . SER B 1 142 ? 6.832 18.953 11.93 1 93.75 142 SER B N 1
ATOM 2779 C CA . SER B 1 142 ? 7.949 19.219 12.828 1 93.75 142 SER B CA 1
ATOM 2780 C C . SER B 1 142 ? 7.473 19.844 14.133 1 93.75 142 SER B C 1
ATOM 2782 O O . SER B 1 142 ? 7.883 19.422 15.219 1 93.75 142 SER B O 1
ATOM 2784 N N . THR B 1 143 ? 6.613 20.812 14.094 1 92.25 143 THR B N 1
ATOM 2785 C CA . THR B 1 143 ? 6.191 21.531 15.297 1 92.25 143 THR B CA 1
ATOM 2786 C C . THR B 1 143 ? 4.711 21.297 15.578 1 92.25 143 THR B C 1
ATOM 2788 O O . THR B 1 143 ? 4.25 21.469 16.703 1 92.25 143 THR B O 1
ATOM 2791 N N . GLY B 1 144 ? 3.977 21 14.555 1 94.44 144 GLY B N 1
ATOM 2792 C CA . GLY B 1 144 ? 2.553 20.75 14.703 1 94.44 144 GLY B CA 1
ATOM 2793 C C . GLY B 1 144 ? 1.703 21.984 14.484 1 94.44 144 GLY B C 1
ATOM 2794 O O . GLY B 1 144 ? 0.481 21.891 14.352 1 94.44 144 GLY B O 1
ATOM 2795 N N . ASN B 1 145 ? 2.307 23.188 14.352 1 93.31 145 ASN B N 1
ATOM 2796 C CA . ASN B 1 145 ? 1.584 24.453 14.266 1 93.31 145 ASN B CA 1
ATOM 2797 C C . ASN B 1 145 ? 0.731 24.516 13 1 93.31 145 ASN B C 1
ATOM 2799 O O . ASN B 1 145 ? -0.427 24.938 13.047 1 93.31 145 ASN B O 1
ATOM 2803 N N . THR B 1 146 ? 1.345 24.094 11.891 1 93.94 146 THR B N 1
ATOM 2804 C CA . THR B 1 146 ? 0.638 24.125 10.617 1 93.94 146 THR B CA 1
ATOM 2805 C C . THR B 1 146 ? -0.613 23.25 10.672 1 93.94 146 THR B C 1
ATOM 2807 O O . THR B 1 146 ? -1.685 23.656 10.227 1 93.94 146 THR B O 1
ATOM 2810 N N . VAL B 1 147 ? -0.503 22.078 11.242 1 96.94 147 VAL B N 1
ATOM 2811 C CA . VAL B 1 147 ? -1.618 21.156 11.344 1 96.94 147 VAL B CA 1
ATOM 2812 C C . VAL B 1 147 ? -2.686 21.719 12.273 1 96.94 147 VAL B C 1
ATOM 2814 O O . VAL B 1 147 ? -3.877 21.688 11.953 1 96.94 147 VAL B O 1
ATOM 2817 N N . ILE B 1 148 ? -2.268 22.281 13.391 1 97.19 148 ILE B N 1
ATOM 2818 C CA . ILE B 1 148 ? -3.199 22.844 14.367 1 97.19 148 ILE B CA 1
ATOM 2819 C C . ILE B 1 148 ? -4.035 23.938 13.719 1 97.19 148 ILE B C 1
ATOM 2821 O O . ILE B 1 148 ? -5.262 23.953 13.844 1 97.19 148 ILE B O 1
ATOM 2825 N N . ARG B 1 149 ? -3.402 24.828 13.008 1 96.12 149 ARG B N 1
ATOM 2826 C CA . ARG B 1 149 ? -4.117 25.906 12.328 1 96.12 149 ARG B CA 1
ATOM 2827 C C . ARG B 1 149 ? -5.07 25.359 11.273 1 96.12 149 ARG B C 1
ATOM 2829 O O . ARG B 1 149 ? -6.188 25.844 11.125 1 96.12 149 ARG B O 1
ATOM 2836 N N . SER B 1 150 ? -4.629 24.344 10.555 1 97.56 150 SER B N 1
ATOM 2837 C CA . SER B 1 150 ? -5.457 23.75 9.516 1 97.56 150 SER B CA 1
ATOM 2838 C C . SER B 1 150 ? -6.703 23.094 10.102 1 97.56 150 SER B C 1
ATOM 2840 O O . SER B 1 150 ? -7.801 23.234 9.555 1 97.56 150 SER B O 1
ATOM 2842 N N . VAL B 1 151 ? -6.551 22.375 11.172 1 98.12 151 VAL B N 1
ATOM 2843 C CA . VAL B 1 151 ? -7.68 21.719 11.82 1 98.12 151 VAL B CA 1
ATOM 2844 C C . VAL B 1 151 ? -8.664 22.766 12.336 1 98.12 151 VAL B C 1
ATOM 2846 O O . VAL B 1 151 ? -9.883 22.578 12.234 1 98.12 151 VAL B O 1
ATOM 2849 N N . LYS B 1 152 ? -8.141 23.891 12.867 1 97.19 152 LYS B N 1
ATOM 2850 C CA . LYS B 1 152 ? -9.016 24.984 13.312 1 97.19 152 LYS B CA 1
ATOM 2851 C C . LYS B 1 152 ? -9.852 25.516 12.156 1 97.19 152 LYS B C 1
ATOM 2853 O O . LYS B 1 152 ? -11.039 25.812 12.328 1 97.19 152 LYS B O 1
ATOM 2858 N N . VAL B 1 153 ? -9.227 25.625 11 1 97.06 153 VAL B N 1
ATOM 2859 C CA . VAL B 1 153 ? -9.953 26.078 9.812 1 97.06 153 VAL B CA 1
ATOM 2860 C C . VAL B 1 153 ? -11.062 25.094 9.484 1 97.06 153 VAL B C 1
ATOM 2862 O O . VAL B 1 153 ? -12.188 25.5 9.18 1 97.06 153 VAL B O 1
ATOM 2865 N N . LEU B 1 154 ? -10.789 23.812 9.523 1 98.31 154 LEU B N 1
ATOM 2866 C CA . LEU B 1 154 ? -11.797 22.781 9.258 1 98.31 154 LEU B CA 1
ATOM 2867 C C . LEU B 1 154 ? -12.93 22.859 10.266 1 98.31 154 LEU B C 1
ATOM 2869 O O . LEU B 1 154 ? -14.102 22.766 9.898 1 98.31 154 LEU B O 1
ATOM 2873 N N . LYS B 1 155 ? -12.562 23.078 11.492 1 97.88 155 LYS B N 1
ATOM 2874 C CA . LYS B 1 155 ? -13.57 23.188 12.539 1 97.88 155 LYS B CA 1
ATOM 2875 C C . LYS B 1 155 ? -14.453 24.422 12.32 1 97.88 155 LYS B C 1
ATOM 2877 O O . LYS B 1 155 ? -15.656 24.391 12.57 1 97.88 155 LYS B O 1
ATOM 2882 N N . ASP B 1 156 ? -13.828 25.516 11.906 1 96.5 156 ASP B N 1
ATOM 2883 C CA . ASP B 1 156 ? -14.57 26.734 11.57 1 96.5 156 ASP B CA 1
ATOM 2884 C C . ASP B 1 156 ? -15.578 26.469 10.453 1 96.5 156 ASP B C 1
ATOM 2886 O O . ASP B 1 156 ? -16.547 27.219 10.305 1 96.5 156 ASP B O 1
ATOM 2890 N N . HIS B 1 157 ? -15.367 25.484 9.656 1 97.12 157 HIS B N 1
ATOM 2891 C CA . HIS B 1 157 ? -16.297 25.078 8.609 1 97.12 157 HIS B CA 1
ATOM 2892 C C . HIS B 1 157 ? -17.203 23.953 9.086 1 97.12 157 HIS B C 1
ATOM 2894 O O . HIS B 1 157 ? -17.75 23.203 8.273 1 97.12 157 HIS B O 1
ATOM 2900 N N . GLN B 1 158 ? -17.156 23.688 10.406 1 98 158 GLN B N 1
ATOM 2901 C CA . GLN B 1 158 ? -18.094 22.812 11.109 1 98 158 GLN B CA 1
ATOM 2902 C C . GLN B 1 158 ? -17.75 21.344 10.906 1 98 158 GLN B C 1
ATOM 2904 O O . GLN B 1 158 ? -18.609 20.469 11.023 1 98 158 GLN B O 1
ATOM 2909 N N . VAL B 1 159 ? -16.578 21.031 10.586 1 98.31 159 VAL B N 1
ATOM 2910 C CA . VAL B 1 159 ? -16.141 19.641 10.547 1 98.31 159 VAL B CA 1
ATOM 2911 C C . VAL B 1 159 ? -15.852 19.156 11.969 1 98.31 159 VAL B C 1
ATOM 2913 O O . VAL B 1 159 ? -15.008 19.719 12.664 1 98.31 159 VAL B O 1
ATOM 2916 N N . PRO B 1 160 ? -16.562 18.156 12.336 1 97.88 160 PRO B N 1
ATOM 2917 C CA . PRO B 1 160 ? -16.234 17.609 13.664 1 97.88 160 PRO B CA 1
ATOM 2918 C C . PRO B 1 160 ? -14.812 17.062 13.75 1 97.88 160 PRO B C 1
ATOM 2920 O O . PRO B 1 160 ? -14.32 16.469 12.789 1 97.88 160 PRO B O 1
ATOM 2923 N N . GLU B 1 161 ? -14.164 17.25 14.891 1 97.31 161 GLU B N 1
ATOM 2924 C CA . GLU B 1 161 ? -12.797 16.797 15.133 1 97.31 161 GLU B CA 1
ATOM 2925 C C . GLU B 1 161 ? -12.648 15.305 14.906 1 97.31 161 GLU B C 1
ATOM 2927 O O . GLU B 1 161 ? -11.656 14.844 14.344 1 97.31 161 GLU B O 1
ATOM 2932 N N . GLU B 1 162 ? -13.688 14.547 15.305 1 96.81 162 GLU B N 1
ATOM 2933 C CA . GLU B 1 162 ? -13.656 13.086 15.227 1 96.81 162 GLU B CA 1
ATOM 2934 C C . GLU B 1 162 ? -13.719 12.617 13.773 1 96.81 162 GLU B C 1
ATOM 2936 O O . GLU B 1 162 ? -13.453 11.445 13.484 1 96.81 162 GLU B O 1
ATOM 2941 N N . ASN B 1 163 ? -14.039 13.547 12.875 1 97.44 163 ASN B N 1
ATOM 2942 C CA . ASN B 1 163 ? -14.133 13.195 11.461 1 97.44 163 ASN B CA 1
ATOM 2943 C C . ASN B 1 163 ? -12.82 13.484 10.734 1 97.44 163 ASN B C 1
ATOM 2945 O O . ASN B 1 163 ? -12.719 13.25 9.523 1 97.44 163 ASN B O 1
ATOM 2949 N N . ILE B 1 164 ? -11.852 13.945 11.445 1 98.44 164 ILE B N 1
ATOM 2950 C CA . ILE B 1 164 ? -10.586 14.32 10.812 1 98.44 164 ILE B CA 1
ATOM 2951 C C . ILE B 1 164 ? -9.523 13.266 11.125 1 98.44 164 ILE B C 1
ATOM 2953 O O . ILE B 1 164 ? -9.305 12.922 12.289 1 98.44 164 ILE B O 1
ATOM 2957 N N . ILE B 1 165 ? -8.922 12.773 10.102 1 98.25 165 ILE B N 1
ATOM 2958 C CA . ILE B 1 165 ? -7.77 11.891 10.211 1 98.25 165 ILE B CA 1
ATOM 2959 C C . ILE B 1 165 ? -6.559 12.531 9.539 1 98.25 165 ILE B C 1
ATOM 2961 O O . ILE B 1 165 ? -6.57 12.781 8.328 1 98.25 165 ILE B O 1
ATOM 2965 N N . LEU B 1 166 ? -5.574 12.805 10.312 1 98.62 166 LEU B N 1
ATOM 2966 C CA . LEU B 1 166 ? -4.328 13.312 9.742 1 98.62 166 LEU B CA 1
ATOM 2967 C C . LEU B 1 166 ? -3.492 12.172 9.18 1 98.62 166 LEU B C 1
ATOM 2969 O O . LEU B 1 166 ? -3.15 11.227 9.898 1 98.62 166 LEU B O 1
ATOM 2973 N N . VAL B 1 167 ? -3.217 12.25 7.895 1 98.31 167 VAL B N 1
ATOM 2974 C CA . VAL B 1 167 ? -2.305 11.336 7.215 1 98.31 167 VAL B CA 1
ATOM 2975 C C . VAL B 1 167 ? -0.94 12.008 7.043 1 98.31 167 VAL B C 1
ATOM 2977 O O . VAL B 1 167 ? -0.814 13 6.328 1 98.31 167 VAL B O 1
ATOM 2980 N N . ASN B 1 168 ? 0.023 11.438 7.629 1 98.38 168 ASN B N 1
ATOM 2981 C CA . ASN B 1 168 ? 1.339 12.039 7.809 1 98.38 168 ASN B CA 1
ATOM 2982 C C . ASN B 1 168 ? 2.457 11.031 7.582 1 98.38 168 ASN B C 1
ATOM 2984 O O . ASN B 1 168 ? 2.234 9.82 7.68 1 98.38 168 ASN B O 1
ATOM 2988 N N . LEU B 1 169 ? 3.672 11.484 7.172 1 98.44 169 LEU B N 1
ATOM 2989 C CA .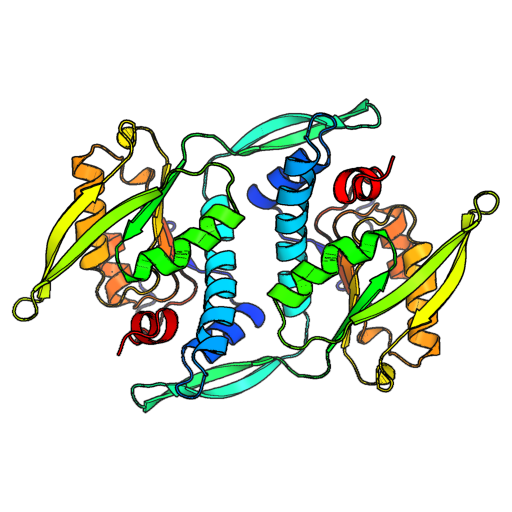 LEU B 1 169 ? 4.77 10.555 6.93 1 98.44 169 LEU B CA 1
ATOM 2990 C C . LEU B 1 169 ? 5.77 10.578 8.078 1 98.44 169 LEU B C 1
ATOM 2992 O O . LEU B 1 169 ? 6.188 9.531 8.57 1 98.44 169 LEU B O 1
ATOM 2996 N N . PHE B 1 170 ? 6.164 11.82 8.43 1 98.06 170 PHE B N 1
ATOM 2997 C CA . PHE B 1 170 ? 7.188 11.992 9.453 1 98.06 170 PHE B CA 1
ATOM 2998 C C . PHE B 1 170 ? 6.766 13.055 10.469 1 98.06 170 PHE B C 1
ATOM 3000 O O . PHE B 1 170 ? 6.391 14.164 10.086 1 98.06 170 PHE B O 1
ATOM 3007 N N . CYS B 1 171 ? 6.855 12.734 11.688 1 96.5 171 CYS B N 1
ATOM 3008 C CA . CYS B 1 171 ? 6.512 13.742 12.688 1 96.5 171 CYS B CA 1
ATOM 3009 C C . CYS B 1 171 ? 7.414 13.633 13.906 1 96.5 171 CYS B C 1
ATOM 3011 O O . CYS B 1 171 ? 7.957 12.562 14.188 1 96.5 171 CYS B O 1
ATOM 3013 N N . THR B 1 172 ? 7.621 14.711 14.594 1 96.75 172 THR B N 1
ATOM 3014 C CA . THR B 1 172 ? 8.391 14.742 15.836 1 96.75 172 THR B CA 1
ATOM 3015 C C . THR B 1 172 ? 7.488 14.461 17.031 1 96.75 172 THR B C 1
ATOM 3017 O O . THR B 1 172 ? 6.289 14.742 17 1 96.75 172 THR B O 1
ATOM 3020 N N . PRO B 1 173 ? 8.094 13.969 18.047 1 96.44 173 PRO B N 1
ATOM 3021 C CA . PRO B 1 173 ? 7.297 13.75 19.25 1 96.44 173 PRO B CA 1
ATOM 3022 C C . PRO B 1 173 ? 6.66 15.031 19.781 1 96.44 173 PRO B C 1
ATOM 3024 O O . PRO B 1 173 ? 5.504 15.016 20.219 1 96.44 173 PRO B O 1
ATOM 3027 N N . GLN B 1 174 ? 7.383 16.078 19.75 1 95.25 174 GLN B N 1
ATOM 3028 C CA . GLN B 1 174 ? 6.863 17.359 20.188 1 95.25 174 GLN B CA 1
ATOM 3029 C C . GLN B 1 174 ? 5.629 17.766 19.391 1 95.25 174 GLN B C 1
ATOM 3031 O O . GLN B 1 174 ? 4.621 18.188 19.969 1 95.25 174 GLN B O 1
ATOM 3036 N N . ALA B 1 175 ? 5.738 17.625 18.125 1 96 175 ALA B N 1
ATOM 3037 C CA . ALA B 1 175 ? 4.617 17.969 17.25 1 96 175 ALA B CA 1
ATOM 3038 C C . ALA B 1 175 ? 3.406 17.078 17.531 1 96 175 ALA B C 1
ATOM 3040 O O . ALA B 1 175 ? 2.281 17.578 17.641 1 96 175 ALA B O 1
ATOM 3041 N N . ALA B 1 176 ? 3.645 15.781 17.625 1 97.06 176 ALA B N 1
ATOM 3042 C CA . ALA B 1 176 ? 2.578 14.82 17.922 1 97.06 176 ALA B CA 1
ATOM 3043 C C . ALA B 1 176 ? 1.862 15.172 19.219 1 97.06 176 ALA B C 1
ATOM 3045 O O . ALA B 1 176 ? 0.63 15.219 19.266 1 97.06 176 ALA B O 1
ATOM 3046 N N . HIS B 1 177 ? 2.615 15.469 20.172 1 96.31 177 HIS B N 1
ATOM 3047 C CA . HIS B 1 177 ? 2.047 15.82 21.469 1 96.31 177 HIS B CA 1
ATOM 3048 C C . HIS B 1 177 ? 1.199 17.078 21.375 1 96.31 177 HIS B C 1
ATOM 3050 O O . HIS B 1 177 ? 0.099 17.141 21.922 1 96.31 177 HIS B O 1
ATOM 3056 N N . SER B 1 178 ? 1.736 18.062 20.797 1 95.75 178 SER B N 1
ATOM 3057 C CA . SER B 1 178 ? 1.04 19.328 20.656 1 95.75 178 SER B CA 1
ATOM 3058 C C . SER B 1 178 ? -0.302 19.156 19.953 1 95.75 178 SER B C 1
ATOM 3060 O O . SER B 1 178 ? -1.327 19.656 20.422 1 95.75 178 SER B O 1
ATOM 3062 N N . VAL B 1 179 ? -0.342 18.422 18.859 1 97.12 179 VAL B N 1
ATOM 3063 C CA . VAL B 1 179 ? -1.559 18.25 18.078 1 97.12 179 VAL B CA 1
ATOM 3064 C C . VAL B 1 179 ? -2.566 17.422 18.859 1 97.12 179 VAL B C 1
ATOM 3066 O O . VAL B 1 179 ? -3.754 17.75 18.906 1 97.12 179 VAL B O 1
ATOM 3069 N N . VAL B 1 180 ? -2.102 16.359 19.5 1 97 180 VAL B N 1
ATOM 3070 C CA . VAL B 1 180 ? -2.977 15.484 20.266 1 97 180 VAL B CA 1
ATOM 3071 C C . VAL B 1 180 ? -3.588 16.266 21.438 1 97 180 VAL B C 1
ATOM 3073 O O . VAL B 1 180 ? -4.754 16.062 21.781 1 97 180 VAL B O 1
ATOM 3076 N N . GLU B 1 181 ? -2.812 17.094 22.016 1 96.12 181 GLU B N 1
ATOM 3077 C CA . GLU B 1 181 ? -3.309 17.906 23.125 1 96.12 181 GLU B CA 1
ATOM 3078 C C . GLU B 1 181 ? -4.402 18.875 22.656 1 96.12 181 GLU B C 1
ATOM 3080 O O . GLU B 1 181 ? -5.402 19.062 23.359 1 96.12 181 GLU B O 1
ATOM 3085 N N . HIS B 1 182 ? -4.223 19.469 21.562 1 96.56 182 HIS B N 1
ATOM 3086 C CA . HIS B 1 182 ? -5.191 20.422 21.031 1 96.56 182 HIS B CA 1
ATOM 3087 C C . HIS B 1 182 ? -6.441 19.703 20.531 1 96.56 182 HIS B C 1
ATOM 3089 O O . HIS B 1 182 ? -7.551 20.234 20.656 1 96.56 182 HIS B O 1
ATOM 3095 N N . PHE B 1 183 ? -6.215 18.562 19.891 1 97.81 183 PHE B N 1
ATOM 3096 C CA . PHE B 1 183 ? -7.305 17.812 19.25 1 97.81 183 PHE B CA 1
ATOM 3097 C C . PHE B 1 183 ? -7.254 16.344 19.641 1 97.81 183 PHE B C 1
ATOM 3099 O O . PHE B 1 183 ? -6.941 15.492 18.797 1 97.81 183 PHE B O 1
ATOM 3106 N N . PRO B 1 184 ? -7.684 15.977 20.812 1 96.31 184 PRO B N 1
ATOM 3107 C CA . PRO B 1 184 ? -7.547 14.609 21.297 1 96.31 184 PRO B CA 1
ATOM 3108 C C . PRO B 1 184 ? -8.453 13.617 20.562 1 96.31 184 PRO B C 1
ATOM 3110 O O . PRO B 1 184 ? -8.203 12.414 20.578 1 96.31 184 PRO B O 1
ATOM 3113 N N . ALA B 1 185 ? -9.492 14.117 19.953 1 96.75 185 ALA B N 1
ATOM 3114 C CA . ALA B 1 185 ? -10.438 13.227 19.281 1 96.75 185 ALA B CA 1
ATOM 3115 C C . ALA B 1 185 ? -10.008 12.961 17.844 1 96.75 185 ALA B C 1
ATOM 3117 O O . ALA B 1 185 ? -10.562 12.078 17.172 1 96.75 185 ALA B O 1
ATOM 3118 N N . MET B 1 186 ? -9.047 13.688 17.328 1 97.56 186 MET B N 1
ATOM 3119 C CA . MET B 1 186 ? -8.555 13.516 15.953 1 97.56 186 MET B CA 1
ATOM 3120 C C . MET B 1 186 ? -7.594 12.336 15.867 1 97.56 186 MET B C 1
ATOM 3122 O O . MET B 1 186 ? -6.758 12.148 16.75 1 97.56 186 MET B O 1
ATOM 3126 N N . LYS B 1 187 ? -7.703 11.617 14.828 1 97.38 187 LYS B N 1
ATOM 3127 C CA . LYS B 1 187 ? -6.754 10.531 14.609 1 97.38 187 LYS B CA 1
ATOM 3128 C C . LYS B 1 187 ? -5.531 11.016 13.836 1 97.38 187 LYS B C 1
ATOM 3130 O O . LYS B 1 187 ? -5.656 11.828 12.914 1 97.38 187 LYS B O 1
ATOM 3135 N N . ILE B 1 188 ? -4.465 10.555 14.211 1 97.94 188 ILE B N 1
ATOM 3136 C CA . ILE B 1 188 ? -3.209 10.859 13.531 1 97.94 188 ILE B CA 1
ATOM 3137 C C . ILE B 1 188 ? -2.527 9.562 13.102 1 97.94 188 ILE B C 1
ATOM 3139 O O . ILE B 1 188 ? -2.291 8.68 13.922 1 97.94 188 ILE B O 1
ATOM 3143 N N . LEU B 1 189 ? -2.273 9.469 11.82 1 97.56 189 LEU B N 1
ATOM 3144 C CA . LEU B 1 189 ? -1.537 8.344 11.258 1 97.56 189 LEU B CA 1
ATOM 3145 C C . LEU B 1 189 ? -0.195 8.797 10.695 1 97.56 189 LEU B C 1
ATOM 3147 O O . LEU B 1 189 ? -0.138 9.742 9.906 1 97.56 189 LEU B O 1
ATOM 3151 N N . THR B 1 190 ? 0.89 8.164 11.125 1 98 190 THR B N 1
ATOM 3152 C CA . THR B 1 190 ? 2.213 8.531 10.633 1 98 190 THR B CA 1
ATOM 3153 C C . THR B 1 190 ? 3.1 7.293 10.492 1 98 190 THR B C 1
ATOM 3155 O O . THR B 1 190 ? 2.816 6.25 11.086 1 98 190 THR B O 1
ATOM 3158 N N . SER B 1 191 ? 4.105 7.391 9.664 1 97.69 191 SER B N 1
ATOM 3159 C CA . SER B 1 191 ? 4.996 6.25 9.469 1 97.69 191 SER B CA 1
ATOM 3160 C C . SER B 1 191 ? 6.098 6.219 10.523 1 97.69 191 SER B C 1
ATOM 3162 O O . SER B 1 191 ? 6.633 5.156 10.844 1 97.69 191 SER B O 1
ATOM 3164 N N . GLU B 1 192 ? 6.391 7.48 11.062 1 97.38 192 GLU B N 1
ATOM 3165 C CA . GLU B 1 192 ? 7.555 7.52 11.945 1 97.38 192 GLU B CA 1
ATOM 3166 C C . GLU B 1 192 ? 7.469 8.688 12.922 1 97.38 192 GLU B C 1
ATOM 3168 O O . GLU B 1 192 ? 7.082 9.797 12.547 1 97.38 192 GLU B O 1
ATOM 3173 N N . LEU B 1 193 ? 7.793 8.359 14.109 1 96 193 LEU B N 1
ATOM 3174 C CA . LEU B 1 193 ? 8.086 9.352 15.141 1 96 193 LEU B CA 1
ATOM 3175 C C . LEU B 1 193 ? 9.594 9.445 15.383 1 96 193 LEU B C 1
ATOM 3177 O O . LEU B 1 193 ? 10.219 8.461 15.781 1 96 193 LEU B O 1
ATOM 3181 N N . HIS B 1 194 ? 10.125 10.578 15.031 1 95.25 194 HIS B N 1
ATOM 3182 C CA . HIS B 1 194 ? 11.562 10.789 15.172 1 95.25 194 HIS B CA 1
ATOM 3183 C C . HIS B 1 194 ? 11.875 12.227 15.555 1 95.25 194 HIS B C 1
ATOM 3185 O O . HIS B 1 194 ? 11.203 13.156 15.102 1 95.25 194 HIS B O 1
ATOM 3191 N N . ALA B 1 195 ? 12.867 12.477 16.312 1 93.62 195 ALA B N 1
ATOM 3192 C CA . ALA B 1 195 ? 13.211 13.797 16.828 1 93.62 195 ALA B CA 1
ATOM 3193 C C . ALA B 1 195 ? 13.484 14.781 15.695 1 93.62 195 ALA B C 1
ATOM 3195 O O . ALA B 1 195 ? 13.219 15.977 15.836 1 93.62 195 ALA B O 1
ATOM 3196 N N . VAL B 1 196 ? 13.992 14.227 14.648 1 92.19 196 VAL B N 1
ATOM 3197 C CA . VAL B 1 196 ? 14.305 15.07 13.492 1 92.19 196 VAL B CA 1
ATOM 3198 C C . VAL B 1 196 ? 13.406 14.688 12.32 1 92.19 196 VAL B C 1
ATOM 3200 O O . VAL B 1 196 ? 13.383 13.523 11.898 1 92.19 196 VAL B O 1
ATOM 3203 N N . ALA B 1 197 ? 12.672 15.625 11.844 1 92.12 197 ALA B N 1
ATOM 3204 C CA . ALA B 1 197 ? 11.867 15.406 10.648 1 92.12 197 ALA B CA 1
ATOM 3205 C C . ALA B 1 197 ? 12.633 15.797 9.391 1 92.12 197 ALA B C 1
ATOM 3207 O O . ALA B 1 197 ? 13.391 16.766 9.398 1 92.12 197 ALA B O 1
ATOM 3208 N N . PRO B 1 198 ? 12.492 14.984 8.352 1 93.88 198 PRO B N 1
ATOM 3209 C CA . PRO B 1 198 ? 13.164 15.344 7.102 1 93.88 198 PRO B CA 1
ATOM 3210 C C . PRO B 1 198 ? 12.547 16.562 6.43 1 93.88 198 PRO B C 1
ATOM 3212 O O . PRO B 1 198 ? 11.875 16.438 5.406 1 93.88 198 PRO B O 1
ATOM 3215 N N . ASN B 1 199 ? 12.891 17.703 6.801 1 90.19 199 ASN B N 1
ATOM 3216 C CA . ASN B 1 199 ? 12.289 18.969 6.363 1 90.19 199 ASN B CA 1
ATOM 3217 C C . ASN B 1 199 ? 12.656 19.297 4.922 1 90.19 199 ASN B C 1
ATOM 3219 O O . ASN B 1 199 ? 12.07 20.188 4.312 1 90.19 199 ASN B O 1
ATOM 3223 N N . HIS B 1 200 ? 13.562 18.547 4.391 1 91 200 HIS B N 1
ATOM 3224 C CA . HIS B 1 200 ? 13.953 18.734 2.998 1 91 200 HIS B CA 1
ATOM 3225 C C . HIS B 1 200 ? 12.961 18.062 2.051 1 91 200 HIS B C 1
ATOM 3227 O O . HIS B 1 200 ? 13.141 18.109 0.832 1 91 200 HIS B O 1
ATOM 3233 N N . PHE B 1 201 ? 11.922 17.469 2.502 1 94.44 201 PHE B N 1
ATOM 3234 C CA . PHE B 1 201 ? 10.961 16.688 1.732 1 94.44 201 PHE B CA 1
ATOM 3235 C C . PHE B 1 201 ? 10.398 17.5 0.575 1 94.44 201 PHE B C 1
ATOM 3237 O O . PHE B 1 201 ? 10.453 17.078 -0.579 1 94.44 201 PHE B O 1
ATOM 3244 N N . GLY B 1 202 ? 9.836 18.672 0.903 1 91.75 202 GLY B N 1
ATOM 3245 C CA . GLY B 1 202 ? 9.227 19.484 -0.135 1 91.75 202 GLY B CA 1
ATOM 3246 C C . GLY B 1 202 ? 10.18 19.828 -1.258 1 91.75 202 GLY B C 1
ATOM 3247 O O . GLY B 1 202 ? 9.844 19.703 -2.436 1 91.75 202 GLY B O 1
ATOM 3248 N N . GLN B 1 203 ? 11.305 20.219 -0.859 1 90.75 203 GLN B N 1
ATOM 3249 C CA . GLN B 1 203 ? 12.32 20.609 -1.832 1 90.75 203 GLN B CA 1
ATOM 3250 C C . GLN B 1 203 ? 12.695 19.438 -2.732 1 90.75 203 GLN B C 1
ATOM 3252 O O . GLN B 1 203 ? 12.75 19.578 -3.955 1 90.75 203 GLN B O 1
ATOM 3257 N N . LYS B 1 204 ? 12.961 18.312 -2.223 1 93.19 204 LYS B N 1
ATOM 3258 C CA . LYS B 1 204 ? 13.375 17.141 -2.98 1 93.19 204 LYS B CA 1
ATOM 3259 C C . LYS B 1 204 ? 12.227 16.594 -3.828 1 93.19 204 LYS B C 1
ATOM 3261 O O . LYS B 1 204 ? 12.43 16.219 -4.988 1 93.19 204 LYS B O 1
ATOM 3266 N N . TYR B 1 205 ? 11.039 16.625 -3.299 1 95.94 205 TYR B N 1
ATOM 3267 C CA . TYR B 1 205 ? 9.898 16.031 -3.998 1 95.94 205 TYR B CA 1
ATOM 3268 C C . TYR B 1 205 ? 9.508 16.875 -5.207 1 95.94 205 TYR B C 1
ATOM 3270 O O . TYR B 1 205 ? 9.273 16.344 -6.293 1 95.94 205 TYR B O 1
ATOM 3278 N N . PHE B 1 206 ? 9.477 18.188 -5 1 93.31 206 PHE B N 1
ATOM 3279 C CA . PHE B 1 206 ? 8.969 19.062 -6.055 1 93.31 206 PHE B CA 1
ATOM 3280 C C . PHE B 1 206 ? 10.109 19.625 -6.891 1 93.31 206 PHE B C 1
ATOM 3282 O O . PHE B 1 206 ? 9.883 20.172 -7.973 1 93.31 206 PHE B O 1
ATOM 3289 N N . GLY B 1 207 ? 11.328 19.422 -6.477 1 86.69 207 GLY B N 1
ATOM 3290 C CA . GLY B 1 207 ? 12.477 19.938 -7.203 1 86.69 207 GLY B CA 1
ATOM 3291 C C . GLY B 1 207 ? 12.602 21.438 -7.133 1 86.69 207 GLY B C 1
ATOM 3292 O O . GLY B 1 207 ? 12.977 22.094 -8.117 1 86.69 207 GLY B O 1
ATOM 3293 N N . THR B 1 208 ? 12.008 22 -6.156 1 73.62 208 THR B N 1
ATOM 3294 C CA . THR B 1 208 ? 12.102 23.438 -6.031 1 73.62 208 THR B CA 1
ATOM 3295 C C . THR B 1 208 ? 13.273 23.828 -5.125 1 73.62 208 THR B C 1
ATOM 3297 O O . THR B 1 208 ? 13.617 23.094 -4.207 1 73.62 208 THR B O 1
ATOM 3300 N N . GLU B 1 209 ? 14.359 24.5 -5.641 1 57.97 209 GLU B N 1
ATOM 3301 C CA . GLU B 1 209 ? 15.484 25.047 -4.887 1 57.97 209 GLU B CA 1
ATOM 3302 C C . GLU B 1 209 ? 15.008 25.938 -3.748 1 57.97 209 GLU B C 1
ATOM 3304 O O . GLU B 1 209 ? 13.953 26.562 -3.846 1 57.97 209 GLU B O 1
#

InterPro domains:
  IPR000836 Phosphoribosyltransferase domain [PF14681] (15-193)
  IPR000836 Phosphoribosyltransferase domain [cd06223] (80-182)
  IPR029057 Phosphoribosyltransferase-like [G3DSA:3.40.50.2020] (5-208)
  IPR029057 Phosphoribosyltransferase-like [SSF53271] (7-208)

Solvent-accessible surface area (backbone atoms only — not comparable to full-atom values): 22266 Å² total; per-residue (Å²): 129,80,82,72,79,64,55,91,37,46,42,66,50,76,88,41,64,49,57,40,22,44,52,32,50,67,40,25,55,80,50,47,49,69,57,39,36,52,45,48,48,49,52,45,35,55,44,45,54,53,52,56,44,72,50,66,66,41,82,42,73,38,47,24,80,88,69,42,81,42,85,34,34,39,76,56,82,52,54,32,38,30,22,39,46,70,57,9,56,75,44,48,62,46,45,51,69,74,34,81,89,58,48,73,26,41,35,32,56,44,63,40,87,87,76,64,48,61,40,76,74,47,76,49,68,62,92,64,48,42,78,28,39,33,42,37,26,40,42,71,32,62,64,26,55,63,57,48,50,51,51,51,54,43,39,75,57,55,27,54,56,72,35,34,32,37,40,29,44,31,26,11,59,66,8,52,48,51,39,37,69,76,39,65,64,30,32,36,37,28,60,41,78,36,88,71,47,68,79,60,48,52,37,47,59,70,66,49,133,128,81,82,72,80,63,54,91,36,48,42,67,50,79,88,40,66,50,56,40,23,44,53,32,50,67,41,24,54,80,52,47,50,70,57,38,37,53,44,47,48,49,51,43,34,55,44,46,55,54,51,55,44,72,50,65,68,41,82,43,74,37,47,26,80,88,69,42,80,42,85,32,34,38,77,57,82,53,54,32,39,30,23,38,43,71,56,9,56,74,45,48,62,46,44,51,70,74,35,82,91,59,48,74,26,41,33,32,58,43,63,38,86,86,74,64,48,60,42,77,75,47,76,50,68,62,92,65,49,43,76,29,39,32,42,37,27,40,44,72,32,61,65,25,54,65,57,48,50,51,51,51,53,43,40,75,57,55,28,54,54,71,36,34,32,37,37,29,43,32,26,10,58,68,8,51,47,50,39,38,70,76,40,65,64,29,32,37,37,28,60,39,78,34,87,71,47,66,78,59,48,53,36,46,59,72,66,50,131

pLDDT: mean 92.6, std 10.13, range [27.73, 98.75]

Radius of gyration: 22.77 Å; Cα contacts (8 Å, |Δi|>4): 852; chains: 2; bounding box: 49×70×52 Å

Nearest PDB structures (foldseek):
  1bd3-assembly1_D  TM=9.619E-01  e=3.424E-26  Toxoplasma gondii
  7rh8-assembly1_A  TM=9.378E-01  e=2.954E-25  Candida albicans SC5314
  1v9s-assembly1_C  TM=8.785E-01  e=2.158E-18  Thermus thermophilus HB8
  1i5e-assembly1_B  TM=8.864E-01  e=1.191E-16  [Bacillus] caldolyticus
  6wn8-assembly1_C  TM=8.888E-01  e=3.943E-16  Klebsiella pneumoniae subsp. pneumoniae

Organism: Artemia franciscana (NCBI:txid6661)

Secondary structure (DSSP, 8-state):
-------TTEEE----HHHHHHHHHHH-TT--HHHHHHHHHHHHHHHHHHHHTTS-EEEEEEE-TTS-EEEEEEEPS-EEEEEEETGGGGGHHHHHTTSTT-EEEEEEEEEPTTT--EEEEEEE--TTGGGSEEEEE-SEESSSHHHHHHHHHHHHTT--GGGEEEE-SEE-HHHHHHHHHH-TTSEEEESEE-SS--TTHHHHHHT--/-------TTEEE----HHHHHHHHHHH-TT--HHHHHHHHHHHHHHHHHHHHTTS-EEEEEEE-TTS-EEEEEEEPS-EEEEEEETGGGGGHHHHHTTSTT-EEEEEEEEEPTTT--EEEEEEE--TTGGGSEEEEE-SEESSSHHHHHHHHHHHHTT--GGGEEEE-SEE-HHHHHHHHHH-TTSEEEESEE-SS--TTHHHHHHT--

Foldseek 3Di:
DPPPCLDPLEDADDDDPLLVVLVVLCQDPPRALVRNLVSVLVLLLVLLVVVQVPADKAWDWDADPVRDIDIDIGGDDFAAEEAEPDQQVSNVVSNCVVDPPHHYKYWYWDQDPPPRQTDTPDTDDPPPLLRHQYAYGDAEEEQQRSVLNVVVVSVVSNRDQLSYEYRYEEYEPNNSNVNCVSRVNYHYYYHDYDNDIPPCSVCSNVVPD/DPPPCLDPQEDADDDDPLLVVLVVLCQDPPRALVRNLVSVLVLLLVLLVVVQVPADKAWDWDADPVRDIDIDIDGDDFAAEEAEPDQQVSNVVSNCVVDPPHHYKYWYWDQDPPPRQTDTPDTDDPPPLLRHQYAYGDAWEEQQRSVLNVVVVSVVSNHDQLSYEYRYEEYEPNNSNVNCVSRVNYHYYYHDYDNDIPPCSVCSNVVPD

=== Feature glossary ===
Feature key, reading from the visual/contextual features back to the raw sequence:

Rendered structure images. Six rendered views show the 3D structure from the faces of a cube — i.e. along ±x, ±y, ±z. Rendering representation is drawn randomly per protein from cartoon (secondary-structure ribbons), sticks (backbone bonds), or molecular surface; coloring is either N→C rainbow (blue at the N-terminus through red at the C-terminus) or one color per chain.

Contact-map, Ramachandran, and PAE plots. The contact map is a binary N×N matrix image: pixel (i, j) is dark where Cα_i and Cα_j are within 8 Å and |i−j|>4. Because the |i−j|>4 filter removes local helical contacts, off-diagonal stripes parallel to the main diagonal indicate parallel β-sheets; stripes perpendicular to it indicate antiparallel β-sheets. The Ramachandran plot scatters every residue's (φ, ψ) pair against the sterically allowed regions. The PAE heatmap renders the predicted-aligned-error matrix.

InterPro / GO / CATH / organism. Database cross-references. InterPro integrates a dozen domain/family signature databases into unified entries with residue-range hits. GO terms attach function/process/location labels with evidence codes. CATH codes position the fold in a four-level structural taxonomy. Organism is the NCBI-taxonomy species name.

Nearest PDB structures. The Foldseek neighbor list gives the closest experimentally determined structures in the PDB, ranked by structural alignment. TM-score near 1 means near-identical fold; near 0.3 means only rough topology match. This is how one finds what a novel AlphaFold prediction most resembles in the solved-structure universe.

Predicted aligned error. PAE(i, j) answers: if I align the predicted and true structures on residue i, how far off (in Å) do I expect residue j to be? A block-diagonal PAE matrix with low values on the blocks and high values off-diagonal is the signature of a multi-domain protein with confidently predicted domains but uncertain inter-domain orientation.

Solvent-accessible surface area. Accessible surface area quantifies burial. A residue with SASA near zero is packed into the hydrophobic core; one with SASA >100 Å² sits on the surface. Computed here via the Shrake–Rupley numerical algorithm with a 1.4 Å probe.

B-factor. B-factor (Debye–Waller factor) reflects atomic displacement in the crystal lattice. It is an experimental observable (units Å²), not a prediction; low values mean the atom is pinned down, high values mean it moves or is heterogeneous across the crystal.

pLDDT. For AlphaFold models, the B-factor field carries pLDDT — the model's own estimate of local accuracy on a 0–100 scale. Regions with pLDDT<50 should be treated as essentially unmodeled; they often correspond to intrinsically disordered segments.

Backbone torsions (φ/ψ). φ (phi) and ψ (psi) are the two rotatable backbone dihedrals per residue: φ is the C(i-1)–N–Cα–C torsion, ψ is the N–Cα–C–N(i+1) torsion, both in degrees on (−180°, 180°]. α-helical residues cluster near (−60°, −45°); β-strand residues near (−120°, +130°). A Ramachandran plot is simply a scatter of (φ, ψ) for every residue.

Radius of gyration, Cα contacts, bounding box. Radius of gyration (Rg) is the root-mean-square distance of Cα atoms from their centroid — a single number for overall size and compactness. A globular domain of N residues has Rg ≈ 2.2·N^0.38 Å; an extended or disordered chain has a much larger Rg. The Cα contact count is the number of residue pairs whose Cα atoms are within 8 Å and are more than four positions apart in sequence — a standard proxy for tertiary packing density. The bounding box is the smallest axis-aligned box enclosing all Cα atoms.

Secondary structure (3-state, P-SEA). Three-state secondary structure (P-SEA) collapses the eight DSSP classes into helix (a), strand (b), and coil (c). P-SEA assigns these from Cα geometry alone — distances and angles — without requiring backbone oxygens, so it works on any Cα trace.

Secondary structure (8-state, DSSP). DSSP 8-state secondary structure assigns each residue one of H (α-helix), G (3₁₀-helix), I (π-helix), E (extended β-strand), B (isolated β-bridge), T (hydrogen-bonded turn), S (bend), or '-' (coil). The assignment is computed from backbone hydrogen-bond geometry via the Kabsch–Sander algorithm.

Foldseek 3Di. A 3Di character summarizes, for each residue, the relative orientation of the Cα frame of its nearest spatial neighbor. Because it encodes fold topology rather than chemistry, 3Di alignments detect remote structural similarity that sequence alignment misses.

mmCIF coordinates. The mmCIF block holds the 3D Cartesian coordinates of each backbone atom (N, Cα, C, O) in ångströms. mmCIF is the PDB's canonical archive format — a tagged-loop text representation of the atomic model.

Sequence. Sequence gives the chain of amino acids in standard one-letter code (A=alanine, C=cysteine, …, Y=tyrosine), read N→C. It is the only feature that is directly encoded by the gene; all structural features are derived from the folded form of this sequence.